Protein AF-0000000077140483 (afdb_homodimer)

Secondary structure (DSSP, 8-state):
--HHHHIIIIIHHHHHHHH--HHHHHHHHHHHHHHTT----SS-EEEEET-TTTTTHHHHHHTT-EEEEEES-HHHHHHHHHHHHHHT--EEEEES-TT-GGGGTT---SEEEE-SS-GGGSS-HHHHHHHHHHHHHHSPTT-EEEEEE---SS---GGGGEEEEEE-SSEEEEEEEEE-SSEEEEEEEEEEEETTEEEEEEEEEEEE---HHHHHHHHHHHT-EEEEEEEETTEEEEEEE-/--HHHHHHHTSHHHHHHHH--HHHHHHHHHHHHHHTT----SS-EEEEET-TTTTTHHHHHHTT-EEEEEES-HHHHHHHHHHHHHHT--EEEEES-TT-GGGGTT---SEEEE-SS-GGGSS-HHHHHHHHHHHHHHSPTT-EEEEEE---SS---GGGGEEEEEE-SSEEEEEEEEE-SSEEEEEEEEEEEETTEEEEEEEEEEEE---HHHHHHHHHHHT-EEEEEEEETTEEEEEEE-

Nearest PDB structures (foldseek):
  1y8c-assembly1_A  TM=7.882E-01  e=2.059E-17  Clostridium acetobutylicum ATCC 824
  5him-assembly1_A  TM=7.222E-01  e=8.770E-15  Methanohalophilus portucalensis FDF-1
  5h02-assembly1_A  TM=7.070E-01  e=6.467E-14  Methanohalophilus portucalensis FDF-1
  5gwx-assembly1_A  TM=6.969E-01  e=5.076E-14  Methanohalophilus portucalensis FDF-1
  5hil-assembly1_A  TM=6.935E-01  e=1.810E-13  Methanohalophilus portucalensis FDF-1

Foldseek 3Di:
DAPQCVCPPDCVVVVVVQVPPLVVLLVQLLVVCVVVVPADDDPLEEEEAQCFLNSPPVSSQVRPHAYEYEDQDVSSLVNNVVVCVVVVTHYHYDNDHLQPCVVCQPVQGLEYEYEDAVLQSDDFVVSSLVSVLVVVVSHDAFGKYKYKHAALPDPDDDPRQWAFRDDDPFKTWIWGWDDDDFKIKIKIWMWGQDPNDTDIDIDIDITTNDHPVNVVVSCVVSPWAWDDWDDDPNIIMTMTGD/DAPQCVCPPDCVVVVVVQVPPLVVLLVQLLVVCVVVVPADDDPLEEEEAQCFLNSPPVSSQVRPHAYEYEDQDVSSLVNNVVVCVVVVTHYHYDNDHLLPCVVCQPVQGLEYEYEDARLQSDDFVVSSLVSVLSVVVSHDAFGKYKYKHAALPDPDDDPRQWAFRDDDPFKTWIWGWDDDDFKIKIKIWMWGQDPNDTDIDIDIDITTNDHPVNVVVSCVVSPWAWDDWDDDPNIIMTMTGD

pLDDT: mean 91.26, std 12.25, range [36.09, 98.75]

Solvent-accessible surface area (backbone atoms only — not comparable to full-atom values): 25646 Å² total; per-residue (Å²): 108,58,70,63,55,51,40,70,71,75,31,54,76,46,45,60,67,64,64,55,63,54,65,60,55,19,50,52,47,35,50,50,32,58,76,68,64,64,55,61,84,75,81,26,27,28,36,26,38,51,23,50,56,26,50,60,45,49,39,43,33,75,58,58,24,47,31,38,33,28,25,70,51,66,67,35,42,51,47,22,52,50,56,31,60,77,64,71,54,73,64,48,78,43,87,35,56,80,81,50,55,80,80,55,66,85,61,56,22,34,30,41,34,33,43,83,40,45,68,35,60,42,90,36,67,67,52,43,51,52,50,50,49,51,50,60,71,42,38,35,89,68,12,40,38,37,41,22,33,60,63,54,75,68,75,62,56,81,63,64,20,56,38,82,71,51,72,61,97,50,37,39,35,34,38,36,52,46,77,55,90,63,31,30,39,41,31,43,40,34,37,36,56,56,97,89,36,78,42,81,46,67,49,60,36,64,27,33,48,43,30,61,67,58,51,54,51,49,41,46,72,76,57,36,44,78,74,44,76,44,83,47,97,91,20,41,33,36,36,26,31,76,110,58,70,62,57,49,41,69,68,76,31,52,78,48,44,60,68,64,64,55,64,55,66,59,55,19,48,52,48,36,50,49,33,58,75,67,65,65,55,63,81,75,80,27,28,27,35,26,37,51,25,50,56,26,49,62,45,49,39,44,34,75,57,59,24,48,31,36,33,28,26,67,50,65,68,37,42,50,46,20,52,51,55,31,60,76,64,71,54,73,64,48,78,42,86,35,57,79,82,49,54,80,82,56,66,85,61,56,22,35,30,40,34,33,44,83,39,46,68,35,57,42,90,34,67,68,53,44,52,51,49,50,52,51,50,59,71,44,37,34,89,69,11,40,41,37,38,23,32,62,63,55,76,69,75,62,54,80,61,63,19,56,38,81,72,52,70,61,99,48,38,38,35,34,37,35,52,46,77,55,91,64,31,30,40,42,32,43,41,34,37,36,57,55,96,89,36,77,42,80,46,65,49,60,37,65,28,33,48,43,30,60,67,59,52,52,50,49,40,46,72,75,57,37,43,78,74,43,74,46,81,47,97,90,20,42,32,37,36,27,32,75

Organism: Leptospira biflexa serovar Patoc (strain Patoc 1 / ATCC 23582 / Paris) (NCBI:txid456481)

Radius of gyration: 30.1 Å; Cα contacts (8 Å, |Δi|>4): 938; chains: 2; bounding box: 38×87×62 Å

Sequence (484 aa):
MNVKKHYESHLGNFYTWMLGDWVKKSEEFKSFLERQNLTPKFNKKAIDMGAGNGMQAIPLAELGYEVTAIDFNPQLLNELKHNIKERSLPMQVIDGEITNFELWKDINPELILCCGDTISHLASFAEIKQWVQNCYSQIIPGGKFILSFRDYSKPLQDQERFIPVKSDENRIHTCILDYADEAVSVTDLLYERVKGNWEMRVSSYQKVRITLAMIQNLLKEIGFQIEILEDFQRMNLIVAAKMNVKKHYESHLGNFYTWMLGDWVKKSEEFKSFLERQNLTPKFNKKAIDMGAGNGMQAIPLAELGYEVTAIDFNPQLLNELKHNIKERSLPMQVIDGEITNFELWKDINPELILCCGDTISHLASFAEIKQWVQNCYSQIIPGGKFILSFRDYSKPLQDQERFIPVKSDENRIHTCILDYADEAVSVTDLLYERVKGNWEMRVSSYQKVRITLAMIQNLLKEIGFQIEILEDFQRMNLIVAAK

InterPro domains:
  IPR029063 S-adenosyl-L-methionine-dependent methyltransferase superfamily [G3DSA:3.40.50.150] (32-232)
  IPR029063 S-adenosyl-L-methionine-dependent methyltransferase superfamily [SSF53335] (6-232)
  IPR041698 Methyltransferase domain 25 [PF13649] (47-143)

Structure (mmCIF, N/CA/C/O backbone):
data_AF-0000000077140483-model_v1
#
loop_
_entity.id
_entity.type
_entity.pdbx_description
1 polymer 'Putative SAM-dependent methyltransferase'
#
loop_
_atom_site.group_PDB
_atom_site.id
_atom_site.type_symbol
_atom_site.label_atom_id
_atom_site.label_alt_id
_atom_site.label_comp_id
_atom_site.label_asym_id
_atom_site.label_entity_id
_atom_site.label_seq_id
_atom_site.pdbx_PDB_ins_code
_atom_site.Cartn_x
_atom_site.Cartn_y
_atom_site.Cartn_z
_atom_site.occupancy
_atom_site.B_iso_or_equiv
_atom_site.auth_seq_id
_atom_site.auth_comp_id
_atom_site.auth_asym_id
_atom_site.auth_atom_id
_atom_site.pdbx_PDB_model_num
ATOM 1 N N . MET A 1 1 ? 13.453 9.398 3.883 1 36.22 1 MET A N 1
ATOM 2 C CA . MET A 1 1 ? 13.273 10.57 3.031 1 36.22 1 MET A CA 1
ATOM 3 C C . MET A 1 1 ? 12.625 11.711 3.807 1 36.22 1 MET A C 1
ATOM 5 O O . MET A 1 1 ? 11.586 11.523 4.441 1 36.22 1 MET A O 1
ATOM 9 N N . ASN A 1 2 ? 13.344 12.781 4.039 1 46.81 2 ASN A N 1
ATOM 10 C CA . ASN A 1 2 ? 12.938 13.984 4.762 1 46.81 2 ASN A CA 1
ATOM 11 C C . ASN A 1 2 ? 11.625 14.547 4.219 1 46.81 2 ASN A C 1
ATOM 13 O O . ASN A 1 2 ? 11.312 14.383 3.039 1 46.81 2 ASN A O 1
ATOM 17 N N . VAL A 1 3 ? 10.734 14.938 5.062 1 53.34 3 VAL A N 1
ATOM 18 C CA . VAL A 1 3 ? 9.445 15.555 4.758 1 53.34 3 VAL A CA 1
ATOM 19 C C . VAL A 1 3 ? 9.625 16.641 3.707 1 53.34 3 VAL A C 1
ATOM 21 O O . VAL A 1 3 ? 8.773 16.828 2.83 1 53.34 3 VAL A O 1
ATOM 24 N N . LYS A 1 4 ? 10.688 17.219 3.764 1 51.03 4 LYS A N 1
ATOM 25 C CA . LYS A 1 4 ? 11.008 18.281 2.822 1 51.03 4 LYS A CA 1
ATOM 26 C C . LYS A 1 4 ? 11.125 17.75 1.398 1 51.03 4 LYS A C 1
ATOM 28 O O . LYS A 1 4 ? 10.617 18.359 0.455 1 51.03 4 LYS A O 1
ATOM 33 N N . LYS A 1 5 ? 11.812 16.656 1.291 1 52.94 5 LYS A N 1
ATOM 34 C CA . LYS A 1 5 ? 12.039 16.078 -0.027 1 52.94 5 LYS A CA 1
ATOM 35 C C . LYS A 1 5 ? 10.727 15.594 -0.65 1 52.94 5 LYS A C 1
ATOM 37 O O . LYS A 1 5 ? 10.547 15.688 -1.865 1 52.94 5 LYS A O 1
ATOM 42 N N . HIS A 1 6 ? 9.953 15.195 0.213 1 50.31 6 HIS A N 1
ATOM 43 C CA . HIS A 1 6 ? 8.656 14.719 -0.251 1 50.31 6 HIS A CA 1
ATOM 44 C C . HIS A 1 6 ? 7.844 15.859 -0.862 1 50.31 6 HIS A C 1
ATOM 46 O O . HIS A 1 6 ? 7.27 15.711 -1.941 1 50.31 6 HIS A O 1
ATOM 52 N N . TYR A 1 7 ? 7.887 16.922 -0.259 1 47.81 7 TYR A N 1
ATOM 53 C CA . TYR A 1 7 ? 7.094 18.047 -0.709 1 47.81 7 TYR A CA 1
ATOM 54 C C . TYR A 1 7 ? 7.715 18.703 -1.94 1 47.81 7 TYR A C 1
ATOM 56 O O . TYR A 1 7 ? 7.004 19.188 -2.82 1 47.81 7 TYR A O 1
ATOM 64 N N . GLU A 1 8 ? 8.992 18.859 -1.911 1 46.66 8 GLU A N 1
ATOM 65 C CA . GLU A 1 8 ? 9.695 19.531 -3 1 46.66 8 GLU A CA 1
ATOM 66 C C . GLU A 1 8 ? 9.586 18.734 -4.297 1 46.66 8 GLU A C 1
ATOM 68 O O . GLU A 1 8 ? 9.5 19.312 -5.383 1 46.66 8 GLU A O 1
ATOM 73 N N . SER A 1 9 ? 9.805 17.531 -4.184 1 46.12 9 SER A N 1
ATOM 74 C CA . SER A 1 9 ? 10.016 16.812 -5.438 1 46.12 9 SER A CA 1
ATOM 75 C C . SER A 1 9 ? 8.688 16.453 -6.09 1 46.12 9 SER A C 1
ATOM 77 O O . SER A 1 9 ? 8.547 16.516 -7.312 1 46.12 9 SER A O 1
ATOM 79 N N . HIS A 1 10 ? 7.758 15.797 -5.316 1 46.22 10 HIS A N 1
ATOM 80 C CA . HIS A 1 10 ? 6.723 15.102 -6.074 1 46.22 10 HIS A CA 1
ATOM 81 C C . HIS A 1 10 ? 5.344 15.688 -5.785 1 46.22 10 HIS A C 1
ATOM 83 O O . HIS A 1 10 ? 4.469 15.68 -6.652 1 46.22 10 HIS A O 1
ATOM 89 N N . LEU A 1 11 ? 5.246 16.547 -4.598 1 50.09 11 LEU A N 1
ATOM 90 C CA . LEU A 1 11 ? 3.871 16.75 -4.16 1 50.09 11 LEU A CA 1
ATOM 91 C C . LEU A 1 11 ? 3.504 18.234 -4.195 1 50.09 11 LEU A C 1
ATOM 93 O O . LEU A 1 11 ? 2.4 18.625 -3.797 1 50.09 11 LEU A O 1
ATOM 97 N N . GLY A 1 12 ? 4.371 19.094 -4.68 1 48.41 12 GLY A N 1
ATOM 98 C CA . GLY A 1 12 ? 3.979 20.484 -4.582 1 48.41 12 GLY A CA 1
ATOM 99 C C . GLY A 1 12 ? 2.672 20.797 -5.293 1 48.41 12 GLY A C 1
ATOM 100 O O . GLY A 1 12 ? 1.748 21.344 -4.699 1 48.41 12 GLY A O 1
ATOM 101 N N . ASN A 1 13 ? 2.654 20.609 -6.602 1 52.59 13 ASN A N 1
ATOM 102 C CA . ASN A 1 13 ? 1.428 20.812 -7.367 1 52.59 13 ASN A CA 1
ATOM 103 C C . ASN A 1 13 ? 0.314 19.891 -6.898 1 52.59 13 ASN A C 1
ATOM 105 O O . ASN A 1 13 ? -0.859 20.266 -6.902 1 52.59 13 ASN A O 1
ATOM 109 N N . PHE A 1 14 ? 0.742 18.844 -6.316 1 59.62 14 PHE A N 1
ATOM 110 C CA . PHE A 1 14 ? -0.178 17.828 -5.82 1 59.62 14 PHE A CA 1
ATOM 111 C C . PHE A 1 14 ? -0.847 18.281 -4.531 1 59.62 14 PHE A C 1
ATOM 113 O O . PHE A 1 14 ? -2.043 18.062 -4.332 1 59.62 14 PHE A O 1
ATOM 120 N N . TYR A 1 15 ? -0.171 19.047 -3.764 1 60.81 15 TYR A N 1
ATOM 121 C CA . TYR A 1 15 ? -0.706 19.438 -2.463 1 60.81 15 TYR A CA 1
ATOM 122 C C . TYR A 1 15 ? -1.854 20.422 -2.617 1 60.81 15 TYR A C 1
ATOM 124 O O . TYR A 1 15 ? -2.859 20.328 -1.911 1 60.81 15 TYR A O 1
ATOM 132 N N . THR A 1 16 ? -1.628 21.297 -3.539 1 60.97 16 THR A N 1
ATOM 133 C CA . THR A 1 16 ? -2.705 22.25 -3.781 1 60.97 16 THR A CA 1
ATOM 134 C C . THR A 1 16 ? -3.965 21.531 -4.262 1 60.97 16 THR A C 1
ATOM 136 O O . THR A 1 16 ? -5.07 21.859 -3.826 1 60.97 16 THR A O 1
ATOM 139 N N . TRP A 1 17 ? -3.723 20.641 -5.188 1 65.19 17 TRP A N 1
ATOM 140 C CA . TRP A 1 17 ? -4.832 19.844 -5.715 1 65.19 17 TRP A CA 1
ATOM 141 C C . TRP A 1 17 ? -5.477 19.016 -4.613 1 65.19 17 TRP A C 1
ATOM 143 O O . TRP A 1 17 ? -6.703 18.875 -4.562 1 65.19 17 TRP A O 1
ATOM 153 N N . MET A 1 18 ? -4.664 18.625 -3.631 1 66 18 MET A N 1
ATOM 154 C CA . MET A 1 18 ? -5.133 17.734 -2.561 1 66 18 MET A CA 1
ATOM 155 C C . MET A 1 18 ? -5.945 18.516 -1.534 1 66 18 MET A C 1
ATOM 157 O O . MET A 1 18 ? -6.895 18 -0.956 1 66 18 MET A O 1
ATOM 161 N N . LEU A 1 19 ? -5.469 19.734 -1.22 1 62.09 19 LEU A N 1
ATOM 162 C CA . LEU A 1 19 ? -6.016 20.5 -0.113 1 62.09 19 LEU A CA 1
ATOM 163 C C . LEU A 1 19 ? -7.465 20.891 -0.389 1 62.09 19 LEU A C 1
ATOM 165 O O . LEU A 1 19 ? -8.234 21.141 0.542 1 62.09 19 LEU A O 1
ATOM 169 N N . GLY A 1 20 ? -8.023 20.562 -1.44 1 62 20 GLY A N 1
ATOM 170 C CA . GLY A 1 20 ? -9.414 20.906 -1.7 1 62 20 GLY A CA 1
ATOM 171 C C . GLY A 1 20 ? -9.688 22.391 -1.659 1 62 20 GLY A C 1
ATOM 172 O O . GLY A 1 20 ? -8.859 23.188 -2.086 1 62 20 GLY A O 1
ATOM 173 N N . ASP A 1 21 ? -10.938 22.734 -1.083 1 78.38 21 ASP A N 1
ATOM 174 C CA . ASP A 1 21 ? -11.453 24.094 -1.087 1 78.38 21 ASP A CA 1
ATOM 175 C C . ASP A 1 21 ? -10.805 24.922 0.021 1 78.38 21 ASP A C 1
ATOM 177 O O . ASP A 1 21 ? -11.367 25.062 1.111 1 78.38 21 ASP A O 1
ATOM 181 N N . TRP A 1 22 ? -9.656 25.469 -0.198 1 80.62 22 TRP A N 1
ATOM 182 C CA . TRP A 1 22 ? 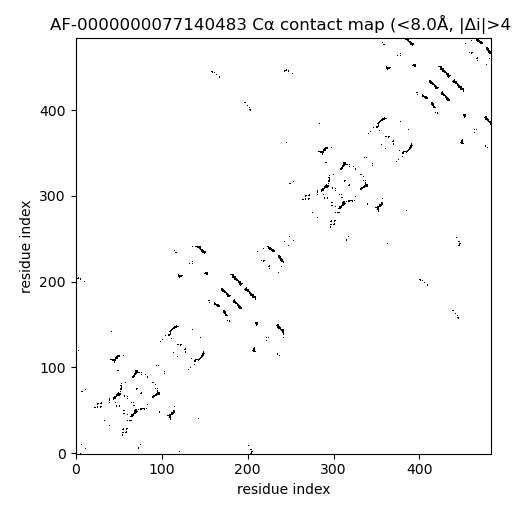-8.867 26.297 0.702 1 80.62 22 TRP A CA 1
ATOM 183 C C . TRP A 1 22 ? -9.727 27.391 1.323 1 80.62 22 TRP A C 1
ATOM 185 O O . TRP A 1 22 ? -9.648 27.641 2.529 1 80.62 22 TRP A O 1
ATOM 195 N N . VAL A 1 23 ? -10.523 27.984 0.587 1 83.31 23 VAL A N 1
ATOM 196 C CA . VAL A 1 23 ? -11.344 29.109 1.031 1 83.31 23 VAL A CA 1
ATOM 197 C C . VAL A 1 23 ? -12.344 28.625 2.078 1 83.31 23 VAL A C 1
ATOM 199 O O . VAL A 1 23 ? -12.484 29.234 3.141 1 83.31 23 VAL A O 1
ATOM 202 N N . LYS A 1 24 ? -12.922 27.484 1.729 1 89.56 24 LYS A N 1
ATOM 203 C CA . LYS A 1 24 ? -13.914 26.938 2.652 1 89.56 24 LYS A CA 1
ATOM 204 C C . LYS A 1 24 ? -13.281 26.547 3.982 1 89.56 24 LYS A C 1
ATOM 206 O O . LYS A 1 24 ? -13.812 26.859 5.051 1 89.56 24 LYS A O 1
ATOM 211 N N . LYS A 1 25 ? -12.18 25.938 3.955 1 92.12 25 LYS A N 1
ATOM 212 C CA . LYS A 1 25 ? -11.5 25.469 5.164 1 92.12 25 LYS A CA 1
ATOM 213 C C . LYS A 1 25 ? -10.992 26.641 5.992 1 92.12 25 LYS A C 1
ATOM 215 O O . LYS A 1 25 ? -11.039 26.609 7.227 1 92.12 25 LYS A O 1
ATOM 220 N N . SER A 1 26 ? -10.5 27.656 5.328 1 93.62 26 SER A N 1
ATOM 221 C CA . SER A 1 26 ? -10.047 28.859 5.996 1 93.62 26 SER A CA 1
ATOM 222 C C . SER A 1 26 ? -11.203 29.562 6.703 1 93.62 26 SER A C 1
ATOM 224 O O . SER A 1 26 ? -11.062 30.016 7.844 1 93.62 26 SER A O 1
ATOM 226 N N . GLU A 1 27 ? -12.336 29.562 6.027 1 94.62 27 GLU A N 1
ATOM 227 C CA . GLU A 1 27 ? -13.523 30.188 6.613 1 94.62 27 GLU A CA 1
ATOM 228 C C . GLU A 1 27 ? -14.023 29.391 7.82 1 94.62 27 GLU A C 1
ATOM 230 O O . GLU A 1 27 ? -14.508 29.969 8.797 1 94.62 27 GLU A O 1
ATOM 235 N N . GLU A 1 28 ? -13.945 28.125 7.68 1 95.81 28 GLU A N 1
ATOM 236 C CA . GLU A 1 28 ? -14.32 27.281 8.812 1 95.81 28 GLU A CA 1
ATOM 237 C C . GLU A 1 28 ? -13.438 27.562 10.023 1 95.81 28 GLU A C 1
ATOM 239 O O . GLU A 1 28 ? -13.922 27.594 11.156 1 95.81 28 GLU A O 1
ATOM 244 N N . PHE A 1 29 ? -12.211 27.734 9.781 1 97.31 29 PHE A N 1
ATOM 245 C CA . PHE A 1 29 ? -11.297 28.047 10.883 1 97.31 29 PHE A CA 1
ATOM 246 C C . PHE A 1 29 ? -11.594 29.422 11.469 1 97.31 29 PHE A C 1
ATOM 248 O O . PHE A 1 29 ? -11.57 29.594 12.688 1 97.31 29 PHE A O 1
ATOM 255 N N . LYS A 1 30 ? -11.859 30.359 10.641 1 97.31 30 LYS A N 1
ATOM 256 C CA . LYS A 1 30 ? -12.234 31.688 11.117 1 97.31 30 LYS A CA 1
ATOM 257 C C . LYS A 1 30 ? -13.461 31.609 12.023 1 97.31 30 LYS A C 1
ATOM 259 O O . LYS A 1 30 ? -13.484 32.219 13.094 1 97.31 30 LYS A O 1
ATOM 264 N N . SER A 1 31 ? -14.398 30.859 11.523 1 97.44 31 SER A N 1
ATOM 265 C CA . SER A 1 31 ? -15.617 30.688 12.305 1 97.44 31 SER A CA 1
ATOM 266 C C . SER A 1 31 ? -15.328 30.062 13.664 1 97.44 31 SER A C 1
ATOM 268 O O . SER A 1 31 ? -15.922 30.453 14.672 1 97.44 31 SER A O 1
ATOM 270 N N . PHE A 1 32 ? -14.484 29.125 13.664 1 97.56 32 PHE A N 1
ATOM 271 C CA . PHE A 1 32 ? -14.062 28.516 14.922 1 97.56 32 PHE A CA 1
ATOM 272 C C . PHE A 1 32 ? -13.461 29.547 15.859 1 97.56 32 PHE A C 1
ATOM 274 O O . PHE A 1 32 ? -13.812 29.609 17.031 1 97.56 32 PHE A O 1
ATOM 281 N N . LEU A 1 33 ? -12.508 30.391 15.375 1 97.75 33 LEU A N 1
ATOM 282 C CA . LEU A 1 33 ? -11.859 31.422 16.172 1 97.75 33 LEU A CA 1
ATOM 283 C C . LEU A 1 33 ? -12.891 32.375 16.766 1 97.75 33 LEU A C 1
ATOM 285 O O . LEU A 1 33 ? -12.82 32.719 17.938 1 97.75 33 LEU A O 1
ATOM 289 N N . GLU A 1 34 ? -13.82 32.719 15.938 1 97.31 34 GLU A N 1
ATOM 290 C CA . GLU A 1 34 ? -14.859 33.625 16.359 1 97.31 34 GLU A CA 1
ATOM 291 C C . GLU A 1 34 ? -15.758 33.031 17.422 1 97.31 34 GLU A C 1
ATOM 293 O O . GLU A 1 34 ? -16.047 33.656 18.453 1 97.31 34 GLU A O 1
ATOM 298 N N . ARG A 1 35 ? -16.156 31.844 17.125 1 97.38 35 ARG A N 1
ATOM 299 C CA . ARG A 1 35 ? -17.031 31.141 18.047 1 97.38 35 ARG A CA 1
ATOM 300 C C . ARG A 1 35 ? -16.375 30.984 19.422 1 97.38 35 ARG A C 1
ATOM 302 O O . ARG A 1 35 ? -17.047 31.062 20.453 1 97.38 35 ARG A O 1
ATOM 309 N N . GLN A 1 36 ? -15.102 30.828 19.438 1 96.88 36 GLN A N 1
ATOM 310 C CA . GLN A 1 36 ? -14.383 30.578 20.688 1 96.88 36 GLN A CA 1
ATOM 311 C C . GLN A 1 36 ? -13.797 31.859 21.25 1 96.88 36 GLN A C 1
ATOM 313 O O . GLN A 1 36 ? -13.07 31.844 22.25 1 96.88 36 GLN A O 1
ATOM 318 N N . ASN A 1 37 ? -14.078 32.969 20.594 1 95.5 37 ASN A N 1
ATOM 319 C CA . ASN A 1 37 ? -13.617 34.281 21.016 1 95.5 37 ASN A CA 1
ATOM 320 C C . ASN A 1 37 ? -12.094 34.344 21.109 1 95.5 37 ASN A C 1
ATOM 322 O O . ASN A 1 37 ? -11.547 34.812 22.109 1 95.5 37 ASN A O 1
ATOM 326 N N . LEU A 1 38 ? -11.469 33.781 20.141 1 96.69 38 LEU A N 1
ATOM 327 C CA . LEU A 1 38 ? -10.016 33.812 20.031 1 96.69 38 LEU A CA 1
ATOM 328 C C . LEU A 1 38 ? -9.555 35 19.188 1 96.69 38 LEU A C 1
ATOM 330 O O . LEU A 1 38 ? -9.289 34.844 18 1 96.69 38 LEU A O 1
ATOM 334 N N . THR A 1 39 ? -9.523 36.094 19.781 1 96.69 39 THR A N 1
ATOM 335 C CA . THR A 1 39 ? -9.055 37.375 19.234 1 96.69 39 THR A CA 1
ATOM 336 C C . THR A 1 39 ? -7.938 37.969 20.078 1 96.69 39 THR A C 1
ATOM 338 O O . THR A 1 39 ? -7.719 37.531 21.219 1 96.69 39 THR A O 1
ATOM 341 N N . PRO A 1 40 ? -7.195 38.906 19.516 1 97.12 40 PRO A N 1
ATOM 342 C CA . PRO A 1 40 ? -6.086 39.469 20.297 1 97.12 40 PRO A CA 1
ATOM 343 C C . PRO A 1 40 ? -6.535 40.031 21.641 1 97.12 40 PRO A C 1
ATOM 345 O O . PRO A 1 40 ? -7.559 40.719 21.719 1 97.12 40 PRO A O 1
ATOM 348 N N . LYS A 1 41 ? -5.75 39.719 22.625 1 96.31 41 LYS A N 1
ATOM 349 C CA . LYS A 1 41 ? -6.086 40.188 23.969 1 96.31 41 LYS A CA 1
ATOM 350 C C . LYS A 1 41 ? -4.898 40.875 24.625 1 96.31 41 LYS A C 1
ATOM 352 O O . LYS A 1 41 ? -5.062 41.625 25.609 1 96.31 41 LYS A O 1
ATOM 357 N N . PHE A 1 42 ? -3.725 40.656 24.094 1 96.56 42 PHE A N 1
ATOM 358 C CA . PHE A 1 42 ? -2.5 41.188 24.672 1 96.56 42 PHE A CA 1
ATOM 359 C C . PHE A 1 42 ? -1.715 41.969 23.656 1 96.56 42 PHE A C 1
ATOM 361 O O . PHE A 1 42 ? -2.148 43.062 23.234 1 96.56 42 PHE A O 1
ATOM 368 N N . ASN A 1 43 ? -0.644 41.438 23.109 1 97.19 43 ASN A N 1
ATOM 369 C CA . ASN A 1 43 ? 0.221 42.219 22.234 1 97.19 43 ASN A CA 1
ATOM 370 C C . ASN A 1 43 ? -0.096 41.938 20.766 1 97.19 43 ASN A C 1
ATOM 372 O O . ASN A 1 43 ? 0.623 42.406 19.875 1 97.19 43 ASN A O 1
ATOM 376 N N . LYS A 1 44 ? -1.111 41.188 20.453 1 97.5 44 LYS A N 1
ATOM 377 C CA . LYS A 1 44 ? -1.676 40.906 19.141 1 97.5 44 LYS A CA 1
ATOM 378 C C . LYS A 1 44 ? -0.742 40 18.328 1 97.5 44 LYS A C 1
ATOM 380 O O . LYS A 1 44 ? -1.086 39.594 17.219 1 97.5 44 LYS A O 1
ATOM 385 N N . LYS A 1 45 ? 0.399 39.656 18.828 1 98.12 45 LYS A N 1
ATOM 386 C CA . LYS A 1 45 ? 1.385 38.906 18.047 1 98.12 45 LYS A CA 1
ATOM 387 C C . LYS A 1 45 ? 1.056 37.406 18.031 1 98.12 45 LYS A C 1
ATOM 389 O O . LYS A 1 45 ? 0.836 36.812 19.094 1 98.12 45 LYS A O 1
ATOM 394 N N . ALA A 1 46 ? 0.975 36.844 16.875 1 98.19 46 ALA A N 1
ATOM 395 C CA . ALA A 1 46 ? 0.695 35.406 16.703 1 98.19 46 ALA A CA 1
ATOM 396 C C . ALA A 1 46 ? 1.705 34.781 15.75 1 98.19 46 ALA A C 1
ATOM 398 O O . ALA A 1 46 ? 2.164 35.406 14.797 1 98.19 46 ALA A O 1
ATOM 399 N N . ILE A 1 47 ? 2.051 33.562 16.016 1 98.12 47 ILE A N 1
ATOM 400 C CA . ILE A 1 47 ? 2.928 32.781 15.133 1 98.12 47 ILE A CA 1
ATOM 401 C C . ILE A 1 47 ? 2.188 31.562 14.617 1 98.12 47 ILE A C 1
ATOM 403 O O . ILE A 1 47 ? 1.616 30.797 15.391 1 98.12 47 ILE A O 1
ATOM 407 N N . ASP A 1 48 ? 2.166 31.375 13.344 1 98.25 48 ASP A N 1
ATOM 408 C CA . ASP A 1 48 ? 1.63 30.172 12.695 1 98.25 48 ASP A CA 1
ATOM 409 C C . ASP A 1 48 ? 2.754 29.266 12.227 1 98.25 48 ASP A C 1
ATOM 411 O O . ASP A 1 48 ? 3.391 29.531 11.203 1 98.25 48 ASP A O 1
ATOM 415 N N . MET A 1 49 ? 2.967 28.219 12.938 1 97.31 49 MET A N 1
ATOM 416 C CA . MET A 1 49 ? 4.016 27.25 12.633 1 97.31 49 MET A CA 1
ATOM 417 C C . MET A 1 49 ? 3.504 26.172 11.688 1 97.31 49 MET A C 1
ATOM 419 O O . MET A 1 49 ? 2.65 25.359 12.062 1 97.31 49 MET A O 1
ATOM 423 N N . GLY A 1 50 ? 4.148 26.078 10.586 1 96.44 50 GLY A N 1
ATOM 424 C CA . GLY A 1 50 ? 3.584 25.266 9.516 1 96.44 50 GLY A CA 1
ATOM 425 C C . GLY A 1 50 ? 2.398 25.922 8.836 1 96.44 50 GLY A C 1
ATOM 426 O O . GLY A 1 50 ? 1.335 25.312 8.703 1 96.44 50 GLY A O 1
ATOM 427 N N . ALA A 1 51 ? 2.623 27.094 8.367 1 95.94 51 ALA A N 1
ATOM 428 C CA . ALA A 1 51 ? 1.525 27.953 7.953 1 95.94 51 ALA A CA 1
ATOM 429 C C . ALA A 1 51 ? 0.965 27.516 6.602 1 95.94 51 ALA A C 1
ATOM 431 O O . ALA A 1 51 ? -0.163 27.875 6.25 1 95.94 51 ALA A O 1
ATOM 432 N N . GLY A 1 52 ? 1.823 26.797 5.805 1 91.81 52 GLY A N 1
ATOM 433 C CA . GLY A 1 52 ? 1.376 26.391 4.48 1 91.81 52 GLY A CA 1
ATOM 434 C C . GLY A 1 52 ? 0.924 27.562 3.621 1 91.81 52 GLY A C 1
ATOM 435 O O . GLY A 1 52 ? 1.633 28.562 3.502 1 91.81 52 GLY A O 1
ATOM 436 N N . ASN A 1 53 ? -0.24 27.406 3.021 1 90.19 53 ASN A N 1
ATOM 437 C CA . ASN A 1 53 ? -0.736 28.453 2.135 1 90.19 53 ASN A CA 1
ATOM 438 C C . ASN A 1 53 ? -1.574 29.484 2.895 1 90.19 53 ASN A C 1
ATOM 440 O O . ASN A 1 53 ? -2.242 30.312 2.283 1 90.19 53 ASN A O 1
ATOM 444 N N . GLY A 1 54 ? -1.625 29.344 4.148 1 94.38 54 GLY A N 1
ATOM 445 C CA . GLY A 1 54 ? -2.211 30.406 4.965 1 94.38 54 GLY A CA 1
ATOM 446 C C . GLY A 1 54 ? -3.609 30.062 5.449 1 94.38 54 GLY A C 1
ATOM 447 O O . GLY A 1 54 ? -4.348 30.953 5.883 1 94.38 54 GLY A O 1
ATOM 448 N N . MET A 1 55 ? -3.988 28.828 5.48 1 92.81 55 MET A N 1
ATOM 449 C CA . MET A 1 55 ? -5.32 28.375 5.875 1 92.81 55 MET A CA 1
ATOM 450 C C . MET A 1 55 ? -5.676 28.891 7.27 1 92.81 55 MET A C 1
ATOM 452 O O . MET A 1 55 ? -6.832 29.219 7.543 1 92.81 55 MET A O 1
ATOM 456 N N . GLN A 1 56 ? -4.695 28.891 8.133 1 96.88 56 GLN A N 1
ATOM 457 C CA . GLN A 1 56 ? -4.93 29.375 9.492 1 96.88 56 GLN A CA 1
ATOM 458 C C . GLN A 1 56 ? -4.406 30.797 9.664 1 96.88 56 GLN A C 1
ATOM 460 O O . GLN A 1 56 ? -5.031 31.625 10.336 1 96.88 56 GLN A O 1
ATOM 465 N N . ALA A 1 57 ? -3.303 31.141 9.047 1 97.56 57 ALA A N 1
ATOM 466 C CA . ALA A 1 57 ? -2.646 32.438 9.195 1 97.56 57 ALA A CA 1
ATOM 467 C C . ALA A 1 57 ? -3.557 33.562 8.734 1 97.56 57 ALA A C 1
ATOM 469 O O . ALA A 1 57 ? -3.631 34.625 9.383 1 97.56 57 ALA A O 1
ATOM 470 N N . ILE A 1 58 ? -4.266 33.375 7.68 1 96.69 58 ILE A N 1
ATOM 471 C CA . ILE A 1 58 ? -5.07 34.438 7.062 1 96.69 58 ILE A CA 1
ATOM 472 C C . ILE A 1 58 ? -6.238 34.781 7.98 1 96.69 58 ILE A C 1
ATOM 474 O O . ILE A 1 58 ? -6.414 35.969 8.336 1 96.69 58 ILE A O 1
ATOM 478 N N . PRO A 1 59 ? -7.027 33.781 8.383 1 97.06 59 PRO A N 1
ATOM 479 C CA . PRO A 1 59 ? -8.102 34.125 9.32 1 97.06 59 PRO A CA 1
ATOM 480 C C . PRO A 1 59 ? -7.578 34.812 10.586 1 97.06 59 PRO A C 1
ATOM 482 O O . PRO A 1 59 ? -8.242 35.688 11.133 1 97.06 59 PRO A O 1
ATOM 485 N N . LEU A 1 60 ? -6.461 34.438 11.117 1 97.62 60 LEU A N 1
ATOM 486 C CA . LEU A 1 60 ? -5.875 35.094 12.281 1 97.62 60 LEU A CA 1
ATOM 487 C C . LEU A 1 60 ? -5.648 36.562 12.016 1 97.62 60 LEU A C 1
ATOM 489 O O . LEU A 1 60 ? -5.996 37.406 12.844 1 97.62 60 LEU A O 1
ATOM 493 N N . ALA A 1 61 ? -4.996 36.844 10.906 1 97.38 61 ALA A N 1
ATOM 494 C CA . ALA A 1 61 ? -4.73 38.219 10.531 1 97.38 61 ALA A CA 1
ATOM 495 C C . ALA A 1 61 ? -6.027 39 10.367 1 97.38 61 ALA A C 1
ATOM 497 O O . ALA A 1 61 ? -6.121 40.156 10.789 1 97.38 61 ALA A O 1
ATOM 498 N N . GLU A 1 62 ? -6.992 38.406 9.773 1 96.19 62 GLU A N 1
ATOM 499 C CA . GLU A 1 62 ? -8.289 39.031 9.555 1 96.19 62 GLU A CA 1
ATOM 500 C C . GLU A 1 62 ? -8.961 39.375 10.883 1 96.19 62 GLU A C 1
ATOM 502 O O . GLU A 1 62 ? -9.727 40.344 10.961 1 96.19 62 GLU A O 1
ATOM 507 N N . LEU A 1 63 ? -8.664 38.656 11.859 1 96.62 63 LEU A N 1
ATOM 508 C CA . LEU A 1 63 ? -9.281 38.875 13.164 1 96.62 63 LEU A CA 1
ATOM 509 C C . LEU A 1 63 ? -8.445 39.844 14 1 96.62 63 LEU A C 1
ATOM 511 O O . LEU A 1 63 ? -8.781 40.125 15.156 1 96.62 63 LEU A O 1
ATOM 515 N N . GLY A 1 64 ? -7.316 40.25 13.461 1 96.25 64 GLY A N 1
ATOM 516 C CA . GLY A 1 64 ? -6.637 41.375 14.102 1 96.25 64 GLY A CA 1
ATOM 517 C C . GLY A 1 64 ? -5.262 41 14.633 1 96.25 64 GLY A C 1
ATOM 518 O O . GLY A 1 64 ? -4.555 41.875 15.18 1 96.25 64 GLY A O 1
ATOM 519 N N . TYR A 1 65 ? -4.836 39.781 14.469 1 97.69 65 TYR A N 1
ATOM 520 C CA . TYR A 1 65 ? -3.5 39.406 14.914 1 97.69 65 TYR A CA 1
ATOM 521 C C . TYR A 1 65 ? -2.432 39.938 13.961 1 97.69 65 TYR A C 1
ATOM 523 O O . TYR A 1 65 ? -2.658 40.031 12.758 1 97.69 65 TYR A O 1
ATOM 531 N N . GLU A 1 66 ? -1.33 40.344 14.523 1 97.38 66 GLU A N 1
ATOM 532 C CA . GLU A 1 66 ? -0.094 40.5 13.766 1 97.38 66 GLU A CA 1
ATOM 533 C C . GLU A 1 66 ? 0.621 39.156 13.594 1 97.38 66 GLU A C 1
ATOM 535 O O . GLU A 1 66 ? 1.288 38.688 14.516 1 97.38 66 GLU A O 1
ATOM 540 N N . VAL A 1 67 ? 0.516 38.562 12.422 1 98 67 VAL A N 1
ATOM 541 C CA . VAL A 1 67 ? 0.855 37.156 12.25 1 98 67 VAL A CA 1
ATOM 542 C C . VAL A 1 67 ? 2.252 37.031 11.648 1 98 67 VAL A C 1
ATOM 544 O O . VAL A 1 67 ? 2.6 37.75 10.711 1 98 67 VAL A O 1
ATOM 547 N N . THR A 1 68 ? 3.078 36.219 12.219 1 97.81 68 THR A N 1
ATOM 548 C CA . THR A 1 68 ? 4.266 35.656 11.586 1 97.81 68 THR A CA 1
ATOM 549 C C . THR A 1 68 ? 4.012 34.219 11.156 1 97.81 68 THR A C 1
ATOM 551 O O . THR A 1 68 ? 3.719 33.375 11.992 1 97.81 68 THR A O 1
ATOM 554 N N . ALA A 1 69 ? 4.082 34 9.891 1 97.81 69 ALA A N 1
ATOM 555 C CA . ALA A 1 69 ? 3.836 32.656 9.32 1 97.81 69 ALA A CA 1
ATOM 556 C C . ALA A 1 69 ? 5.145 31.984 8.938 1 97.81 69 ALA A C 1
ATOM 558 O O . ALA A 1 69 ? 5.941 32.531 8.172 1 97.81 69 ALA A O 1
ATOM 559 N N . ILE A 1 70 ? 5.328 30.812 9.461 1 96.88 70 ILE A N 1
ATOM 560 C CA . ILE A 1 70 ? 6.57 30.078 9.219 1 96.88 70 ILE A CA 1
ATOM 561 C C . ILE A 1 70 ? 6.262 28.766 8.523 1 96.88 70 ILE A C 1
ATOM 563 O O . ILE A 1 70 ? 5.371 28.016 8.945 1 96.88 70 ILE A O 1
ATOM 567 N N . ASP A 1 71 ? 6.938 28.469 7.516 1 95.06 71 ASP A N 1
ATOM 568 C CA . ASP A 1 71 ? 6.902 27.188 6.812 1 95.06 71 ASP A CA 1
ATOM 569 C C . ASP A 1 71 ? 8.188 26.969 6.012 1 95.06 71 ASP A C 1
ATOM 571 O O . ASP A 1 71 ? 8.875 27.922 5.656 1 95.06 71 ASP A O 1
ATOM 575 N N . PHE A 1 72 ? 8.469 25.734 5.75 1 91.94 72 PHE A N 1
ATOM 576 C CA . PHE A 1 72 ? 9.719 25.469 5.062 1 91.94 72 PHE A CA 1
ATOM 577 C C . PHE A 1 72 ? 9.492 25.297 3.566 1 91.94 72 PHE A C 1
ATOM 579 O O . PHE A 1 72 ? 10.445 25.172 2.797 1 91.94 72 PHE A O 1
ATOM 586 N N . ASN A 1 73 ? 8.281 25.188 3.09 1 87 73 ASN A N 1
ATOM 587 C CA . ASN A 1 73 ? 7.961 24.922 1.693 1 87 73 ASN A CA 1
ATOM 588 C C . ASN A 1 73 ? 7.785 26.203 0.895 1 87 73 ASN A C 1
ATOM 590 O O . ASN A 1 73 ? 6.77 26.891 1.031 1 87 73 ASN A O 1
ATOM 594 N N . PRO A 1 74 ? 8.695 26.453 -0.002 1 86 74 PRO A N 1
ATOM 595 C CA . PRO A 1 74 ? 8.641 27.734 -0.724 1 86 74 PRO A CA 1
ATOM 596 C C . PRO A 1 74 ? 7.418 27.844 -1.628 1 86 74 PRO A C 1
ATOM 598 O O . PRO A 1 74 ? 6.898 28.953 -1.83 1 86 74 PRO A O 1
ATOM 601 N N . GLN A 1 75 ? 7.035 26.797 -2.141 1 81.94 75 GLN A N 1
ATOM 602 C CA . GLN A 1 75 ? 5.859 26.844 -3.006 1 81.94 75 GLN A CA 1
ATOM 603 C C . GLN A 1 75 ? 4.617 27.266 -2.227 1 81.94 75 GLN A C 1
ATOM 605 O O . GLN A 1 75 ? 3.848 28.109 -2.686 1 81.94 75 GLN A O 1
ATOM 610 N N . LEU A 1 76 ? 4.414 26.641 -1.12 1 86.25 76 LEU A N 1
ATOM 611 C CA . LEU A 1 76 ? 3.273 27 -0.285 1 86.25 76 LEU A CA 1
ATOM 612 C C . LEU A 1 76 ? 3.375 28.453 0.188 1 86.25 76 LEU A C 1
ATOM 614 O O . LEU A 1 76 ? 2.373 29.172 0.221 1 86.25 76 LEU A O 1
ATOM 618 N N . LEU A 1 77 ? 4.578 28.844 0.502 1 92.31 77 LEU A N 1
ATOM 619 C CA . LEU A 1 77 ? 4.785 30.203 0.97 1 92.31 77 LEU A CA 1
ATOM 620 C C . LEU A 1 77 ? 4.488 31.203 -0.139 1 92.31 77 LEU A C 1
ATOM 622 O O . LEU A 1 77 ? 3.994 32.312 0.128 1 92.31 77 LEU A O 1
ATOM 626 N N . ASN A 1 78 ? 4.844 30.828 -1.326 1 89.62 78 ASN A N 1
ATOM 627 C CA . ASN A 1 78 ? 4.5 31.688 -2.453 1 89.62 78 ASN A CA 1
ATOM 628 C C . ASN A 1 78 ? 2.99 31.844 -2.602 1 89.62 78 ASN A C 1
ATOM 630 O O . ASN A 1 78 ? 2.496 32.938 -2.877 1 89.62 78 ASN A O 1
ATOM 634 N N . GLU A 1 79 ? 2.316 30.797 -2.439 1 87 79 GLU A N 1
ATOM 635 C CA . GLU A 1 79 ? 0.858 30.859 -2.455 1 87 79 GLU A CA 1
ATOM 636 C C . GLU A 1 79 ? 0.332 31.734 -1.317 1 87 79 GLU A C 1
ATOM 638 O O . GLU A 1 79 ? -0.603 32.5 -1.507 1 87 79 GLU A O 1
ATOM 643 N N . LEU A 1 80 ? 0.916 31.578 -0.224 1 92.25 80 LEU A N 1
ATOM 644 C CA . LEU A 1 80 ? 0.536 32.375 0.933 1 92.25 80 LEU A CA 1
ATOM 645 C C . LEU A 1 80 ? 0.725 33.875 0.649 1 92.25 80 LEU A C 1
ATOM 647 O O . LEU A 1 80 ? -0.16 34.656 0.935 1 92.25 80 LEU A O 1
ATOM 651 N N . LYS A 1 81 ? 1.839 34.25 0.103 1 94.44 81 LYS A N 1
ATOM 652 C CA . LYS A 1 81 ? 2.129 35.625 -0.223 1 94.44 81 LYS A CA 1
ATOM 653 C C . LYS A 1 81 ? 1.099 36.188 -1.199 1 94.44 81 LYS A C 1
ATOM 655 O O . LYS A 1 81 ? 0.676 37.344 -1.069 1 94.44 81 LYS A O 1
ATOM 660 N N . HIS A 1 82 ? 0.752 35.375 -2.094 1 91.06 82 HIS A N 1
ATOM 661 C CA . HIS A 1 82 ? -0.288 35.781 -3.031 1 91.06 82 HIS A CA 1
ATOM 662 C C . HIS A 1 82 ? -1.61 36.031 -2.314 1 91.06 82 HIS A C 1
ATOM 664 O O . HIS A 1 82 ? -2.268 37.062 -2.551 1 91.06 82 HIS A O 1
ATOM 670 N N . ASN A 1 83 ? -1.972 35.125 -1.484 1 89.75 83 ASN A N 1
ATOM 671 C CA . ASN A 1 83 ? -3.227 35.219 -0.746 1 89.75 83 ASN A CA 1
ATOM 672 C C . ASN A 1 83 ? -3.248 36.438 0.148 1 89.75 83 ASN A C 1
ATOM 674 O O . ASN A 1 83 ? -4.297 37.062 0.319 1 89.75 83 ASN A O 1
ATOM 678 N N . ILE A 1 84 ? -2.104 36.812 0.712 1 92.75 84 ILE A N 1
ATOM 679 C CA . ILE A 1 84 ? -1.958 37.969 1.594 1 92.75 84 ILE A CA 1
ATOM 680 C C . ILE A 1 84 ? -2.117 39.25 0.789 1 92.75 84 ILE A C 1
ATOM 682 O O . ILE A 1 84 ? -2.754 40.219 1.248 1 92.75 84 ILE A O 1
ATOM 686 N N . LYS A 1 85 ? -1.464 39.25 -0.327 1 91.25 85 LYS A N 1
ATOM 687 C CA . LYS A 1 85 ? -1.501 40.438 -1.189 1 91.25 85 LYS A CA 1
ATOM 688 C C . LYS A 1 85 ? -2.922 40.719 -1.663 1 91.25 85 LYS A C 1
ATOM 690 O O . LYS A 1 85 ? -3.365 41.875 -1.65 1 91.25 85 LYS A O 1
ATOM 695 N N . GLU A 1 86 ? -3.615 39.719 -1.996 1 89.44 86 GLU A N 1
ATOM 696 C CA . GLU A 1 86 ? -4.98 39.844 -2.492 1 89.44 86 GLU A CA 1
ATOM 697 C C . GLU A 1 86 ? -5.898 40.438 -1.427 1 89.44 86 GLU A C 1
ATOM 699 O O . GLU A 1 86 ? -6.867 41.125 -1.749 1 89.44 86 GLU A O 1
ATOM 704 N N . ARG A 1 87 ? -5.527 40.25 -0.1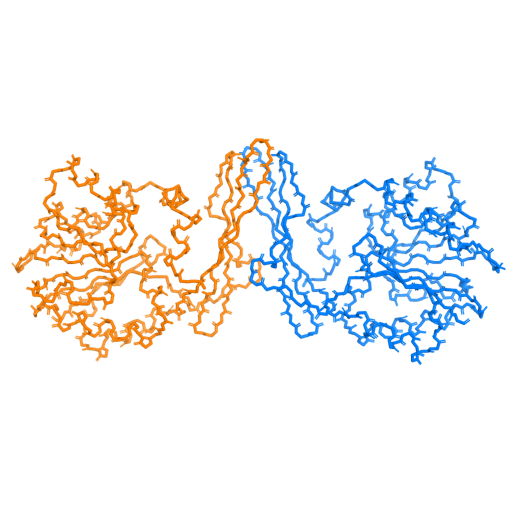88 1 90.19 87 ARG A N 1
ATOM 705 C CA . ARG A 1 87 ? -6.391 40.656 0.918 1 90.19 87 ARG A CA 1
ATOM 706 C C . ARG A 1 87 ? -5.812 41.844 1.645 1 90.19 87 ARG A C 1
ATOM 708 O O . ARG A 1 87 ? -6.418 42.375 2.588 1 90.19 87 ARG A O 1
ATOM 715 N N . SER A 1 88 ? -4.645 42.312 1.247 1 90 88 SER A N 1
ATOM 716 C CA . SER A 1 88 ? -3.951 43.438 1.847 1 90 88 SER A CA 1
ATOM 717 C C . SER A 1 88 ? -3.752 43.25 3.346 1 90 88 SER A C 1
ATOM 719 O O . SER A 1 88 ? -4.082 44.125 4.145 1 90 88 SER A O 1
ATOM 721 N N . LEU A 1 89 ? -3.338 42.094 3.678 1 90.5 89 LEU A N 1
ATOM 722 C CA . LEU A 1 89 ? -3.123 41.75 5.078 1 90.5 89 LEU A CA 1
ATOM 723 C C . LEU A 1 89 ? -1.658 41.906 5.465 1 90.5 89 LEU A C 1
ATOM 725 O O . LEU A 1 89 ? -0.761 41.562 4.703 1 90.5 89 LEU A O 1
ATOM 729 N N . PRO A 1 90 ? -1.452 42.594 6.531 1 87.81 90 PRO A N 1
ATOM 730 C CA . PRO A 1 90 ? -0.082 42.656 7.043 1 87.81 90 PRO A CA 1
ATOM 731 C C . PRO A 1 90 ? 0.381 41.344 7.691 1 87.81 90 PRO A C 1
ATOM 733 O O . PRO A 1 90 ? -0.209 40.906 8.68 1 87.81 90 PRO A O 1
ATOM 736 N N . MET A 1 91 ? 1.394 40.688 7.148 1 95.19 91 MET A N 1
ATOM 737 C CA . MET A 1 91 ? 1.888 39.438 7.684 1 95.19 91 MET A CA 1
ATOM 738 C C . MET A 1 91 ? 3.365 39.25 7.355 1 95.19 91 MET A C 1
ATOM 740 O O . MET A 1 91 ? 3.809 39.594 6.254 1 95.19 91 MET A O 1
ATOM 744 N N . GLN A 1 92 ? 4.082 38.844 8.297 1 95.94 92 GLN A N 1
ATOM 745 C CA . GLN A 1 92 ? 5.461 38.438 8.055 1 95.94 92 GLN A CA 1
ATOM 746 C C . GLN A 1 92 ? 5.543 36.938 7.672 1 95.94 92 GLN A C 1
ATOM 748 O O . GLN A 1 92 ? 4.973 36.094 8.352 1 95.94 92 GLN A O 1
ATOM 753 N N . VAL A 1 93 ? 6.184 36.656 6.57 1 96.88 93 VAL A N 1
ATOM 754 C CA . VAL A 1 93 ? 6.336 35.281 6.082 1 96.88 93 VAL A CA 1
ATOM 755 C C . VAL A 1 93 ? 7.801 34.875 6.168 1 96.88 93 VAL A C 1
ATOM 757 O O . VAL A 1 93 ? 8.688 35.562 5.656 1 96.88 93 VAL A O 1
ATOM 760 N N . ILE A 1 94 ? 8.039 33.781 6.816 1 96.19 94 ILE A N 1
ATOM 761 C CA . ILE A 1 94 ? 9.406 33.312 7.02 1 96.19 94 ILE A CA 1
ATOM 762 C C . ILE A 1 94 ? 9.57 31.938 6.422 1 96.19 94 ILE A C 1
ATOM 764 O O . ILE A 1 94 ? 8.82 31.016 6.754 1 96.19 94 ILE A O 1
ATOM 768 N N . ASP A 1 95 ? 10.547 31.812 5.539 1 95.19 95 ASP A N 1
ATOM 769 C CA . ASP A 1 95 ? 10.969 30.5 5.051 1 95.19 95 ASP A CA 1
ATOM 770 C C . ASP A 1 95 ? 11.914 29.828 6.051 1 95.19 95 ASP A C 1
ATOM 772 O O . ASP A 1 95 ? 13.062 30.234 6.199 1 95.19 95 ASP A O 1
ATOM 776 N N . GLY A 1 96 ? 11.352 28.828 6.789 1 94.56 96 GLY A N 1
ATOM 777 C CA . GLY A 1 96 ? 12.172 28.203 7.816 1 94.56 96 GLY A CA 1
ATOM 778 C C . GLY A 1 96 ? 11.516 27 8.453 1 94.56 96 GLY A C 1
ATOM 779 O O . GLY A 1 96 ? 10.352 26.688 8.172 1 94.56 96 GLY A O 1
ATOM 780 N N . GLU A 1 97 ? 12.312 26.359 9.289 1 94.94 97 GLU A N 1
ATOM 781 C CA . GLU A 1 97 ? 11.852 25.203 10.047 1 94.94 97 GLU A CA 1
ATOM 782 C C . GLU A 1 97 ? 11.141 25.625 11.328 1 94.94 97 GLU A C 1
ATOM 784 O O . GLU A 1 97 ? 11.594 26.547 12.016 1 94.94 97 GLU A O 1
ATOM 789 N N . ILE A 1 98 ? 10.078 24.891 11.641 1 95.38 98 ILE A N 1
ATOM 790 C CA . ILE A 1 98 ? 9.312 25.25 12.828 1 95.38 98 ILE A CA 1
ATOM 791 C C . ILE A 1 98 ? 10.148 24.984 14.078 1 95.38 98 ILE A C 1
ATOM 793 O O . ILE A 1 98 ? 9.828 25.484 15.164 1 95.38 98 ILE A O 1
ATOM 797 N N . THR A 1 99 ? 11.188 24.219 13.945 1 95.5 99 THR A N 1
ATOM 798 C CA . THR A 1 99 ? 12.039 23.906 15.086 1 95.5 99 THR A CA 1
ATOM 799 C C . THR A 1 99 ? 13.117 24.969 15.273 1 95.5 99 THR A C 1
ATOM 801 O O . THR A 1 99 ? 13.828 24.953 16.281 1 95.5 99 THR A O 1
ATOM 804 N N . ASN A 1 100 ? 13.281 25.797 14.312 1 94.69 100 ASN A N 1
ATOM 805 C CA . ASN A 1 100 ? 14.266 26.875 14.43 1 94.69 100 ASN A CA 1
ATOM 806 C C . ASN A 1 100 ? 13.703 28.078 15.188 1 94.69 100 ASN A C 1
ATOM 808 O O . ASN A 1 100 ? 13.297 29.062 14.578 1 94.69 100 ASN A O 1
ATOM 812 N N . PHE A 1 101 ? 13.852 28.094 16.422 1 92.81 101 PHE A N 1
ATOM 813 C CA . PHE A 1 101 ? 13.234 29.078 17.297 1 92.81 101 PHE A CA 1
ATOM 814 C C . PHE A 1 101 ? 13.945 30.422 17.203 1 92.81 101 PHE A C 1
ATOM 816 O O . PHE A 1 101 ? 13.406 31.453 17.625 1 92.81 101 PHE A O 1
ATOM 823 N N . GLU A 1 102 ? 15.148 30.422 16.656 1 91.62 102 GLU A N 1
ATOM 824 C CA . GLU A 1 102 ? 15.883 31.672 16.469 1 91.62 102 GLU A CA 1
ATOM 825 C C . GLU A 1 102 ? 15.156 32.594 15.516 1 91.62 102 GLU A C 1
ATOM 827 O O . GLU A 1 102 ? 15.273 33.844 15.617 1 91.62 102 GLU A O 1
ATOM 832 N N . LEU A 1 103 ? 14.367 32.062 14.688 1 88.25 103 LEU A N 1
ATOM 833 C CA . LEU A 1 103 ? 13.688 32.812 13.641 1 88.25 103 LEU A CA 1
ATOM 834 C C . LEU A 1 103 ? 12.656 33.75 14.234 1 88.25 103 LEU A C 1
ATOM 836 O O . LEU A 1 103 ? 12.242 34.719 13.586 1 88.25 103 LEU A O 1
ATOM 840 N N . TRP A 1 104 ? 12.242 33.5 15.492 1 85.12 104 TRP A N 1
ATOM 841 C CA . TRP A 1 104 ? 11.156 34.312 16.062 1 85.12 104 TRP A CA 1
ATOM 842 C C . TRP A 1 104 ? 11.352 34.469 17.562 1 85.12 104 TRP A C 1
ATOM 844 O O . TRP A 1 104 ? 10.383 34.688 18.297 1 85.12 104 TRP A O 1
ATOM 854 N N . LYS A 1 105 ? 12.492 34.312 18.078 1 87.62 105 LYS A N 1
ATOM 855 C CA . LYS A 1 105 ? 12.82 34.312 19.5 1 87.62 105 LYS A CA 1
ATOM 856 C C . LYS A 1 105 ? 12.422 35.625 20.172 1 87.62 105 LYS A C 1
ATOM 858 O O . LYS A 1 105 ? 12.109 35.625 21.359 1 87.62 105 LYS A O 1
ATOM 863 N N . ASP A 1 106 ? 12.312 36.688 19.484 1 90.94 106 ASP A N 1
ATOM 864 C CA . ASP A 1 106 ? 12.094 38 20.109 1 90.94 106 ASP A CA 1
ATOM 865 C C . ASP A 1 106 ? 10.648 38.469 19.922 1 90.94 106 ASP A C 1
ATOM 867 O O . ASP A 1 106 ? 10.289 39.562 20.312 1 90.94 106 ASP A O 1
ATOM 871 N N . ILE A 1 107 ? 9.82 37.594 19.453 1 94.06 107 ILE A N 1
ATOM 872 C CA . ILE A 1 107 ? 8.469 38.031 19.109 1 94.06 107 ILE A CA 1
ATOM 873 C C . ILE A 1 107 ? 7.574 38 20.344 1 94.06 107 ILE A C 1
ATOM 875 O O . ILE A 1 107 ? 6.672 38.844 20.484 1 94.06 107 ILE A O 1
ATOM 879 N N . ASN A 1 108 ? 7.812 37.094 21.359 1 96.06 108 ASN A N 1
ATOM 880 C CA . ASN A 1 108 ? 7 36.906 22.562 1 96.06 108 ASN A CA 1
ATOM 881 C C . ASN A 1 108 ? 5.508 36.938 22.234 1 96.06 108 ASN A C 1
ATOM 883 O O . ASN A 1 108 ? 4.766 37.781 22.734 1 96.06 108 ASN A O 1
ATOM 887 N N . PRO A 1 109 ? 5.023 36.031 21.453 1 98.12 109 PRO A N 1
ATOM 888 C CA . PRO A 1 109 ? 3.65 36.031 20.953 1 98.12 109 PRO A CA 1
ATOM 889 C C . PRO A 1 109 ? 2.617 35.719 22.031 1 98.12 109 PRO A C 1
ATOM 891 O O . PRO A 1 109 ? 2.926 35 22.984 1 98.12 109 PRO A O 1
ATOM 894 N N . GLU A 1 110 ? 1.395 36.281 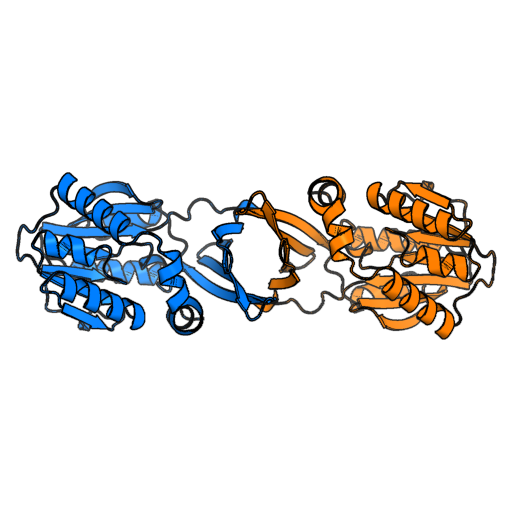21.859 1 98.44 110 GLU A N 1
ATOM 895 C CA . GLU A 1 110 ? 0.306 35.875 22.734 1 98.44 110 GLU A CA 1
ATOM 896 C C . GLU A 1 110 ? -0.374 34.625 22.219 1 98.44 110 GLU A C 1
ATOM 898 O O . GLU A 1 110 ? -1.171 34 22.922 1 98.44 110 GLU A O 1
ATOM 903 N N . LEU A 1 111 ? -0.075 34.188 20.938 1 98.44 111 LEU A N 1
ATOM 904 C CA . LEU A 1 111 ? -0.665 33 20.344 1 98.44 111 LEU A CA 1
ATOM 905 C C . LEU A 1 111 ? 0.347 32.281 19.453 1 98.44 111 LEU A C 1
ATOM 907 O O . LEU A 1 111 ? 1.009 32.906 18.625 1 98.44 111 LEU A O 1
ATOM 911 N N . ILE A 1 112 ? 0.526 31.016 19.672 1 98.38 112 ILE A N 1
ATOM 912 C CA . ILE A 1 112 ? 1.234 30.141 18.75 1 98.38 112 ILE A CA 1
ATOM 913 C C . ILE A 1 112 ? 0.29 29.047 18.266 1 98.38 112 ILE A C 1
ATOM 915 O O . ILE A 1 112 ? -0.465 28.469 19.047 1 98.38 112 ILE A O 1
ATOM 919 N N . LEU A 1 113 ? 0.241 28.812 17.062 1 97.88 113 LEU A N 1
ATOM 920 C CA . LEU A 1 113 ? -0.562 27.719 16.547 1 97.88 113 LEU A CA 1
ATOM 921 C C . LEU A 1 113 ? 0.273 26.812 15.641 1 97.88 113 LEU A C 1
ATOM 923 O O . LEU A 1 113 ? 1.224 27.266 15.008 1 97.88 113 LEU A O 1
ATOM 927 N N . CYS A 1 114 ? 0.005 25.641 15.609 1 98.31 114 CYS A N 1
ATOM 928 C CA . CYS A 1 114 ? 0.521 24.594 14.727 1 98.31 114 CYS A CA 1
ATOM 929 C C . CYS A 1 114 ? -0.574 23.594 14.367 1 98.31 114 CYS A C 1
ATOM 931 O O . CYS A 1 114 ? -0.81 22.625 15.102 1 98.31 114 CYS A O 1
ATOM 933 N N . CYS A 1 115 ? -1.186 23.797 13.219 1 97 115 CYS A N 1
ATOM 934 C CA . CYS A 1 115 ? -2.373 23.031 12.867 1 97 115 CYS A CA 1
ATOM 935 C C . CYS A 1 115 ? -2.139 22.219 11.594 1 97 115 CYS A C 1
ATOM 937 O O . CYS A 1 115 ? -1.083 22.328 10.969 1 97 115 CYS A O 1
ATOM 939 N N . GLY A 1 116 ? -3.107 21.234 11.273 1 93.88 116 GLY A N 1
ATOM 940 C CA . GLY A 1 116 ? -3.055 20.453 10.047 1 93.88 116 GLY A CA 1
ATOM 941 C C . GLY A 1 116 ? -2.145 19.25 10.156 1 93.88 116 GLY A C 1
ATOM 942 O O . GLY A 1 116 ? -1.492 18.875 9.18 1 93.88 116 GLY A O 1
ATOM 943 N N . ASP A 1 117 ? -1.91 18.812 11.281 1 95.12 117 ASP A N 1
ATOM 944 C CA . ASP A 1 117 ? -1.132 17.594 11.523 1 95.12 117 ASP A CA 1
ATOM 945 C C . ASP A 1 117 ? 0.35 17.828 11.242 1 95.12 117 ASP A C 1
ATOM 947 O O . ASP A 1 117 ? 1.06 16.922 10.812 1 95.12 117 ASP A O 1
ATOM 951 N N . THR A 1 118 ? 0.816 19.016 11.453 1 96.06 118 THR A N 1
ATOM 952 C CA . THR A 1 118 ? 2.191 19.391 11.156 1 96.06 118 THR A CA 1
ATOM 953 C C . THR A 1 118 ? 3.154 18.797 12.172 1 96.06 118 THR A C 1
ATOM 955 O O . THR A 1 118 ? 4.234 18.328 11.812 1 96.06 118 THR A O 1
ATOM 958 N N . ILE A 1 119 ? 2.771 18.766 13.453 1 97.06 119 ILE A N 1
ATOM 959 C CA . ILE A 1 119 ? 3.684 18.406 14.531 1 97.06 119 ILE A CA 1
ATOM 960 C C . ILE A 1 119 ? 4.113 16.938 14.375 1 97.06 119 ILE A C 1
ATOM 962 O O . ILE A 1 119 ? 5.211 16.562 14.797 1 97.06 119 ILE A O 1
ATOM 966 N N . SER A 1 120 ? 3.24 16.141 13.805 1 97.38 120 SER A N 1
ATOM 967 C CA . SER A 1 120 ? 3.562 14.719 13.648 1 97.38 120 SER A CA 1
ATOM 968 C C . SER A 1 120 ? 4.691 14.516 12.648 1 97.38 120 SER A C 1
ATOM 970 O O . SER A 1 120 ? 5.246 13.422 12.539 1 97.38 120 SER A O 1
ATOM 972 N N . HIS A 1 121 ? 5.074 15.547 11.922 1 95.81 121 HIS A N 1
ATOM 973 C CA . HIS A 1 121 ? 6.137 15.453 10.93 1 95.81 121 HIS A CA 1
ATOM 974 C C . HIS A 1 121 ? 7.508 15.617 11.57 1 95.81 121 HIS A C 1
ATOM 976 O O . HIS A 1 121 ? 8.531 15.43 10.914 1 95.81 121 HIS A O 1
ATOM 982 N N . LEU A 1 122 ? 7.52 16.016 12.805 1 96.69 122 LEU A N 1
ATOM 983 C CA . LEU A 1 122 ? 8.805 16.078 13.492 1 96.69 122 LEU A CA 1
ATOM 984 C C . LEU A 1 122 ? 9.406 14.68 13.625 1 96.69 122 LEU A C 1
ATOM 986 O O . LEU A 1 122 ? 8.758 13.68 13.289 1 96.69 122 LEU A O 1
ATOM 990 N N . ALA A 1 123 ? 10.594 14.547 14.133 1 95.31 123 ALA A N 1
ATOM 991 C CA . ALA A 1 123 ? 11.383 13.32 13.984 1 95.31 123 ALA A CA 1
ATOM 992 C C . ALA A 1 123 ? 10.984 12.281 15.023 1 95.31 123 ALA A C 1
ATOM 994 O O . ALA A 1 123 ? 11.117 11.078 14.789 1 95.31 123 ALA A O 1
ATOM 995 N N . SER A 1 124 ? 10.578 12.711 16.172 1 97.38 124 SER A N 1
ATOM 996 C CA . SER A 1 124 ? 10.258 11.812 17.281 1 97.38 124 SER A CA 1
ATOM 997 C C . SER A 1 124 ? 9.359 12.5 18.297 1 97.38 124 SER A C 1
ATOM 999 O O . SER A 1 124 ? 9.18 13.719 18.25 1 97.38 124 SER A O 1
ATOM 1001 N N . PHE A 1 125 ? 8.859 11.672 19.172 1 98.12 125 PHE A N 1
ATOM 1002 C CA . PHE A 1 125 ? 8.047 12.266 20.234 1 98.12 125 PHE A CA 1
ATOM 1003 C C . PHE A 1 125 ? 8.906 13.117 21.156 1 98.12 125 PHE A C 1
ATOM 1005 O O . PHE A 1 125 ? 8.453 14.148 21.656 1 98.12 125 PHE A O 1
ATOM 1012 N N . ALA A 1 126 ? 10.133 12.727 21.297 1 97.88 126 ALA A N 1
ATOM 1013 C CA . ALA A 1 126 ? 11.062 13.523 22.094 1 97.88 126 ALA A CA 1
ATOM 1014 C C . ALA A 1 126 ? 11.25 14.914 21.484 1 97.88 126 ALA A C 1
ATOM 1016 O O . ALA A 1 126 ? 11.305 15.906 22.219 1 97.88 126 ALA A O 1
ATOM 1017 N N . GLU A 1 127 ? 11.375 14.961 20.234 1 97.88 127 GLU A N 1
ATOM 1018 C CA . GLU A 1 127 ? 11.5 16.25 19.562 1 97.88 127 GLU A CA 1
ATOM 1019 C C . GLU A 1 127 ? 10.219 17.078 19.719 1 97.88 127 GLU A C 1
ATOM 1021 O O . GLU A 1 127 ? 10.281 18.297 19.891 1 97.88 127 GLU A O 1
ATOM 1026 N N . ILE A 1 128 ? 9.109 16.422 19.641 1 98.38 128 ILE A N 1
ATOM 1027 C CA . ILE A 1 128 ? 7.832 17.094 19.844 1 98.38 128 ILE A CA 1
ATOM 1028 C C . ILE A 1 128 ? 7.789 17.703 21.234 1 98.38 128 ILE A C 1
ATOM 1030 O O . ILE A 1 128 ? 7.406 18.875 21.406 1 98.38 128 ILE A O 1
ATOM 1034 N N . LYS A 1 129 ? 8.18 16.953 22.188 1 98.31 129 LYS A N 1
ATOM 1035 C CA . LYS A 1 129 ? 8.195 17.438 23.562 1 98.31 129 LYS A CA 1
ATOM 1036 C C . LYS A 1 129 ? 9.062 18.672 23.703 1 98.31 129 LYS A C 1
ATOM 1038 O O . LYS A 1 129 ? 8.641 19.672 24.297 1 98.31 129 LYS A O 1
ATOM 1043 N N . GLN A 1 130 ? 10.211 18.562 23.172 1 97.81 130 GLN A N 1
ATOM 1044 C CA . GLN A 1 130 ? 11.125 19.688 23.234 1 97.81 130 GLN A CA 1
ATOM 1045 C C . GLN A 1 130 ? 10.539 20.906 22.516 1 97.81 130 GLN A C 1
ATOM 1047 O O . GLN A 1 130 ? 10.664 22.031 23 1 97.81 130 GLN A O 1
ATOM 1052 N N . TRP A 1 131 ? 9.977 20.672 21.375 1 98.12 131 TRP A N 1
ATOM 1053 C CA . TRP A 1 131 ? 9.383 21.734 20.578 1 98.12 131 TRP A CA 1
ATOM 1054 C C . TRP A 1 131 ? 8.242 22.422 21.328 1 98.12 131 TRP A C 1
ATOM 1056 O O . TRP A 1 131 ? 8.164 23.656 21.375 1 98.12 131 TRP A O 1
ATOM 1066 N N . VAL A 1 132 ? 7.398 21.672 21.969 1 98.38 132 VAL A N 1
ATOM 1067 C CA . VAL A 1 132 ? 6.277 22.219 22.734 1 98.38 132 VAL A CA 1
ATOM 1068 C C . VAL A 1 132 ? 6.797 22.984 23.938 1 98.38 132 VAL A C 1
ATOM 1070 O O . VAL A 1 132 ? 6.262 24.047 24.281 1 98.38 132 VAL A O 1
ATOM 1073 N N . GLN A 1 133 ? 7.785 22.469 24.547 1 97.69 133 GLN A N 1
ATOM 1074 C CA . GLN A 1 133 ? 8.398 23.156 25.672 1 97.69 133 GLN A CA 1
ATOM 1075 C C . GLN A 1 133 ? 8.93 24.531 25.25 1 97.69 133 GLN A C 1
ATOM 1077 O O . GLN A 1 133 ? 8.766 25.516 25.984 1 97.69 133 GLN A O 1
ATOM 1082 N N . ASN A 1 134 ? 9.578 24.516 24.172 1 97.06 134 ASN A N 1
ATOM 1083 C CA . ASN A 1 134 ? 10.086 25.781 23.641 1 97.06 134 ASN A CA 1
ATOM 1084 C C . ASN A 1 134 ? 8.945 26.766 23.344 1 97.06 134 ASN A C 1
ATOM 1086 O O . ASN A 1 134 ? 9.055 27.953 23.625 1 97.06 134 ASN A O 1
ATOM 1090 N N . CYS A 1 135 ? 7.887 26.297 22.734 1 97.75 135 CYS A N 1
ATOM 1091 C CA . CYS A 1 135 ? 6.715 27.125 22.484 1 97.75 135 CYS A CA 1
ATOM 1092 C C . CYS A 1 135 ? 6.168 27.703 23.781 1 97.75 135 CYS A C 1
ATOM 1094 O O . CYS A 1 135 ? 5.871 28.906 23.859 1 97.75 135 CYS A O 1
ATOM 1096 N N . TYR A 1 136 ? 6.039 26.875 24.781 1 97.88 136 TYR A N 1
ATOM 1097 C CA . TYR A 1 136 ? 5.543 27.312 26.078 1 97.88 136 TYR A CA 1
ATOM 1098 C C . TYR A 1 136 ? 6.402 28.438 26.641 1 97.88 136 TYR A C 1
ATOM 1100 O O . TYR A 1 136 ? 5.879 29.422 27.172 1 97.88 136 TYR A O 1
ATOM 1108 N N . SER A 1 137 ? 7.691 28.281 26.5 1 96.81 137 SER A N 1
ATOM 1109 C CA . SER A 1 137 ? 8.617 29.266 27.047 1 96.81 137 SER A CA 1
ATOM 1110 C C . SER A 1 137 ? 8.5 30.609 26.328 1 96.81 137 SER A C 1
ATOM 1112 O O . SER A 1 137 ? 8.758 31.656 26.922 1 96.81 137 SER A O 1
ATOM 1114 N N . GLN A 1 138 ? 8.086 30.578 25.109 1 96.44 138 GLN A N 1
ATOM 1115 C CA . GLN A 1 138 ? 8.078 31.797 24.297 1 96.44 138 GLN A CA 1
ATOM 1116 C C . GLN A 1 138 ? 6.734 32.531 24.406 1 96.44 138 GLN A C 1
ATOM 1118 O O . GLN A 1 138 ? 6.656 33.719 24.219 1 96.44 138 GLN A O 1
ATOM 1123 N N . ILE A 1 139 ? 5.695 31.781 24.656 1 97.5 139 ILE A N 1
ATOM 1124 C CA . ILE A 1 139 ? 4.363 32.375 24.766 1 97.5 139 ILE A CA 1
ATOM 1125 C C . ILE A 1 139 ? 4.281 33.25 26.016 1 97.5 139 ILE A C 1
ATOM 1127 O O . ILE A 1 139 ? 4.781 32.875 27.078 1 97.5 139 ILE A O 1
ATOM 1131 N N . ILE A 1 140 ? 3.676 34.375 25.922 1 98 140 ILE A N 1
ATOM 1132 C CA . ILE A 1 140 ? 3.549 35.281 27.062 1 98 140 ILE A CA 1
ATOM 1133 C C . ILE A 1 140 ? 2.551 34.688 28.062 1 98 140 ILE A C 1
ATOM 1135 O O . ILE A 1 140 ? 1.7 33.875 27.688 1 98 140 ILE A O 1
ATOM 1139 N N . PRO A 1 141 ? 2.672 35.125 29.344 1 97.19 141 PRO A N 1
ATOM 1140 C CA . PRO A 1 141 ? 1.674 34.656 30.312 1 97.19 141 PRO A CA 1
ATOM 1141 C C . PRO A 1 141 ? 0.245 35 29.891 1 97.19 141 PRO A C 1
ATOM 1143 O O . PRO A 1 141 ? -0.036 36.125 29.484 1 97.19 141 PRO A O 1
ATOM 1146 N N . GLY A 1 142 ? -0.576 34.062 29.891 1 96.69 142 GLY A N 1
ATOM 1147 C CA . GLY A 1 142 ? -1.959 34.25 29.484 1 96.69 142 GLY A CA 1
ATOM 1148 C C . GLY A 1 142 ? -2.182 33.969 28.016 1 96.69 142 GLY A C 1
ATOM 1149 O O . GLY A 1 142 ? -3.322 33.875 27.547 1 96.69 142 GLY A O 1
ATOM 1150 N N . GLY A 1 143 ? -1.048 33.781 27.312 1 98.25 143 GLY A N 1
ATOM 1151 C CA . GLY A 1 143 ? -1.141 33.469 25.891 1 98.25 143 GLY A CA 1
ATOM 1152 C C . GLY A 1 143 ? -1.677 32.062 25.609 1 98.25 143 GLY A C 1
ATOM 1153 O O . GLY A 1 143 ? -1.93 31.312 26.547 1 98.25 143 GLY A O 1
ATOM 1154 N N . LYS A 1 144 ? -1.921 31.797 24.344 1 98.44 144 LYS A N 1
ATOM 1155 C CA . LYS A 1 144 ? -2.584 30.547 23.969 1 98.44 144 LYS A CA 1
ATOM 1156 C C . LYS A 1 144 ? -1.738 29.75 22.969 1 98.44 144 LYS A C 1
ATOM 1158 O O . LYS A 1 144 ? -0.875 30.312 22.297 1 98.44 144 LYS A O 1
ATOM 1163 N N . PHE A 1 145 ? -1.977 28.5 23.016 1 98.62 145 PHE A N 1
ATOM 1164 C CA . PHE A 1 145 ? -1.39 27.531 22.109 1 98.62 145 PHE A CA 1
ATOM 1165 C C . PHE A 1 145 ? -2.475 26.719 21.406 1 98.62 145 PHE A C 1
ATOM 1167 O O . PHE A 1 145 ? -3.32 26.109 22.078 1 98.62 145 PHE A O 1
ATOM 1174 N N . ILE A 1 146 ? -2.537 26.75 20.078 1 98.69 146 ILE A N 1
ATOM 1175 C CA . ILE A 1 146 ? -3.523 25.984 19.328 1 98.69 146 ILE A CA 1
ATOM 1176 C C . ILE A 1 146 ? -2.824 24.891 18.516 1 98.69 146 ILE A C 1
ATOM 1178 O O . ILE A 1 146 ? -1.914 25.172 17.734 1 98.69 146 ILE A O 1
ATOM 1182 N N . LEU A 1 147 ? -3.254 23.703 18.688 1 98.44 147 LEU A N 1
ATOM 1183 C CA . LEU A 1 147 ? -2.684 22.531 18.016 1 98.44 147 LEU A CA 1
ATOM 1184 C C . LEU A 1 147 ? -3.777 21.703 17.359 1 98.44 147 LEU A C 1
ATOM 1186 O O . LEU A 1 147 ? -4.828 21.469 17.969 1 98.44 147 LEU A O 1
ATOM 1190 N N . SER A 1 148 ? -3.592 21.297 16.156 1 98.19 148 SER A N 1
ATOM 1191 C CA . SER A 1 148 ? -4.453 20.281 15.57 1 98.19 148 SER A CA 1
ATOM 1192 C C . SER A 1 148 ? -3.635 19.141 14.969 1 98.19 148 SER A C 1
ATOM 1194 O O . SER A 1 148 ? -2.57 19.375 14.391 1 98.19 148 SER A O 1
ATOM 1196 N N . PHE A 1 149 ? -4.047 17.938 15.164 1 98 149 PHE A N 1
ATOM 1197 C CA . PHE A 1 149 ? -3.305 16.75 14.758 1 98 149 PHE A CA 1
ATOM 1198 C C . PHE A 1 149 ? -4.234 15.555 14.617 1 98 149 PHE A C 1
ATOM 1200 O O . PHE A 1 149 ? -5.367 15.578 15.109 1 98 149 PHE A O 1
ATOM 1207 N N . ARG A 1 150 ? -3.803 14.594 13.898 1 96.88 150 ARG A N 1
ATOM 1208 C CA . ARG A 1 150 ? -4.535 13.336 13.781 1 96.88 150 ARG A CA 1
ATOM 1209 C C . ARG A 1 150 ? -4.199 12.391 14.93 1 96.88 150 ARG A C 1
ATOM 1211 O O . ARG A 1 150 ? -3.035 12.273 15.32 1 96.88 150 ARG A O 1
ATOM 1218 N N . ASP A 1 151 ? -5.211 11.797 15.469 1 97.38 151 ASP A N 1
ATOM 1219 C CA . ASP A 1 151 ? -5.043 10.805 16.516 1 97.38 151 ASP A CA 1
ATOM 1220 C C . ASP A 1 151 ? -4.77 9.422 15.938 1 97.38 151 ASP A C 1
ATOM 1222 O O . ASP A 1 151 ? -5.664 8.797 15.367 1 97.38 151 ASP A O 1
ATOM 1226 N N . TYR A 1 152 ? -3.539 8.883 16.203 1 96.69 152 TYR A N 1
ATOM 1227 C CA . TYR A 1 152 ? -3.15 7.602 15.617 1 96.69 152 TYR A CA 1
ATOM 1228 C C . TYR A 1 152 ? -3.254 6.484 16.641 1 96.69 152 TYR A C 1
ATOM 1230 O O . TYR A 1 152 ? -2.457 5.543 16.625 1 96.69 152 TYR A O 1
ATOM 1238 N N . SER A 1 153 ? -4.164 6.625 17.609 1 95.81 153 SER A N 1
ATOM 1239 C CA . SER A 1 153 ? -4.324 5.641 18.672 1 95.81 153 SER A CA 1
ATOM 1240 C C . SER A 1 153 ? -4.871 4.324 18.125 1 95.81 153 SER A C 1
ATOM 1242 O O . SER A 1 153 ? -4.613 3.26 18.688 1 95.81 153 SER A O 1
ATOM 1244 N N . LYS A 1 154 ? -5.676 4.371 17.078 1 93.19 154 LYS A N 1
ATOM 1245 C CA . LYS A 1 154 ? -6.27 3.17 16.5 1 93.19 154 LYS A CA 1
ATOM 1246 C C . LYS A 1 154 ? -5.656 2.855 15.141 1 93.19 154 LYS A C 1
ATOM 1248 O O . LYS A 1 154 ? -6.016 3.467 14.133 1 93.19 154 LYS A O 1
ATOM 1253 N N . PRO A 1 155 ? -4.82 1.898 15.133 1 92.31 155 PRO A N 1
ATOM 1254 C CA . PRO A 1 155 ? -4.234 1.55 13.836 1 92.31 155 PRO A CA 1
ATOM 1255 C C . PRO A 1 155 ? -5.254 0.973 12.859 1 92.31 155 PRO A C 1
ATOM 1257 O O . PRO A 1 155 ? -6.102 0.166 13.25 1 92.31 155 PRO A O 1
ATOM 1260 N N . LEU A 1 156 ? -5.227 1.492 11.656 1 90.25 156 LEU A N 1
ATOM 1261 C CA . LEU A 1 156 ? -6.016 0.877 10.594 1 90.25 156 LEU A CA 1
ATOM 1262 C C . LEU A 1 156 ? -5.395 -0.443 10.148 1 90.25 156 LEU A C 1
ATOM 1264 O O . LEU A 1 156 ? -4.168 -0.576 10.109 1 90.25 156 LEU A O 1
ATOM 1268 N N . GLN A 1 157 ? -6.285 -1.413 9.883 1 87.12 157 GLN A N 1
ATOM 1269 C CA . GLN A 1 157 ? -5.777 -2.727 9.508 1 87.12 157 GLN A CA 1
ATOM 1270 C C . GLN A 1 157 ? -6.223 -3.105 8.102 1 87.12 157 GLN A C 1
ATOM 1272 O O . GLN A 1 157 ? -7.223 -2.588 7.598 1 87.12 157 GLN A O 1
ATOM 1277 N N . ASP A 1 158 ? -5.453 -3.969 7.543 1 86 158 ASP A N 1
ATOM 1278 C CA . ASP A 1 158 ? -5.762 -4.609 6.27 1 86 158 ASP A CA 1
ATOM 1279 C C . ASP A 1 158 ? -6.207 -3.584 5.23 1 86 158 ASP A C 1
ATOM 1281 O O . ASP A 1 158 ? -5.512 -2.592 4.996 1 86 158 ASP A O 1
ATOM 1285 N N . GLN A 1 159 ? -7.418 -3.719 4.777 1 86.88 159 GLN A N 1
ATOM 1286 C CA . GLN A 1 159 ? -7.898 -2.902 3.668 1 86.88 159 GLN A CA 1
ATOM 1287 C C . GLN A 1 159 ? -8.156 -1.466 4.113 1 86.88 159 GLN A C 1
ATOM 1289 O O . GLN A 1 159 ? -8.102 -0.54 3.301 1 86.88 159 GLN A O 1
ATOM 1294 N N . GLU A 1 160 ? -8.305 -1.301 5.371 1 92.06 160 GLU A N 1
ATOM 1295 C CA . GLU A 1 160 ? -8.625 0.028 5.879 1 92.06 160 GLU A CA 1
ATOM 1296 C C . GLU A 1 160 ? -7.434 0.971 5.766 1 92.06 160 GLU A C 1
ATOM 1298 O O . GLU A 1 160 ? -7.59 2.191 5.836 1 92.06 160 GLU A O 1
ATOM 1303 N N . ARG A 1 161 ? -6.266 0.387 5.609 1 95.31 161 ARG A N 1
ATOM 1304 C CA . ARG A 1 161 ? -5.051 1.188 5.52 1 95.31 161 ARG A CA 1
ATOM 1305 C C . ARG A 1 161 ? -4.98 1.929 4.188 1 95.31 161 ARG A C 1
ATOM 1307 O O . ARG A 1 161 ? -4.148 2.822 4.016 1 95.31 161 ARG A O 1
ATOM 1314 N N . PHE A 1 162 ? -5.742 1.448 3.232 1 95.62 162 PHE A N 1
ATOM 1315 C CA . PHE A 1 162 ? -5.789 2.064 1.91 1 95.62 162 PHE A CA 1
ATOM 1316 C C . PHE A 1 162 ? -6.93 3.072 1.822 1 95.62 162 PHE A C 1
ATOM 1318 O O . PHE A 1 162 ? -8.102 2.701 1.904 1 95.62 162 PHE A O 1
ATOM 1325 N N . ILE A 1 163 ? -6.59 4.324 1.64 1 94.56 163 ILE A N 1
ATOM 1326 C CA . ILE A 1 163 ? -7.578 5.395 1.713 1 94.56 163 ILE A CA 1
ATOM 1327 C C . ILE A 1 163 ? -7.637 6.133 0.379 1 94.56 163 ILE A C 1
ATOM 1329 O O . ILE A 1 163 ? -6.672 6.789 -0.019 1 94.56 163 ILE A O 1
ATOM 1333 N N . PRO A 1 164 ? -8.711 6.004 -0.332 1 94.62 164 PRO A N 1
ATOM 1334 C CA . PRO A 1 164 ? -8.859 6.871 -1.503 1 94.62 164 PRO A CA 1
ATOM 1335 C C . PRO A 1 164 ? -9.008 8.344 -1.131 1 94.62 164 PRO A C 1
ATOM 1337 O O . PRO A 1 164 ? -9.992 8.727 -0.498 1 94.62 164 PRO A O 1
ATOM 1340 N N . VAL A 1 165 ? -8.172 9.172 -1.504 1 91 165 VAL A N 1
ATOM 1341 C CA . VAL A 1 165 ? -8.133 10.555 -1.042 1 91 165 VAL A CA 1
ATOM 1342 C C . VAL A 1 165 ? -8.898 11.445 -2.014 1 91 165 VAL A C 1
ATOM 1344 O O . VAL A 1 165 ? -9.828 12.156 -1.616 1 91 165 VAL A O 1
ATOM 1347 N N . LYS A 1 166 ? -8.461 11.461 -3.207 1 89.38 166 LYS A N 1
ATOM 1348 C CA . LYS A 1 166 ? -9.047 12.305 -4.246 1 89.38 166 LYS A CA 1
ATOM 1349 C C . LYS A 1 166 ? -8.812 11.711 -5.633 1 89.38 166 LYS A C 1
ATOM 1351 O O . LYS A 1 166 ? -7.781 11.086 -5.879 1 89.38 166 LYS A O 1
ATOM 1356 N N . SER A 1 167 ? -9.758 11.836 -6.523 1 91.81 167 SER A N 1
ATOM 1357 C CA . SER A 1 167 ? -9.586 11.391 -7.902 1 91.81 167 SER A CA 1
ATOM 1358 C C . SER A 1 167 ? -10.375 12.266 -8.867 1 91.81 167 SER A C 1
ATOM 1360 O O . SER A 1 167 ? -11.375 12.883 -8.484 1 91.81 167 SER A O 1
ATOM 1362 N N . ASP A 1 168 ? -9.859 12.461 -9.992 1 89.5 168 ASP A N 1
ATOM 1363 C CA . ASP A 1 168 ? -10.555 13.086 -11.109 1 89.5 168 ASP A CA 1
ATOM 1364 C C . ASP A 1 168 ? -10.211 12.398 -12.43 1 89.5 168 ASP A C 1
ATOM 1366 O O . ASP A 1 168 ? -9.828 11.227 -12.445 1 89.5 168 ASP A O 1
ATOM 1370 N N . GLU A 1 169 ? -10.438 13.023 -13.562 1 87.81 169 GLU A N 1
ATOM 1371 C CA . GLU A 1 169 ? -10.273 12.391 -14.867 1 87.81 169 GLU A CA 1
ATOM 1372 C C . GLU A 1 169 ? -8.805 12.062 -15.141 1 87.81 169 GLU A C 1
ATOM 1374 O O . GLU A 1 169 ? -8.5 11.102 -15.852 1 87.81 169 GLU A O 1
ATOM 1379 N N . ASN A 1 170 ? -7.906 12.805 -14.508 1 88.75 170 ASN A N 1
ATOM 1380 C CA . ASN A 1 170 ? -6.512 12.68 -14.922 1 88.75 170 ASN A CA 1
ATOM 1381 C C . ASN A 1 170 ? -5.621 12.273 -13.75 1 88.75 170 ASN A C 1
ATOM 1383 O O . ASN A 1 170 ? -4.434 12 -13.93 1 88.75 170 ASN A O 1
ATOM 1387 N N . ARG A 1 171 ? -6.191 12.242 -12.523 1 91.06 171 ARG A N 1
ATOM 1388 C CA . ARG A 1 171 ? -5.359 11.945 -11.367 1 91.06 171 ARG A CA 1
ATOM 1389 C C . ARG A 1 171 ? -6.109 11.078 -10.359 1 91.06 171 ARG A C 1
ATOM 1391 O O . ARG A 1 171 ? -7.312 11.25 -10.156 1 91.06 171 ARG A O 1
ATOM 1398 N N . ILE A 1 172 ? -5.445 10.18 -9.695 1 94.5 172 ILE A N 1
ATOM 1399 C CA . ILE A 1 172 ? -5.953 9.367 -8.586 1 94.5 172 ILE A CA 1
ATOM 1400 C C . ILE A 1 172 ? -4.918 9.32 -7.465 1 94.5 172 ILE A C 1
ATOM 1402 O O . ILE A 1 172 ? -3.77 8.938 -7.688 1 94.5 172 ILE A O 1
ATOM 1406 N N . HIS A 1 173 ? -5.305 9.758 -6.32 1 92.56 173 HIS A N 1
ATOM 1407 C CA . HIS A 1 173 ? -4.41 9.758 -5.168 1 92.56 173 HIS A CA 1
ATOM 1408 C C . HIS A 1 173 ? -4.906 8.805 -4.086 1 92.56 173 HIS A C 1
ATOM 1410 O O . HIS A 1 173 ? -6.043 8.93 -3.617 1 92.56 173 HIS A O 1
ATOM 1416 N N . THR A 1 174 ? -4.109 7.867 -3.783 1 95.44 174 THR A N 1
ATOM 1417 C CA . THR A 1 174 ? -4.379 6.941 -2.688 1 95.44 174 THR A CA 1
ATOM 1418 C C . THR A 1 174 ? -3.35 7.109 -1.573 1 95.44 174 THR A C 1
ATOM 1420 O O . THR A 1 174 ? -2.152 7.234 -1.84 1 95.44 174 THR A O 1
ATOM 1423 N N . CYS A 1 175 ? -3.801 7.188 -0.407 1 94.19 175 CYS A N 1
ATOM 1424 C CA . CYS A 1 175 ? -2.92 7.203 0.754 1 94.19 175 CYS A CA 1
ATOM 1425 C C . CYS A 1 175 ? -2.893 5.844 1.438 1 94.19 175 CYS A C 1
ATOM 1427 O O . CYS A 1 175 ? -3.939 5.227 1.65 1 94.19 175 CYS A O 1
ATOM 1429 N N . ILE A 1 176 ? -1.791 5.375 1.673 1 95.5 176 ILE A N 1
ATOM 1430 C CA . ILE A 1 176 ? -1.623 4.105 2.375 1 95.5 176 ILE A CA 1
ATOM 1431 C C . ILE A 1 176 ? -0.879 4.34 3.689 1 95.5 176 ILE A C 1
ATOM 1433 O O . ILE A 1 176 ? 0.166 4.996 3.709 1 95.5 176 ILE A O 1
ATOM 1437 N N . LEU A 1 177 ? -1.402 3.76 4.707 1 95.62 177 LEU A N 1
ATOM 1438 C CA . LEU A 1 177 ? -0.812 3.938 6.027 1 95.62 177 LEU A CA 1
ATOM 1439 C C . LEU A 1 177 ? -0.278 2.615 6.566 1 95.62 177 LEU A C 1
ATOM 1441 O O . LEU A 1 177 ? -0.984 1.604 6.555 1 95.62 177 LEU A O 1
ATOM 1445 N N . ASP A 1 178 ? 0.902 2.572 6.996 1 93.38 178 ASP A N 1
ATOM 1446 C CA . ASP A 1 178 ? 1.5 1.438 7.691 1 93.38 178 ASP A CA 1
ATOM 1447 C C . ASP A 1 178 ? 1.921 1.822 9.109 1 93.38 178 ASP A C 1
ATOM 1449 O O . ASP A 1 178 ? 2.777 2.691 9.289 1 93.38 178 ASP A O 1
ATOM 1453 N N . TYR A 1 179 ? 1.412 1.151 10.078 1 94.69 179 TYR A N 1
ATOM 1454 C CA . TYR A 1 179 ? 1.596 1.534 11.469 1 94.69 179 TYR A CA 1
ATOM 1455 C C . TYR A 1 179 ? 2.715 0.726 12.117 1 94.69 179 TYR A C 1
ATOM 1457 O O . TYR A 1 179 ? 2.76 -0.5 11.984 1 94.69 179 TYR A O 1
ATOM 1465 N N . ALA A 1 180 ? 3.576 1.344 12.734 1 93.81 180 ALA A N 1
ATOM 1466 C CA . ALA A 1 180 ? 4.527 0.786 13.695 1 93.81 180 ALA A CA 1
ATOM 1467 C C . ALA A 1 180 ? 4.27 1.328 15.102 1 93.81 180 ALA A C 1
ATOM 1469 O O . ALA A 1 180 ? 3.285 2.033 15.328 1 93.81 180 ALA A O 1
ATOM 1470 N N . ASP A 1 181 ? 5.035 0.941 15.984 1 94.81 181 ASP A N 1
ATOM 1471 C CA . ASP A 1 181 ? 4.801 1.3 17.375 1 94.81 181 ASP A CA 1
ATOM 1472 C C . ASP A 1 181 ? 4.902 2.811 17.578 1 94.81 181 ASP A C 1
ATOM 1474 O O . ASP A 1 181 ? 4.043 3.414 18.234 1 94.81 181 ASP A O 1
ATOM 1478 N N . GLU A 1 182 ? 5.91 3.465 17.016 1 96.56 182 GLU A N 1
ATOM 1479 C CA . GLU A 1 182 ? 6.164 4.871 17.328 1 96.56 182 GLU A CA 1
ATOM 1480 C C . GLU A 1 182 ? 6.039 5.738 16.078 1 96.56 182 GLU A C 1
ATOM 1482 O O . GLU A 1 182 ? 6.211 6.957 16.141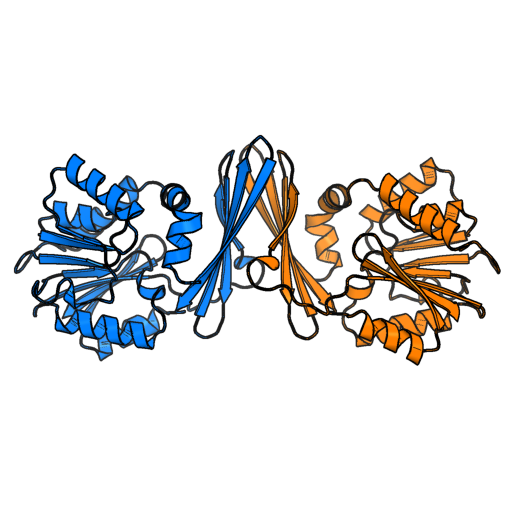 1 96.56 182 GLU A O 1
ATOM 1487 N N . ALA A 1 183 ? 5.746 5.062 14.977 1 96.94 183 ALA A N 1
ATOM 1488 C CA . ALA A 1 183 ? 5.711 5.801 13.719 1 96.94 183 ALA A CA 1
ATOM 1489 C C . ALA A 1 183 ? 4.625 5.258 12.789 1 96.94 183 ALA A C 1
ATOM 1491 O O . ALA A 1 183 ? 4.199 4.109 12.93 1 96.94 183 ALA A O 1
ATOM 1492 N N . VAL A 1 184 ? 4.172 6.066 11.969 1 96.44 184 VAL A N 1
ATOM 1493 C CA . VAL A 1 184 ? 3.283 5.695 10.867 1 96.44 184 VAL A CA 1
ATOM 1494 C C . VAL A 1 184 ? 3.93 6.059 9.531 1 96.44 184 VAL A C 1
ATOM 1496 O O . VAL A 1 184 ? 4.297 7.215 9.312 1 96.44 184 VAL A O 1
ATOM 1499 N N . SER A 1 185 ? 4.148 5.066 8.719 1 94.5 185 SER A N 1
ATOM 1500 C CA . SER A 1 185 ? 4.605 5.336 7.359 1 94.5 185 SER A CA 1
ATOM 1501 C C . SER A 1 185 ? 3.445 5.738 6.457 1 94.5 185 SER A C 1
ATOM 1503 O O . SER A 1 185 ? 2.469 4.996 6.324 1 94.5 185 SER A O 1
ATOM 1505 N N . VAL A 1 186 ? 3.531 6.914 5.953 1 93.31 186 VAL A N 1
ATOM 1506 C CA . VAL A 1 186 ? 2.51 7.43 5.047 1 93.31 186 VAL A CA 1
ATOM 1507 C C . VAL A 1 186 ? 3.008 7.344 3.605 1 93.31 186 VAL A C 1
ATOM 1509 O O . VAL A 1 186 ? 4.031 7.938 3.26 1 93.31 186 VAL A O 1
ATOM 1512 N N . THR A 1 187 ? 2.33 6.633 2.799 1 93.56 187 THR A N 1
ATOM 1513 C CA . THR A 1 187 ? 2.689 6.516 1.391 1 93.56 187 THR A CA 1
ATOM 1514 C C . THR A 1 187 ? 1.639 7.188 0.508 1 93.56 187 THR A C 1
ATOM 1516 O O . THR A 1 187 ? 0.445 6.906 0.633 1 93.56 187 THR A O 1
ATOM 1519 N N . ASP A 1 188 ? 2.088 8.023 -0.25 1 89.94 188 ASP A N 1
ATOM 1520 C CA . ASP A 1 188 ? 1.246 8.625 -1.28 1 89.94 188 ASP A CA 1
ATOM 1521 C C . ASP A 1 188 ? 1.442 7.934 -2.625 1 89.94 188 ASP A C 1
ATOM 1523 O O . ASP A 1 188 ? 2.543 7.941 -3.18 1 89.94 188 ASP A O 1
ATOM 1527 N N . LEU A 1 189 ? 0.422 7.27 -3.084 1 94.31 189 LEU A N 1
ATOM 1528 C CA . LEU A 1 189 ? 0.384 6.648 -4.402 1 94.31 189 LEU A CA 1
ATOM 1529 C C . LEU A 1 189 ? -0.448 7.48 -5.371 1 94.31 189 LEU A C 1
ATOM 1531 O O . LEU A 1 189 ? -1.668 7.582 -5.223 1 94.31 189 LEU A O 1
ATOM 1535 N N . LEU A 1 190 ? 0.244 8.031 -6.348 1 91.19 190 LEU A N 1
ATOM 1536 C CA . LEU A 1 190 ? -0.406 8.93 -7.293 1 91.19 190 LEU A CA 1
ATOM 1537 C C . LEU A 1 190 ? -0.354 8.359 -8.703 1 91.19 190 LEU A C 1
ATOM 1539 O O . LEU A 1 190 ? 0.71 7.957 -9.18 1 91.19 190 LEU A O 1
ATOM 1543 N N . TYR A 1 191 ? -1.482 8.195 -9.359 1 93.75 191 TYR A N 1
ATOM 1544 C CA . TYR A 1 191 ? -1.547 7.965 -10.797 1 93.75 191 TYR A CA 1
ATOM 1545 C C . TYR A 1 191 ? -1.894 9.25 -11.539 1 93.75 191 TYR A C 1
ATOM 1547 O O . TYR A 1 191 ? -2.822 9.961 -11.156 1 93.75 191 TYR A O 1
ATOM 1555 N N . GLU A 1 192 ? -1.146 9.594 -12.484 1 90.31 192 GLU A N 1
ATOM 1556 C CA . GLU A 1 192 ? -1.408 10.734 -13.359 1 90.31 192 GLU A CA 1
ATOM 1557 C C . GLU A 1 192 ? -1.452 10.305 -14.82 1 90.31 192 GLU A C 1
ATOM 1559 O O . GLU A 1 192 ? -0.623 9.508 -15.266 1 90.31 192 GLU A O 1
ATOM 1564 N N . ARG A 1 193 ? -2.447 10.766 -15.492 1 90.75 193 ARG A N 1
ATOM 1565 C CA . ARG A 1 193 ? -2.533 10.492 -16.922 1 90.75 193 ARG A CA 1
ATOM 1566 C C . ARG A 1 193 ? -1.584 11.383 -17.703 1 90.75 193 ARG A C 1
ATOM 1568 O O . ARG A 1 193 ? -1.674 12.609 -17.625 1 90.75 193 ARG A O 1
ATOM 1575 N N . VAL A 1 194 ? -0.622 10.828 -18.391 1 87.94 194 VAL A N 1
ATOM 1576 C CA . VAL A 1 194 ? 0.347 11.539 -19.219 1 87.94 194 VAL A CA 1
ATOM 1577 C C . VAL A 1 194 ? 0.312 10.984 -20.641 1 87.94 194 VAL A C 1
ATOM 1579 O O . VAL A 1 194 ? 0.637 9.82 -20.875 1 87.94 194 VAL A O 1
ATOM 1582 N N . LYS A 1 195 ? -0.103 11.758 -21.656 1 88.94 195 LYS A N 1
ATOM 1583 C CA . LYS A 1 195 ? -0.197 11.375 -23.062 1 88.94 195 LYS A CA 1
ATOM 1584 C C . LYS A 1 195 ? -1.038 10.117 -23.234 1 88.94 195 LYS A C 1
ATOM 1586 O O . LYS A 1 195 ? -0.624 9.172 -23.922 1 88.94 195 LYS A O 1
ATOM 1591 N N . GLY A 1 196 ? -2.092 10.055 -22.406 1 86.81 196 GLY A N 1
ATOM 1592 C CA . GLY A 1 196 ? -3.066 8.984 -22.578 1 86.81 196 GLY A CA 1
ATOM 1593 C C . GLY A 1 196 ? -2.766 7.762 -21.734 1 86.81 196 GLY A C 1
ATOM 1594 O O . GLY A 1 196 ? -3.568 6.828 -21.688 1 86.81 196 GLY A O 1
ATOM 1595 N N . ASN A 1 197 ? -1.648 7.77 -21.016 1 91.88 197 ASN A N 1
ATOM 1596 C CA . ASN A 1 197 ? -1.258 6.625 -20.188 1 91.88 197 ASN A CA 1
ATOM 1597 C C . ASN A 1 197 ? -1.161 7 -18.719 1 91.88 197 ASN A C 1
ATOM 1599 O O . ASN A 1 197 ? -0.832 8.141 -18.375 1 91.88 197 ASN A O 1
ATOM 1603 N N . TRP A 1 198 ? -1.487 6.07 -17.922 1 93.88 198 TRP A N 1
ATOM 1604 C CA . TRP A 1 198 ? -1.356 6.316 -16.5 1 93.88 198 TRP A CA 1
ATOM 1605 C C . TRP A 1 198 ? 0.08 6.09 -16.031 1 93.88 198 TRP A C 1
ATOM 1607 O O . TRP A 1 198 ? 0.676 5.051 -16.328 1 93.88 198 TRP A O 1
ATOM 1617 N N . GLU A 1 199 ? 0.625 7.039 -15.391 1 93.31 199 GLU A N 1
ATOM 1618 C CA . GLU A 1 199 ? 1.943 6.926 -14.773 1 93.31 199 GLU A CA 1
ATOM 1619 C C . GLU A 1 199 ? 1.844 6.957 -13.25 1 93.31 199 GLU A C 1
ATOM 1621 O O . GLU A 1 199 ? 1.129 7.789 -12.688 1 93.31 199 GLU A O 1
ATOM 1626 N N . MET A 1 200 ? 2.547 6.035 -12.641 1 94.12 200 MET A N 1
ATOM 1627 C CA . MET A 1 200 ? 2.482 5.934 -11.18 1 94.12 200 MET A CA 1
ATOM 1628 C C . MET A 1 200 ? 3.654 6.66 -10.531 1 94.12 200 MET A C 1
ATOM 1630 O O . MET A 1 200 ? 4.789 6.555 -11 1 94.12 200 MET A O 1
ATOM 1634 N N . ARG A 1 201 ? 3.396 7.406 -9.562 1 88.44 201 ARG A N 1
ATOM 1635 C CA . ARG A 1 201 ? 4.398 7.984 -8.672 1 88.44 201 ARG A CA 1
ATOM 1636 C C . ARG A 1 201 ? 4.117 7.617 -7.219 1 88.44 201 ARG A C 1
ATOM 1638 O O . ARG A 1 201 ? 2.977 7.703 -6.762 1 88.44 201 ARG A O 1
ATOM 1645 N N . VAL A 1 202 ? 5.156 7.156 -6.547 1 91.69 202 VAL A N 1
ATOM 1646 C CA . VAL A 1 202 ? 4.996 6.738 -5.156 1 91.69 202 VAL A CA 1
ATOM 1647 C C . VAL A 1 202 ? 6.035 7.441 -4.285 1 91.69 202 VAL A C 1
ATOM 1649 O O . VAL A 1 202 ? 7.195 7.578 -4.68 1 91.69 202 VAL A O 1
ATOM 1652 N N . SER A 1 203 ? 5.555 7.965 -3.18 1 87.62 203 SER A N 1
ATOM 1653 C CA . SER A 1 203 ? 6.445 8.547 -2.182 1 87.62 203 SER A CA 1
ATOM 1654 C C . SER A 1 203 ? 5.977 8.219 -0.767 1 87.62 203 SER A C 1
ATOM 1656 O O . SER A 1 203 ? 4.777 8.133 -0.51 1 87.62 203 SER A O 1
ATOM 1658 N N . SER A 1 204 ? 6.953 8.047 0.034 1 90.06 204 SER A N 1
ATOM 1659 C CA . SER A 1 204 ? 6.633 7.727 1.421 1 90.06 204 SER A CA 1
ATOM 1660 C C . SER A 1 204 ? 7.395 8.633 2.387 1 90.06 204 SER A C 1
ATOM 1662 O O . SER A 1 204 ? 8.469 9.133 2.059 1 90.06 204 SER A O 1
ATOM 1664 N N . TYR A 1 205 ? 6.777 8.867 3.498 1 89.19 205 TYR A N 1
ATOM 1665 C CA . TYR A 1 205 ? 7.418 9.578 4.602 1 89.19 205 TYR A CA 1
ATOM 1666 C C . TYR A 1 205 ? 6.914 9.055 5.945 1 89.19 205 TYR A C 1
ATOM 1668 O O . TYR A 1 205 ? 5.914 8.344 6.004 1 89.19 205 TYR A O 1
ATOM 1676 N N . GLN A 1 206 ? 7.59 9.43 6.949 1 94.12 206 GLN A N 1
ATOM 1677 C CA . GLN A 1 206 ? 7.246 8.953 8.281 1 94.12 206 GLN A CA 1
ATOM 1678 C C . GLN A 1 206 ? 6.625 10.062 9.117 1 94.12 206 GLN A C 1
ATOM 1680 O O . GLN A 1 206 ? 7.027 11.227 9.023 1 94.12 206 GLN A O 1
ATOM 1685 N N . LYS A 1 207 ? 5.719 9.719 9.898 1 96.88 207 LYS A N 1
ATOM 1686 C CA . LYS A 1 207 ? 5.145 10.578 10.93 1 96.88 207 LYS A CA 1
ATOM 1687 C C . LYS A 1 207 ? 5.305 9.953 12.312 1 96.88 207 LYS A C 1
ATOM 1689 O O . LYS A 1 207 ? 5.273 8.727 12.453 1 96.88 207 LYS A O 1
ATOM 1694 N N . VAL A 1 208 ? 5.477 10.805 13.297 1 98.19 208 VAL A N 1
ATOM 1695 C CA . VAL A 1 208 ? 5.414 10.305 14.664 1 98.19 208 VAL A CA 1
ATOM 1696 C C . VAL A 1 208 ? 3.992 9.852 14.984 1 98.19 208 VAL A C 1
ATOM 1698 O O . VAL A 1 208 ? 3.025 10.555 14.68 1 98.19 208 VAL A O 1
ATOM 1701 N N . ARG A 1 209 ? 3.875 8.648 15.508 1 98.06 209 ARG A N 1
ATOM 1702 C CA . ARG A 1 209 ? 2.562 8.141 15.898 1 98.06 209 ARG A CA 1
ATOM 1703 C C . ARG A 1 209 ? 2.098 8.766 17.203 1 98.06 209 ARG A C 1
ATOM 1705 O O . ARG A 1 209 ? 2.289 8.188 18.281 1 98.06 209 ARG A O 1
ATOM 1712 N N . ILE A 1 210 ? 1.448 9.867 17.125 1 97.94 210 ILE A N 1
ATOM 1713 C CA . ILE A 1 210 ? 0.993 10.555 18.328 1 97.94 210 ILE A CA 1
ATOM 1714 C C . ILE A 1 210 ? -0.481 10.242 18.578 1 97.94 210 ILE A C 1
ATOM 1716 O O . ILE A 1 210 ? -1.234 9.984 17.641 1 97.94 210 ILE A O 1
ATOM 1720 N N . THR A 1 211 ? -0.828 10.25 19.828 1 97.75 211 THR A N 1
ATOM 1721 C CA . THR A 1 211 ? -2.217 10.055 20.219 1 97.75 211 THR A CA 1
ATOM 1722 C C . THR A 1 211 ? -2.736 11.281 20.984 1 97.75 211 THR A C 1
ATOM 1724 O O . THR A 1 211 ? -1.95 12.102 21.453 1 97.75 211 THR A O 1
ATOM 1727 N N . LEU A 1 212 ? -4.031 11.375 21 1 98.12 212 LEU A N 1
ATOM 1728 C CA . LEU A 1 212 ? -4.645 12.461 21.75 1 98.12 212 LEU A CA 1
ATOM 1729 C C . LEU A 1 212 ? -4.195 12.43 23.203 1 98.12 212 LEU A C 1
ATOM 1731 O O . LEU A 1 212 ? -3.844 13.461 23.781 1 98.12 212 LEU A O 1
ATOM 1735 N N . ALA A 1 213 ? -4.148 11.258 23.797 1 98.12 213 ALA A N 1
ATOM 1736 C CA . ALA A 1 213 ? -3.736 11.102 25.188 1 98.12 213 ALA A CA 1
ATOM 1737 C C . ALA A 1 213 ? -2.301 11.578 25.391 1 98.12 213 ALA A C 1
ATOM 1739 O O . ALA A 1 213 ? -1.996 12.242 26.375 1 98.12 213 ALA A O 1
ATOM 1740 N N . MET A 1 214 ? -1.435 11.195 24.484 1 98.25 214 MET A N 1
ATOM 1741 C CA . MET A 1 214 ? -0.036 11.609 24.562 1 98.25 214 MET A CA 1
ATOM 1742 C C . MET A 1 214 ? 0.085 13.133 24.578 1 98.25 214 MET A C 1
ATOM 1744 O O . MET A 1 214 ? 0.814 13.688 25.406 1 98.25 214 MET A O 1
ATOM 1748 N N . ILE A 1 215 ? -0.638 13.805 23.719 1 98.69 215 ILE A N 1
ATOM 1749 C CA . ILE A 1 215 ? -0.526 15.25 23.562 1 98.69 215 ILE A CA 1
ATOM 1750 C C . ILE A 1 215 ? -1.15 15.953 24.766 1 98.69 215 ILE A C 1
ATOM 1752 O O . ILE A 1 215 ? -0.592 16.922 25.281 1 98.69 215 ILE A O 1
ATOM 1756 N N . GLN A 1 216 ? -2.285 15.5 25.188 1 98.69 216 GLN A N 1
ATOM 1757 C CA . GLN A 1 216 ? -2.912 16.078 26.375 1 98.69 216 GLN A CA 1
ATOM 1758 C C . GLN A 1 216 ? -1.987 15.992 27.578 1 98.69 216 GLN A C 1
ATOM 1760 O O . GLN A 1 216 ? -1.821 16.969 28.312 1 98.69 216 GLN A O 1
ATOM 1765 N N . ASN A 1 217 ? -1.448 14.797 27.797 1 98.69 217 ASN A N 1
ATOM 1766 C CA . ASN A 1 217 ? -0.535 14.602 28.906 1 98.69 217 ASN A CA 1
ATOM 1767 C C . ASN A 1 217 ? 0.691 15.5 28.797 1 98.69 217 ASN A C 1
ATOM 1769 O O . ASN A 1 217 ? 1.142 16.062 29.797 1 98.69 217 ASN A O 1
ATOM 1773 N N . LEU A 1 218 ? 1.219 15.57 27.656 1 98.75 218 LEU A N 1
ATOM 1774 C CA . LEU A 1 218 ? 2.387 16.406 27.406 1 98.75 218 LEU A CA 1
ATOM 1775 C C . LEU A 1 218 ? 2.09 17.859 27.75 1 98.75 218 LEU A C 1
ATOM 1777 O O . LEU A 1 218 ? 2.877 18.516 28.453 1 98.75 218 LEU A O 1
ATOM 1781 N N . LEU A 1 219 ? 0.991 18.406 27.219 1 98.75 219 LEU A N 1
ATOM 1782 C CA . LEU A 1 219 ? 0.622 19.797 27.469 1 98.75 219 LEU A CA 1
ATOM 1783 C C . LEU A 1 219 ? 0.465 20.062 28.953 1 98.75 219 LEU A C 1
ATOM 1785 O O . LEU A 1 219 ? 0.97 21.062 29.469 1 98.75 219 LEU A O 1
ATOM 1789 N N . LYS A 1 220 ? -0.19 19.156 29.625 1 98.5 220 LYS A N 1
ATOM 1790 C CA . LYS A 1 220 ? -0.393 19.281 31.062 1 98.5 220 LYS A CA 1
ATOM 1791 C C . LYS A 1 220 ? 0.937 19.266 31.812 1 98.5 220 LYS A C 1
ATOM 1793 O O . LYS A 1 220 ? 1.172 20.078 32.688 1 98.5 220 LYS A O 1
ATOM 1798 N N . GLU A 1 221 ? 1.75 18.359 31.469 1 98.5 221 GLU A N 1
ATOM 1799 C CA . GLU A 1 221 ? 3.051 18.203 32.125 1 98.5 221 GLU A CA 1
ATOM 1800 C C . GLU A 1 221 ? 3.893 19.469 31.969 1 98.5 221 GLU A C 1
ATOM 1802 O O . GLU A 1 221 ? 4.633 19.828 32.875 1 98.5 221 GLU A O 1
ATOM 1807 N N . ILE A 1 222 ? 3.838 20.094 30.891 1 98.19 222 ILE A N 1
ATOM 1808 C CA . ILE A 1 222 ? 4.645 21.266 30.609 1 98.19 222 ILE A CA 1
ATOM 1809 C C . ILE A 1 222 ? 4.086 22.469 31.359 1 98.19 222 ILE A C 1
ATOM 1811 O O . ILE A 1 222 ? 4.82 23.406 31.688 1 98.19 222 ILE A O 1
ATOM 1815 N N . GLY A 1 223 ? 2.727 22.5 31.516 1 98.19 223 GLY A N 1
ATOM 1816 C CA . GLY A 1 223 ? 2.131 23.578 32.312 1 98.19 223 GLY A CA 1
ATOM 1817 C C . GLY A 1 223 ? 0.954 24.234 31.609 1 98.19 223 GLY A C 1
ATOM 1818 O O . GLY A 1 223 ? 0.329 25.141 32.156 1 98.19 223 GLY A O 1
ATOM 1819 N N . PHE A 1 224 ? 0.623 23.75 30.438 1 98.69 224 PHE A N 1
ATOM 1820 C CA . PHE A 1 224 ? -0.526 24.297 29.734 1 98.69 224 PHE A CA 1
ATOM 1821 C C . PHE A 1 224 ? -1.828 23.875 30.406 1 98.69 224 PHE A C 1
ATOM 1823 O O . PHE A 1 224 ? -1.921 22.781 30.969 1 98.69 224 PHE A O 1
ATOM 1830 N N . GLN A 1 225 ? -2.793 24.766 30.344 1 98.5 225 GLN A N 1
ATOM 1831 C CA . GLN A 1 225 ? -4.164 24.438 30.703 1 98.5 225 GLN A CA 1
ATOM 1832 C C . GLN A 1 225 ? -5.047 24.281 29.484 1 98.5 225 GLN A C 1
ATOM 1834 O O . GLN A 1 225 ? -5.285 25.234 28.75 1 98.5 225 GLN A O 1
ATOM 1839 N N . ILE A 1 226 ? -5.543 23.109 29.266 1 98.62 226 ILE A N 1
ATOM 1840 C CA . ILE A 1 226 ? -6.379 22.859 28.094 1 98.62 226 ILE A CA 1
ATOM 1841 C C . ILE A 1 226 ? -7.75 23.5 28.297 1 98.62 226 ILE A C 1
ATOM 1843 O O . ILE A 1 226 ? -8.445 23.203 29.266 1 98.62 226 ILE A O 1
ATOM 1847 N N . GLU A 1 227 ? -8.109 24.297 27.391 1 98.38 227 GLU A N 1
ATOM 1848 C CA . GLU A 1 227 ? -9.375 25.016 27.484 1 98.38 227 GLU A CA 1
ATOM 1849 C C . GLU A 1 227 ? -10.406 24.469 26.516 1 98.38 227 GLU A C 1
ATOM 1851 O O . GLU A 1 227 ? -11.602 24.453 26.812 1 98.38 227 GLU A O 1
ATOM 1856 N N . ILE A 1 228 ? -9.977 24.094 25.391 1 97.94 228 ILE A N 1
ATOM 1857 C CA . ILE A 1 228 ? -10.867 23.609 24.328 1 97.94 228 ILE A CA 1
ATOM 1858 C C . ILE A 1 228 ? -10.289 22.328 23.734 1 97.94 228 ILE A C 1
ATOM 1860 O O . ILE A 1 228 ? -9.078 22.234 23.5 1 97.94 228 ILE A O 1
ATOM 1864 N N . LEU A 1 229 ? -11.039 21.391 23.562 1 97.94 229 LEU A N 1
ATOM 1865 C CA . LEU A 1 229 ? -10.742 20.172 22.812 1 97.94 229 LEU A CA 1
ATOM 1866 C C . LEU A 1 229 ? -11.938 19.766 21.953 1 97.94 229 LEU A C 1
ATOM 1868 O O . LEU A 1 229 ? -13.023 19.5 22.469 1 97.94 229 LEU A O 1
ATOM 1872 N N . GLU A 1 230 ? -11.75 19.719 20.672 1 97.06 230 GLU A N 1
ATOM 1873 C CA . GLU A 1 230 ? -12.859 19.312 19.812 1 97.06 230 GLU A CA 1
ATOM 1874 C C . GLU A 1 230 ? -12.352 18.641 18.547 1 97.06 230 GLU A C 1
ATOM 1876 O O . GLU A 1 230 ? -11.172 18.766 18.203 1 97.06 230 GLU A O 1
ATOM 1881 N N . ASP A 1 231 ? -13.242 17.906 17.922 1 96.44 231 ASP A N 1
ATOM 1882 C CA . ASP A 1 231 ? -12.992 17.438 16.562 1 96.44 231 ASP A CA 1
ATOM 1883 C C . ASP A 1 231 ? -13.109 18.562 15.547 1 96.44 231 ASP A C 1
ATOM 1885 O O . ASP A 1 231 ? -14.055 19.344 15.586 1 96.44 231 ASP A O 1
ATOM 1889 N N . PHE A 1 232 ? -12.172 18.688 14.734 1 94.94 232 PHE A N 1
ATOM 1890 C CA . PHE A 1 232 ? -12.141 19.766 13.742 1 94.94 232 PHE A CA 1
ATOM 1891 C C . PHE A 1 232 ? -11.492 19.281 12.453 1 94.94 232 PHE A C 1
ATOM 1893 O O . PHE A 1 232 ? -10.328 18.875 12.445 1 94.94 232 PHE A O 1
ATOM 1900 N N . GLN A 1 233 ? -12.219 19.344 11.336 1 90.94 233 GLN A N 1
ATOM 1901 C CA . GLN A 1 233 ? -11.711 18.969 10.016 1 90.94 233 GLN A CA 1
ATOM 1902 C C . GLN A 1 233 ? -11 17.625 10.062 1 90.94 233 GLN A C 1
ATOM 1904 O O . GLN A 1 233 ? -9.875 17.5 9.57 1 90.94 233 GLN A O 1
ATOM 1909 N N . ARG A 1 234 ? -11.477 16.594 10.758 1 88.38 234 ARG A N 1
ATOM 1910 C CA . ARG A 1 234 ? -11.062 15.203 10.836 1 88.38 234 ARG A CA 1
ATOM 1911 C C . ARG A 1 234 ? -9.805 15.055 11.68 1 88.38 234 ARG A C 1
ATOM 1913 O O . ARG A 1 234 ? -9.055 14.086 11.516 1 88.38 234 ARG A O 1
ATOM 1920 N N . MET A 1 235 ? -9.648 16.094 12.516 1 96.44 235 MET A N 1
ATOM 1921 C CA . MET A 1 235 ? -8.523 16.094 13.445 1 96.44 235 MET A CA 1
ATOM 1922 C C . MET A 1 235 ? -8.977 16.5 14.844 1 96.44 235 MET A C 1
ATOM 1924 O O . MET A 1 235 ? -10.117 16.938 15.031 1 96.44 235 MET A O 1
ATOM 1928 N N . ASN A 1 236 ? -8.07 16.234 15.75 1 97.94 236 ASN A N 1
ATOM 1929 C CA . ASN A 1 236 ? -8.242 16.859 17.062 1 97.94 236 ASN A CA 1
ATOM 1930 C C . ASN A 1 236 ? -7.672 18.266 17.094 1 97.94 236 ASN A C 1
ATOM 1932 O O . ASN A 1 236 ? -6.586 18.516 16.578 1 97.94 236 ASN A O 1
ATOM 1936 N N . LEU A 1 237 ? -8.414 19.156 17.594 1 98.56 237 LEU A N 1
ATOM 1937 C CA . LEU A 1 237 ? -7.926 20.516 17.812 1 98.56 237 LEU A CA 1
ATOM 1938 C C . LEU A 1 237 ? -7.941 20.875 19.297 1 98.56 237 LEU A C 1
ATOM 1940 O O . LEU A 1 237 ? -8.953 20.672 19.969 1 98.56 237 LEU A O 1
ATOM 1944 N N . ILE A 1 238 ? -6.871 21.359 19.812 1 98.69 238 ILE A N 1
ATOM 1945 C CA . ILE A 1 238 ? -6.73 21.734 21.219 1 98.69 238 ILE A CA 1
ATOM 1946 C C . ILE A 1 238 ? -6.348 23.219 21.328 1 98.69 238 ILE A C 1
ATOM 1948 O O . ILE A 1 238 ? -5.48 23.688 20.578 1 98.69 238 ILE A O 1
ATOM 1952 N N . VAL A 1 239 ? -7.016 23.938 22.156 1 98.75 239 VAL A N 1
ATOM 1953 C CA . VAL A 1 239 ? -6.59 25.25 22.594 1 98.75 239 VAL A CA 1
ATOM 1954 C C . VAL A 1 239 ? -6.148 25.203 24.047 1 98.75 239 VAL A C 1
ATOM 1956 O O . VAL A 1 239 ? -6.918 24.781 24.922 1 98.75 239 VAL A O 1
ATOM 1959 N N . ALA A 1 240 ? -4.949 25.547 24.297 1 98.69 240 ALA A N 1
ATOM 1960 C CA . ALA A 1 240 ? -4.398 25.531 25.641 1 98.69 240 ALA A CA 1
ATOM 1961 C C . ALA A 1 240 ? -3.854 26.891 26.047 1 98.69 240 ALA A C 1
ATOM 1963 O O . ALA A 1 240 ? -3.365 27.641 25.203 1 98.69 240 ALA A O 1
ATOM 1964 N N . ALA A 1 241 ? -3.9 27.172 27.281 1 98.31 241 ALA A N 1
ATOM 1965 C CA . ALA A 1 241 ? -3.434 28.453 27.797 1 98.31 241 ALA A CA 1
ATOM 1966 C C . ALA A 1 241 ? -2.209 28.266 28.688 1 98.31 241 ALA A C 1
ATOM 1968 O O . ALA A 1 241 ? -2.096 27.281 29.406 1 98.31 241 ALA A O 1
ATOM 1969 N N . LYS A 1 242 ? -1.355 29.188 28.609 1 97.62 242 LYS A N 1
ATOM 1970 C CA . LYS A 1 242 ? -0.245 29.281 29.547 1 97.62 242 LYS A CA 1
ATOM 1971 C C . LYS A 1 242 ? -0.655 30.031 30.812 1 97.62 242 LYS A C 1
ATOM 1973 O O . LYS A 1 242 ? -1.206 31.125 30.734 1 97.62 242 LYS A O 1
ATOM 1978 N N . MET B 1 1 ? -7.965 -13.906 4.887 1 36.09 1 MET B N 1
ATOM 1979 C CA . MET B 1 1 ? -8.906 -14.148 3.793 1 36.09 1 MET B CA 1
ATOM 1980 C C . MET B 1 1 ? -8.367 -15.211 2.838 1 36.09 1 MET B C 1
ATOM 1982 O O . MET B 1 1 ? -7.227 -15.117 2.381 1 36.09 1 MET B O 1
ATOM 1986 N N . ASN B 1 2 ? -9 -16.359 2.764 1 47.69 2 ASN B N 1
ATOM 1987 C CA . ASN B 1 2 ? -8.664 -17.5 1.924 1 47.69 2 ASN B CA 1
ATOM 1988 C C . ASN B 1 2 ? -8.5 -17.094 0.463 1 47.69 2 ASN B C 1
ATOM 1990 O O . ASN B 1 2 ? -9.125 -16.141 0.004 1 47.69 2 ASN B O 1
ATOM 1994 N N . VAL B 1 3 ? -7.492 -17.562 -0.204 1 52.31 3 VAL B N 1
ATOM 1995 C CA . VAL B 1 3 ? -7.195 -17.344 -1.615 1 52.31 3 VAL B CA 1
ATOM 1996 C C . VAL B 1 3 ? -8.469 -17.516 -2.443 1 52.31 3 VAL B C 1
ATOM 1998 O O . VAL B 1 3 ? -8.688 -16.797 -3.414 1 52.31 3 VAL B O 1
ATOM 2001 N N . LYS B 1 4 ? -9.234 -18.359 -1.997 1 50.88 4 LYS B N 1
ATOM 2002 C CA . LYS B 1 4 ? -10.492 -18.641 -2.68 1 50.88 4 LYS B CA 1
ATOM 2003 C C . LYS B 1 4 ? -11.414 -17.422 -2.662 1 50.88 4 LYS B C 1
ATOM 2005 O O . LYS B 1 4 ? -12.031 -17.094 -3.676 1 50.88 4 LYS B O 1
ATOM 2010 N N . LYS B 1 5 ? -11.539 -16.859 -1.513 1 53.22 5 LYS B N 1
ATOM 2011 C CA . LYS B 1 5 ? -12.438 -15.719 -1.348 1 53.22 5 LYS B CA 1
ATOM 2012 C C . LYS B 1 5 ? -11.969 -14.523 -2.178 1 53.22 5 LYS B C 1
ATOM 2014 O O . LYS B 1 5 ? -12.789 -13.758 -2.693 1 53.22 5 LYS B O 1
ATOM 2019 N N . HIS B 1 6 ? -10.734 -14.508 -2.256 1 50.53 6 HIS B N 1
ATOM 2020 C CA . HIS B 1 6 ? -10.156 -13.422 -3.041 1 50.53 6 HIS B CA 1
ATOM 2021 C C . HIS B 1 6 ? -10.539 -13.539 -4.512 1 50.53 6 HIS B C 1
ATOM 2023 O O . HIS B 1 6 ? -10.945 -12.555 -5.133 1 50.53 6 HIS B O 1
ATOM 2029 N N . TYR B 1 7 ? -10.492 -14.672 -4.973 1 47.47 7 TYR B N 1
ATOM 2030 C CA . TYR B 1 7 ? -10.781 -14.898 -6.387 1 47.47 7 TYR B CA 1
ATOM 2031 C C . TYR B 1 7 ? -12.273 -14.82 -6.656 1 47.47 7 TYR B C 1
ATOM 2033 O O . TYR B 1 7 ? -12.695 -14.375 -7.727 1 47.47 7 TYR B O 1
ATOM 2041 N N . GLU B 1 8 ? -13.039 -15.422 -5.812 1 46.66 8 GLU B N 1
ATOM 2042 C CA . GLU B 1 8 ? -14.484 -15.469 -6.008 1 46.66 8 GLU B CA 1
ATOM 2043 C C . GLU B 1 8 ? -15.102 -14.078 -5.949 1 46.66 8 GLU B C 1
ATOM 2045 O O . GLU B 1 8 ? -16.062 -13.789 -6.656 1 46.66 8 GLU B O 1
ATOM 2050 N N . SER B 1 9 ? -14.719 -13.391 -5.016 1 46.28 9 SER B N 1
ATOM 2051 C CA . SER B 1 9 ? -15.492 -12.172 -4.797 1 46.28 9 SER B CA 1
ATOM 2052 C C . SER B 1 9 ? -15.094 -11.078 -5.781 1 46.28 9 SER B C 1
ATOM 2054 O O . SER B 1 9 ? -15.953 -10.406 -6.352 1 46.28 9 SER B O 1
ATOM 2056 N N . HIS B 1 10 ? -13.82 -10.625 -5.723 1 45.59 10 HIS B N 1
ATOM 2057 C CA . HIS B 1 10 ? -13.578 -9.312 -6.309 1 45.59 10 HIS B CA 1
ATOM 2058 C C . HIS B 1 10 ? -12.766 -9.422 -7.598 1 45.59 10 HIS B C 1
ATOM 2060 O O . HIS B 1 10 ? -12.914 -8.594 -8.5 1 45.59 10 HIS B O 1
ATOM 2066 N N . LEU B 1 11 ? -12.102 -10.703 -7.848 1 49.75 11 LEU B N 1
ATOM 2067 C CA . LEU B 1 11 ? -11.07 -10.609 -8.875 1 49.75 11 LEU B CA 1
ATOM 2068 C C . LEU B 1 11 ? -11.398 -11.508 -10.062 1 49.75 11 LEU B C 1
ATOM 2070 O O . LEU B 1 11 ? -10.602 -11.633 -10.992 1 49.75 11 LEU B O 1
ATOM 2074 N N . GLY B 1 12 ? -12.531 -12.156 -10.086 1 48.31 12 GLY B N 1
ATOM 2075 C CA . GLY B 1 12 ? -12.719 -13.055 -11.211 1 48.31 12 GLY B CA 1
ATOM 2076 C C . GLY B 1 12 ? -12.594 -12.367 -12.555 1 48.31 12 GLY B C 1
ATOM 2077 O O . GLY B 1 12 ? -11.82 -12.797 -13.414 1 48.31 12 GLY B O 1
ATOM 2078 N N . ASN B 1 13 ? -13.492 -11.43 -12.844 1 51.91 13 ASN B N 1
ATOM 2079 C CA . ASN B 1 13 ? -13.414 -10.672 -14.086 1 51.91 13 ASN B CA 1
ATOM 2080 C C . ASN B 1 13 ? -12.094 -9.906 -14.195 1 51.91 13 ASN B C 1
ATOM 2082 O O . ASN B 1 13 ? -11.562 -9.742 -15.289 1 51.91 13 ASN B O 1
ATOM 2086 N N . PHE B 1 14 ? -11.555 -9.672 -13.086 1 59.06 14 PHE B N 1
ATOM 2087 C CA . PHE B 1 14 ? -10.297 -8.945 -12.992 1 59.06 14 PHE B CA 1
ATOM 2088 C C . PHE B 1 14 ? -9.125 -9.828 -13.414 1 59.06 14 PHE B C 1
ATOM 2090 O O . PHE B 1 14 ? -8.203 -9.367 -14.094 1 59.06 14 PHE B O 1
ATOM 2097 N N . TYR B 1 15 ? -9.219 -11.078 -13.188 1 60.03 15 TYR B N 1
ATOM 2098 C CA . TYR B 1 15 ? -8.094 -11.969 -13.461 1 60.03 15 TYR B CA 1
ATOM 2099 C C . TYR B 1 15 ? -7.902 -12.164 -14.961 1 60.03 15 TYR B C 1
ATOM 2101 O O . TYR B 1 15 ? -6.773 -12.18 -15.445 1 60.03 15 TYR B O 1
ATOM 2109 N N . THR B 1 16 ? -9.016 -12.273 -15.602 1 60.34 16 THR B N 1
ATOM 2110 C CA . THR B 1 16 ? -8.906 -12.406 -17.047 1 60.34 16 THR B CA 1
ATOM 2111 C C . THR B 1 16 ? -8.281 -11.156 -17.656 1 60.34 16 THR B C 1
ATOM 2113 O O . THR B 1 16 ? -7.438 -11.258 -18.547 1 60.34 16 THR B O 1
ATOM 2116 N N . TRP B 1 17 ? -8.781 -10.047 -17.188 1 64.5 17 TRP B N 1
ATOM 2117 C CA . TRP B 1 17 ? -8.234 -8.773 -17.656 1 64.5 17 TRP B CA 1
ATOM 2118 C C . TRP B 1 17 ? -6.758 -8.648 -17.312 1 64.5 17 TRP B C 1
ATOM 2120 O O . TRP B 1 17 ? -5.965 -8.156 -18.125 1 64.5 17 TRP B O 1
ATOM 2130 N N . MET B 1 18 ? -6.367 -9.281 -16.203 1 65.56 18 MET B N 1
ATOM 2131 C CA . MET B 1 18 ? -4.996 -9.172 -15.711 1 65.56 18 MET B CA 1
ATOM 2132 C C . MET B 1 18 ? -4.059 -10.062 -16.5 1 65.56 18 MET B C 1
ATOM 2134 O O . MET B 1 18 ? -2.896 -9.719 -16.734 1 65.56 18 MET B O 1
ATOM 2138 N N . LEU B 1 19 ? -4.535 -11.273 -16.812 1 62.12 19 LEU B N 1
ATOM 2139 C CA . LEU B 1 19 ? -3.688 -12.312 -17.391 1 62.12 19 LEU B CA 1
ATOM 2140 C C . LEU B 1 19 ? -3.199 -11.906 -18.781 1 62.12 19 LEU B C 1
ATOM 2142 O O . LEU B 1 19 ? -2.168 -12.391 -19.25 1 62.12 19 LEU B O 1
ATOM 2146 N N . GLY B 1 20 ? -3.541 -10.828 -19.281 1 62.06 20 GLY B N 1
ATOM 2147 C CA . GLY B 1 20 ? -3.055 -10.406 -20.578 1 62.06 20 GLY B CA 1
ATOM 2148 C C . GLY B 1 20 ? -3.395 -11.391 -21.688 1 62.06 20 GLY B C 1
ATOM 2149 O O . GLY B 1 20 ? -4.465 -12.008 -21.672 1 62.06 20 GLY B O 1
ATOM 2150 N N . ASP B 1 21 ? -2.398 -11.531 -22.672 1 77.94 21 ASP B N 1
ATOM 2151 C CA . ASP B 1 21 ? -2.598 -12.32 -23.891 1 77.94 21 ASP B CA 1
ATOM 2152 C C . ASP B 1 21 ? -2.426 -13.812 -23.609 1 77.94 21 ASP B C 1
ATOM 2154 O O . ASP B 1 21 ? -1.339 -14.359 -23.797 1 77.94 21 ASP B O 1
ATOM 2158 N N . TRP B 1 22 ? -3.428 -14.477 -23.141 1 80.62 22 TRP B N 1
ATOM 2159 C CA . TRP B 1 22 ? -3.477 -15.891 -22.812 1 80.62 22 TRP B CA 1
ATOM 2160 C C . TRP B 1 22 ? -2.941 -16.75 -23.953 1 80.62 22 TRP B C 1
ATOM 2162 O O . TRP B 1 22 ? -2.188 -17.703 -23.719 1 80.62 22 TRP B O 1
ATOM 2172 N N . VAL B 1 23 ? -3.225 -16.422 -25.109 1 83.38 23 VAL B N 1
ATOM 2173 C CA . VAL B 1 23 ? -2.832 -17.203 -26.281 1 83.38 23 VAL B CA 1
ATOM 2174 C C . VAL B 1 23 ? -1.314 -17.141 -26.453 1 83.38 23 VAL B C 1
ATOM 2176 O O . VAL B 1 23 ? -0.67 -18.188 -26.641 1 83.38 23 VAL B O 1
ATOM 2179 N N . LYS B 1 24 ? -0.845 -15.914 -26.266 1 89.5 24 LYS B N 1
ATOM 2180 C CA . LYS B 1 24 ? 0.598 -15.75 -26.422 1 89.5 24 LYS B CA 1
ATOM 2181 C C . LYS B 1 24 ? 1.356 -16.516 -25.344 1 89.5 24 LYS B C 1
ATOM 2183 O O . LYS B 1 24 ? 2.34 -17.203 -25.641 1 89.5 24 LYS B O 1
ATOM 2188 N N . LYS B 1 25 ? 0.93 -16.453 -24.172 1 92.12 25 LYS B N 1
ATOM 2189 C CA . LYS B 1 25 ? 1.602 -17.125 -23.047 1 92.12 25 LYS B CA 1
ATOM 2190 C C . LYS B 1 25 ? 1.508 -18.641 -23.172 1 92.12 25 LYS B C 1
ATOM 2192 O O . LYS B 1 25 ? 2.459 -19.359 -22.859 1 92.12 25 LYS B O 1
ATOM 2197 N N . SER B 1 26 ? 0.372 -19.109 -23.609 1 93.62 26 SER B N 1
ATOM 2198 C CA . SER B 1 26 ? 0.175 -20.547 -23.844 1 93.62 26 SER B CA 1
ATOM 2199 C C . SER B 1 26 ? 1.106 -21.062 -24.938 1 93.62 26 SER B C 1
ATOM 2201 O O . SER B 1 26 ? 1.71 -22.125 -24.781 1 93.62 26 SER B O 1
ATOM 2203 N N . GLU B 1 27 ? 1.261 -20.234 -25.953 1 94.69 27 GLU B N 1
ATOM 2204 C CA . GLU B 1 27 ? 2.15 -20.609 -27.047 1 94.69 27 GLU B CA 1
ATOM 2205 C C . GLU B 1 27 ? 3.607 -20.609 -26.594 1 94.69 27 GLU B C 1
ATOM 2207 O O . GLU B 1 27 ? 4.395 -21.453 -27.047 1 94.69 27 GLU B O 1
ATOM 2212 N N . GLU B 1 28 ? 3.916 -19.656 -25.812 1 95.81 28 GLU B N 1
ATOM 2213 C CA . GLU B 1 28 ? 5.266 -19.625 -25.25 1 95.81 28 GLU B CA 1
ATOM 2214 C C . GLU B 1 28 ? 5.562 -20.875 -24.438 1 95.81 28 GLU B C 1
ATOM 2216 O O . GLU B 1 28 ? 6.664 -21.422 -24.516 1 95.81 28 GLU B O 1
ATOM 2221 N N . PHE B 1 29 ? 4.625 -21.312 -23.703 1 97.31 29 PHE B N 1
ATOM 2222 C CA . PHE B 1 29 ? 4.805 -22.516 -22.922 1 97.31 29 PHE B CA 1
ATOM 2223 C C . PHE B 1 29 ? 4.922 -23.734 -23.828 1 97.31 29 PHE B C 1
ATOM 2225 O O . PHE B 1 29 ? 5.746 -24.625 -23.578 1 97.31 29 PHE B O 1
ATOM 2232 N N . LYS B 1 30 ? 4.121 -23.797 -24.828 1 97.31 30 LYS B N 1
ATOM 2233 C CA . LYS B 1 30 ? 4.215 -24.891 -25.781 1 97.31 30 LYS B CA 1
ATOM 2234 C C . LYS B 1 30 ? 5.609 -24.953 -26.406 1 97.31 30 LYS B C 1
ATOM 2236 O O . LYS B 1 30 ? 6.199 -26.047 -26.5 1 97.31 30 LYS B O 1
ATOM 2241 N N . SER B 1 31 ? 6.047 -23.781 -26.766 1 97.44 31 SER B N 1
ATOM 2242 C CA . SER B 1 31 ? 7.383 -23.703 -27.344 1 97.44 31 SER B CA 1
ATOM 2243 C C . SER B 1 31 ? 8.445 -24.219 -26.375 1 97.44 31 SER B C 1
ATOM 2245 O O . SER B 1 31 ? 9.391 -24.891 -26.781 1 97.44 31 SER B O 1
ATOM 2247 N N . PHE B 1 32 ? 8.289 -23.859 -25.172 1 97.56 32 PHE B N 1
ATOM 2248 C CA . PHE B 1 32 ? 9.195 -24.359 -24.141 1 97.56 32 PHE B CA 1
ATOM 2249 C C . PHE B 1 32 ? 9.172 -25.875 -24.078 1 97.56 32 PHE B C 1
ATOM 2251 O O . PHE B 1 32 ? 10.227 -26.516 -24.062 1 97.56 32 PHE B O 1
ATOM 2258 N N . LEU B 1 33 ? 7.977 -26.5 -24.031 1 97.75 33 LEU B N 1
ATOM 2259 C CA . LEU B 1 33 ? 7.828 -27.953 -23.969 1 97.75 33 LEU B CA 1
ATOM 2260 C C . LEU B 1 33 ? 8.508 -28.609 -25.156 1 97.75 33 LEU B C 1
ATOM 2262 O O . LEU B 1 33 ? 9.219 -29.609 -25 1 97.75 33 LEU B O 1
ATOM 2266 N N . GLU B 1 34 ? 8.312 -28 -26.266 1 97.31 34 GLU B N 1
ATOM 2267 C CA . GLU B 1 34 ? 8.883 -28.547 -27.5 1 97.31 34 GLU B CA 1
ATOM 2268 C C . GLU B 1 34 ? 10.406 -28.453 -27.484 1 97.31 34 GLU B C 1
ATOM 2270 O O . GLU B 1 34 ? 11.102 -29.422 -27.797 1 97.31 34 GLU B O 1
ATOM 2275 N N . ARG B 1 35 ? 10.828 -27.297 -27.141 1 97.38 35 ARG B N 1
ATOM 2276 C CA . ARG B 1 35 ? 12.266 -27.062 -27.094 1 97.38 35 ARG B CA 1
ATOM 2277 C C . ARG B 1 35 ? 12.961 -28.031 -26.141 1 97.38 35 ARG B C 1
ATOM 2279 O O . ARG B 1 35 ? 14.078 -28.484 -26.422 1 97.38 35 ARG B O 1
ATOM 2286 N N . GLN B 1 36 ? 12.297 -28.391 -25.109 1 96.88 36 GLN B N 1
ATOM 2287 C CA . GLN B 1 36 ? 12.891 -29.234 -24.078 1 96.88 36 GLN B CA 1
ATOM 2288 C C . GLN B 1 36 ? 12.508 -30.703 -24.281 1 96.88 36 GLN B C 1
ATOM 2290 O O . GLN B 1 36 ? 12.844 -31.547 -23.469 1 96.88 36 GLN B O 1
ATOM 2295 N N . ASN B 1 37 ? 11.797 -30.984 -25.359 1 95.5 37 ASN B N 1
ATOM 2296 C CA . ASN B 1 37 ? 11.367 -32.344 -25.719 1 95.5 37 ASN B CA 1
ATOM 2297 C C . ASN B 1 37 ? 10.547 -32.969 -24.609 1 95.5 37 ASN B C 1
ATOM 2299 O O . ASN B 1 37 ? 10.805 -34.094 -24.203 1 95.5 37 ASN B O 1
ATOM 2303 N N . LEU B 1 38 ? 9.672 -32.188 -24.047 1 96.69 38 LEU B N 1
ATOM 2304 C CA . LEU B 1 38 ? 8.75 -32.688 -23.031 1 96.69 38 LEU B CA 1
ATOM 2305 C C . LEU B 1 38 ? 7.441 -33.156 -23.641 1 96.69 38 LEU B C 1
ATOM 2307 O O . LEU B 1 38 ? 6.465 -32.406 -23.688 1 96.69 38 LEU B O 1
ATOM 2311 N N . THR B 1 39 ? 7.465 -34.312 -24.125 1 96.69 39 THR B N 1
ATOM 2312 C CA . THR B 1 39 ? 6.336 -35.031 -24.719 1 96.69 39 THR B CA 1
ATOM 2313 C C . THR B 1 39 ? 6.117 -36.375 -24.016 1 96.69 39 THR B C 1
ATOM 2315 O O . THR B 1 39 ? 6.984 -36.844 -23.281 1 96.69 39 THR B O 1
ATOM 2318 N N . PRO B 1 40 ? 4.941 -36.938 -24.219 1 97.12 40 PRO B N 1
ATOM 2319 C CA . PRO B 1 40 ? 4.676 -38.219 -23.531 1 97.12 40 PRO B CA 1
ATOM 2320 C C . PRO B 1 40 ? 5.727 -39.281 -23.844 1 97.12 40 PRO B C 1
ATOM 2322 O O . PRO B 1 40 ? 6.125 -39.438 -25 1 97.12 40 PRO B O 1
ATOM 2325 N N . LYS B 1 41 ? 6.113 -39.938 -22.797 1 96.38 41 LYS B N 1
ATOM 2326 C CA . LYS B 1 41 ? 7.137 -40.969 -22.969 1 96.38 41 LYS B CA 1
ATOM 2327 C C . LYS B 1 41 ? 6.691 -42.312 -22.344 1 96.38 41 LYS B C 1
ATOM 2329 O O . LYS B 1 41 ? 7.25 -43.344 -22.641 1 96.38 41 LYS B O 1
ATOM 2334 N N . PHE B 1 42 ? 5.703 -42.219 -21.469 1 96.62 42 PHE B N 1
ATOM 2335 C CA . PHE B 1 42 ? 5.246 -43.406 -20.734 1 96.62 42 PHE B CA 1
ATOM 2336 C C . PHE B 1 42 ? 3.752 -43.625 -20.938 1 96.62 42 PHE B C 1
ATOM 2338 O O . PHE B 1 42 ? 3.312 -43.969 -22.031 1 96.62 42 PHE B O 1
ATOM 2345 N N . ASN B 1 43 ? 2.928 -43.281 -19.953 1 97.19 43 ASN B N 1
ATOM 2346 C CA . ASN B 1 43 ? 1.504 -43.594 -20.031 1 97.19 43 ASN B CA 1
ATOM 2347 C C . ASN B 1 43 ? 0.694 -42.375 -20.516 1 97.19 43 ASN B C 1
ATOM 2349 O O . ASN B 1 43 ? -0.538 -42.406 -20.5 1 97.19 43 ASN B O 1
ATOM 2353 N N . LYS B 1 44 ? 1.322 -41.281 -20.875 1 97.5 44 LYS B N 1
ATOM 2354 C CA . LYS B 1 44 ? 0.775 -40.062 -21.469 1 97.5 44 LYS B CA 1
ATOM 2355 C C . LYS B 1 44 ? -0.043 -39.281 -20.469 1 97.5 44 LYS B C 1
ATOM 2357 O O . LYS B 1 44 ? -0.503 -38.156 -20.766 1 97.5 44 LYS B O 1
ATOM 2362 N N . LYS B 1 45 ? -0.212 -39.75 -19.266 1 98.06 45 LYS B N 1
ATOM 2363 C CA . LYS B 1 45 ? -1.08 -39.094 -18.297 1 98.06 45 LYS B CA 1
ATOM 2364 C C . LYS B 1 45 ? -0.37 -37.938 -17.625 1 98.06 45 LYS B C 1
ATOM 2366 O O . LYS B 1 45 ? 0.749 -38.062 -17.125 1 98.06 45 LYS B O 1
ATOM 2371 N N . ALA B 1 46 ? -0.958 -36.781 -17.641 1 98.12 46 ALA B N 1
ATOM 2372 C CA . ALA B 1 46 ? -0.426 -35.562 -17.016 1 98.12 46 ALA B CA 1
ATOM 2373 C C . ALA B 1 46 ? -1.477 -34.875 -16.141 1 98.12 46 ALA B C 1
ATOM 2375 O O . ALA B 1 46 ? -2.668 -34.906 -16.453 1 98.12 46 ALA B O 1
ATOM 2376 N N . ILE B 1 47 ? -1.055 -34.312 -15.07 1 98.06 47 ILE B N 1
ATOM 2377 C CA . ILE B 1 47 ? -1.934 -33.562 -14.195 1 98.06 47 ILE B CA 1
ATOM 2378 C C . ILE B 1 47 ? -1.449 -32.094 -14.117 1 98.06 47 ILE B C 1
ATOM 2380 O O . ILE B 1 47 ? -0.272 -31.859 -13.852 1 98.06 47 ILE B O 1
ATOM 2384 N N . ASP B 1 48 ? -2.301 -31.188 -14.367 1 98.19 48 ASP B N 1
ATOM 2385 C CA . ASP B 1 48 ? -2.039 -29.75 -14.203 1 98.19 48 ASP B CA 1
ATOM 2386 C C . ASP B 1 48 ? -2.709 -29.219 -12.938 1 98.19 48 ASP B C 1
ATOM 2388 O O . ASP B 1 48 ? -3.924 -29.016 -12.914 1 98.19 48 ASP B O 1
ATOM 2392 N N . MET B 1 49 ? -1.939 -29 -11.938 1 97.31 49 MET B N 1
ATOM 2393 C CA . MET B 1 49 ? -2.422 -28.516 -10.648 1 97.31 49 MET B CA 1
ATOM 2394 C C . MET B 1 49 ? -2.439 -26.984 -10.617 1 97.31 49 MET B C 1
ATOM 2396 O O . MET B 1 49 ? -1.387 -26.344 -10.641 1 97.31 49 MET B O 1
ATOM 2400 N N . GLY B 1 50 ? -3.584 -26.469 -10.398 1 96.38 50 GLY B N 1
ATOM 2401 C CA . GLY B 1 50 ? -3.762 -25.047 -10.609 1 96.38 50 GLY B CA 1
ATOM 2402 C C . GLY B 1 50 ? -3.82 -24.656 -12.07 1 96.38 50 GLY B C 1
ATOM 2403 O O . GLY B 1 50 ? -3.09 -23.766 -12.516 1 96.38 50 GLY B O 1
ATOM 2404 N N . ALA B 1 51 ? -4.707 -25.266 -12.758 1 95.81 51 ALA B N 1
ATOM 2405 C CA . ALA B 1 51 ? -4.691 -25.234 -14.211 1 95.81 51 ALA B CA 1
ATOM 2406 C C . ALA B 1 51 ? -5.215 -23.891 -14.734 1 95.81 51 ALA B C 1
ATOM 2408 O O . ALA B 1 51 ? -4.949 -23.516 -15.875 1 95.81 51 ALA B O 1
ATOM 2409 N N . GLY B 1 52 ? -6.043 -23.188 -13.875 1 91.75 52 GLY B N 1
ATOM 2410 C CA . GLY B 1 52 ? -6.617 -21.938 -14.32 1 91.75 52 GLY B CA 1
ATOM 2411 C C . GLY B 1 52 ? -7.402 -22.062 -15.609 1 91.75 52 GLY B C 1
ATOM 2412 O O . GLY B 1 52 ? -8.258 -22.938 -15.742 1 91.75 52 GLY B O 1
ATOM 2413 N N . ASN B 1 53 ? -7.117 -21.156 -16.547 1 90.12 53 ASN B N 1
ATOM 2414 C CA . ASN B 1 53 ? -7.855 -21.172 -17.797 1 90.12 53 ASN B CA 1
ATOM 2415 C C . ASN B 1 53 ? -7.18 -22.062 -18.844 1 90.12 53 ASN B C 1
ATOM 2417 O O . ASN B 1 53 ? -7.543 -22.047 -20.016 1 90.12 53 ASN B O 1
ATOM 2421 N N . GLY B 1 54 ? -6.184 -22.734 -18.453 1 94.25 54 GLY B N 1
ATOM 2422 C CA . GLY B 1 54 ? -5.621 -23.781 -19.297 1 94.25 54 GLY B CA 1
ATOM 2423 C C . GLY B 1 54 ? -4.344 -23.344 -20 1 94.25 54 GLY B C 1
ATOM 2424 O O . GLY B 1 54 ? -3.918 -23.969 -20.969 1 94.25 54 GLY B O 1
ATOM 2425 N N . MET B 1 55 ? -3.654 -22.359 -19.5 1 92.81 55 MET B N 1
ATOM 2426 C CA . MET B 1 55 ? -2.439 -21.812 -20.109 1 92.81 55 MET B CA 1
ATOM 2427 C C . MET B 1 55 ? -1.39 -22.906 -20.281 1 92.81 55 MET B C 1
ATOM 2429 O O . MET B 1 55 ? -0.647 -22.891 -21.266 1 92.81 55 MET B O 1
ATOM 2433 N N . GLN B 1 56 ? -1.316 -23.781 -19.344 1 96.88 56 GLN B N 1
ATOM 2434 C CA . GLN B 1 56 ? -0.356 -24.875 -19.438 1 96.88 56 GLN B CA 1
ATOM 2435 C C . GLN B 1 56 ? -1.036 -26.172 -19.875 1 96.88 56 GLN B C 1
ATOM 2437 O O . GLN B 1 56 ? -0.475 -26.938 -20.656 1 96.88 56 GLN B O 1
ATOM 2442 N N . ALA B 1 57 ? -2.248 -26.422 -19.438 1 97.5 57 ALA B N 1
ATOM 2443 C CA . ALA B 1 57 ? -2.973 -27.656 -19.719 1 97.5 57 ALA B CA 1
ATOM 2444 C C . ALA B 1 57 ? -3.195 -27.844 -21.203 1 97.5 57 ALA B C 1
ATOM 2446 O O . ALA B 1 57 ? -3.047 -28.953 -21.734 1 97.5 57 ALA B O 1
ATOM 2447 N N . ILE B 1 58 ? -3.5 -26.812 -21.906 1 96.62 58 ILE B N 1
ATOM 2448 C CA . ILE B 1 58 ? -3.867 -26.875 -23.312 1 96.62 58 ILE B CA 1
ATOM 2449 C C . ILE B 1 58 ? -2.65 -27.281 -24.141 1 96.62 58 ILE B C 1
ATOM 2451 O O . ILE B 1 58 ? -2.699 -28.266 -24.891 1 96.62 58 ILE B O 1
ATOM 2455 N N . PRO B 1 59 ? -1.542 -26.547 -24 1 97 59 PRO B N 1
ATOM 2456 C CA . PRO B 1 59 ? -0.36 -26.984 -24.734 1 97 59 PRO B CA 1
ATOM 2457 C C . PRO B 1 59 ? 0.032 -28.422 -24.422 1 97 59 PRO B C 1
ATOM 2459 O O . PRO B 1 59 ? 0.509 -29.156 -25.312 1 97 59 PRO B O 1
ATOM 2462 N N . LEU B 1 60 ? -0.079 -28.891 -23.219 1 97.56 60 LEU B N 1
ATOM 2463 C CA . LEU B 1 60 ? 0.211 -30.266 -22.875 1 97.56 60 LEU B CA 1
ATOM 2464 C C . LEU B 1 60 ? -0.644 -31.234 -23.688 1 97.56 60 LEU B C 1
ATOM 2466 O O . LEU B 1 60 ? -0.132 -32.219 -24.234 1 97.56 60 LEU B O 1
ATOM 2470 N N . ALA B 1 61 ? -1.934 -30.969 -23.688 1 97.38 61 ALA B N 1
ATOM 2471 C CA . ALA B 1 61 ? -2.857 -31.797 -24.453 1 97.38 61 ALA B CA 1
ATOM 2472 C C . ALA B 1 61 ? -2.516 -31.781 -25.938 1 97.38 61 ALA B C 1
ATOM 2474 O O . ALA B 1 61 ? -2.555 -32.812 -26.594 1 97.38 61 ALA B O 1
ATOM 2475 N N . GLU B 1 62 ? -2.18 -30.641 -26.438 1 96.19 62 GLU B N 1
ATOM 2476 C CA . GLU B 1 62 ? -1.826 -30.5 -27.844 1 96.19 62 GLU B CA 1
ATOM 2477 C C . GLU B 1 62 ? -0.586 -31.312 -28.188 1 96.19 62 GLU B C 1
ATOM 2479 O O . GLU B 1 62 ? -0.431 -31.766 -29.328 1 96.19 62 GLU B O 1
ATOM 2484 N N . LEU B 1 63 ? 0.222 -31.531 -27.25 1 96.62 63 LEU B N 1
ATOM 2485 C CA . LEU B 1 63 ? 1.458 -32.281 -27.484 1 96.62 63 LEU B CA 1
ATOM 2486 C C . LEU B 1 63 ? 1.255 -33.75 -27.234 1 96.62 63 LEU B C 1
ATOM 2488 O O . LEU B 1 63 ? 2.199 -34.531 -27.344 1 96.62 63 LEU B O 1
ATOM 2492 N N . GLY B 1 64 ? 0.063 -34.125 -26.797 1 96.25 64 GLY B N 1
ATOM 2493 C CA . GLY B 1 64 ? -0.253 -35.531 -26.812 1 96.25 64 GLY B CA 1
ATOM 2494 C C . GLY B 1 64 ? -0.518 -36.094 -25.422 1 96.25 64 GLY B C 1
ATOM 2495 O O . GLY B 1 64 ? -0.833 -37.281 -25.281 1 96.25 64 GLY B O 1
ATOM 2496 N N . TYR B 1 65 ? -0.458 -35.281 -24.422 1 97.69 65 TYR B N 1
ATOM 2497 C CA . TYR B 1 65 ? -0.758 -35.781 -23.062 1 97.69 65 TYR B CA 1
ATOM 2498 C C . TYR B 1 65 ? -2.26 -35.938 -22.875 1 97.69 65 TYR B C 1
ATOM 2500 O O . TYR B 1 65 ? -3.055 -35.188 -23.438 1 97.69 65 TYR B O 1
ATOM 2508 N N . GLU B 1 66 ? -2.623 -36.969 -22.141 1 97.31 66 GLU B N 1
ATOM 2509 C CA . GLU B 1 66 ? -3.949 -37.031 -21.547 1 97.31 66 GLU B CA 1
ATOM 2510 C C . GLU B 1 66 ? -4.008 -36.25 -20.234 1 97.31 66 GLU B C 1
ATOM 2512 O O . GLU B 1 66 ? -3.543 -36.719 -19.203 1 97.31 66 GLU B O 1
ATOM 2517 N N . VAL B 1 67 ? -4.598 -35.062 -20.281 1 97.94 67 VAL B N 1
ATOM 2518 C CA . VAL B 1 67 ? -4.41 -34.094 -19.203 1 97.94 67 VAL B CA 1
ATOM 2519 C C . VAL B 1 67 ? -5.609 -34.125 -18.266 1 97.94 67 VAL B C 1
ATOM 2521 O O . VAL B 1 67 ? -6.758 -34.188 -18.703 1 97.94 67 VAL B O 1
ATOM 2524 N N . THR B 1 68 ? -5.383 -34.219 -17 1 97.69 68 THR B N 1
ATOM 2525 C CA . THR B 1 68 ? -6.324 -33.875 -15.945 1 97.69 68 THR B CA 1
ATOM 2526 C C . THR B 1 68 ? -5.984 -32.5 -15.359 1 97.69 68 THR B C 1
ATOM 2528 O O . THR B 1 68 ? -4.895 -32.312 -14.82 1 97.69 68 THR B O 1
ATOM 2531 N N . ALA B 1 69 ? -6.879 -31.578 -15.516 1 97.75 69 ALA B N 1
ATOM 2532 C CA . ALA B 1 69 ? -6.684 -30.203 -15.039 1 97.75 69 ALA B CA 1
ATOM 2533 C C . ALA B 1 69 ? -7.469 -29.969 -13.75 1 97.75 69 ALA B C 1
ATOM 2535 O O . ALA B 1 69 ? -8.688 -30.156 -13.711 1 97.75 69 ALA B O 1
ATOM 2536 N N . ILE B 1 70 ? -6.777 -29.531 -12.75 1 96.81 70 ILE B N 1
ATOM 2537 C CA . ILE B 1 70 ? -7.406 -29.312 -11.453 1 96.81 70 ILE B CA 1
ATOM 2538 C C . ILE B 1 70 ? -7.273 -27.844 -11.062 1 96.81 70 ILE B C 1
ATOM 2540 O O . ILE B 1 70 ? -6.188 -27.266 -11.148 1 96.81 70 ILE B O 1
ATOM 2544 N N . ASP B 1 71 ? -8.305 -27.25 -10.664 1 95.06 71 ASP B N 1
ATOM 2545 C CA . ASP B 1 71 ? -8.344 -25.906 -10.094 1 95.06 71 ASP B CA 1
ATOM 2546 C C . ASP B 1 71 ? -9.586 -25.719 -9.234 1 95.06 71 ASP B C 1
ATOM 2548 O O . ASP B 1 71 ? -10.586 -26.422 -9.414 1 95.06 71 ASP B O 1
ATOM 2552 N N . PHE B 1 72 ? -9.508 -24.781 -8.336 1 91.81 72 PHE B N 1
ATOM 2553 C CA . PHE B 1 72 ? -10.641 -24.625 -7.438 1 91.81 72 PHE B CA 1
ATOM 2554 C C . PHE B 1 72 ? -11.547 -23.484 -7.914 1 91.81 72 PHE B C 1
ATOM 2556 O O . PHE B 1 72 ? -12.617 -23.266 -7.344 1 91.81 72 PHE B O 1
ATOM 2563 N N . ASN B 1 73 ? -11.172 -22.703 -8.883 1 87.06 73 ASN B N 1
ATOM 2564 C CA . ASN B 1 73 ? -11.922 -21.547 -9.328 1 87.06 73 ASN B CA 1
ATOM 2565 C C . ASN B 1 73 ? -12.875 -21.891 -10.477 1 87.06 73 ASN B C 1
ATOM 2567 O O . ASN B 1 73 ? -12.438 -22.094 -11.609 1 87.06 73 ASN B O 1
ATOM 2571 N N . PRO B 1 74 ? -14.133 -21.828 -10.203 1 85.75 74 PRO B N 1
ATOM 2572 C CA . PRO B 1 74 ? -15.094 -22.25 -11.227 1 85.75 74 PRO B CA 1
ATOM 2573 C C . PRO B 1 74 ? -15.094 -21.344 -12.453 1 85.75 74 PRO B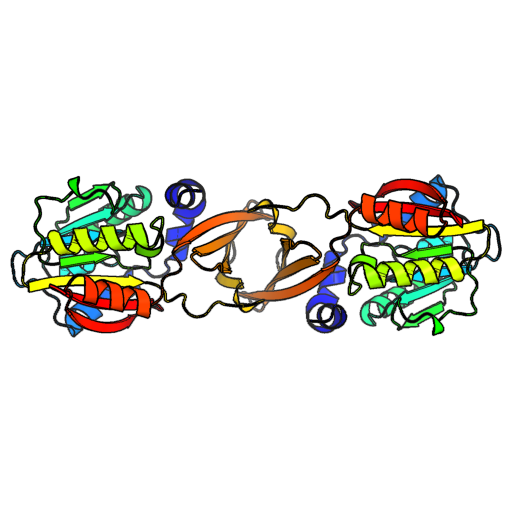 C 1
ATOM 2575 O O . PRO B 1 74 ? -15.344 -21.797 -13.57 1 85.75 74 PRO B O 1
ATOM 2578 N N . GLN B 1 75 ? -14.883 -20.156 -12.227 1 81.81 75 GLN B N 1
ATOM 2579 C CA . GLN B 1 75 ? -14.859 -19.234 -13.352 1 81.81 75 GLN B CA 1
ATOM 2580 C C . GLN B 1 75 ? -13.727 -19.562 -14.312 1 81.81 75 GLN B C 1
ATOM 2582 O O . GLN B 1 75 ? -13.922 -19.609 -15.531 1 81.81 75 GLN B O 1
ATOM 2587 N N . LEU B 1 76 ? -12.562 -19.734 -13.781 1 86.31 76 LEU B N 1
ATOM 2588 C CA . LEU B 1 76 ? -11.422 -20.094 -14.609 1 86.31 76 LEU B CA 1
ATOM 2589 C C . LEU B 1 76 ? -11.648 -21.438 -15.297 1 86.31 76 LEU B C 1
ATOM 2591 O O . LEU B 1 76 ? -11.305 -21.609 -16.469 1 86.31 76 LEU B O 1
ATOM 2595 N N . LEU B 1 77 ? -12.25 -22.328 -14.57 1 92.25 77 LEU B N 1
ATOM 2596 C CA . LEU B 1 77 ? -12.508 -23.656 -15.133 1 92.25 77 LEU B CA 1
ATOM 2597 C C . LEU B 1 77 ? -13.516 -23.562 -16.281 1 92.25 77 LEU B C 1
ATOM 2599 O O . LEU B 1 77 ? -13.422 -24.328 -17.25 1 92.25 77 LEU B O 1
ATOM 2603 N N . ASN B 1 78 ? -14.461 -22.703 -16.109 1 89.38 78 ASN B N 1
ATOM 2604 C CA . ASN B 1 78 ? -15.398 -22.484 -17.203 1 89.38 78 ASN B CA 1
ATOM 2605 C C . ASN B 1 78 ? -14.695 -21.953 -18.453 1 89.38 78 ASN B C 1
ATOM 2607 O O . ASN B 1 78 ? -15 -22.375 -19.562 1 89.38 78 ASN B O 1
ATOM 2611 N N . GLU B 1 79 ? -13.812 -21.078 -18.25 1 87.06 79 GLU B N 1
ATOM 2612 C CA . GLU B 1 79 ? -13.008 -20.609 -19.375 1 87.06 79 GLU B CA 1
ATOM 2613 C C . GLU B 1 79 ? -12.18 -21.734 -19.984 1 87.06 79 GLU B C 1
ATOM 2615 O O . GLU B 1 79 ? -12.062 -21.828 -21.203 1 87.06 79 GLU B O 1
ATOM 2620 N N . LEU B 1 80 ? -11.648 -22.5 -19.156 1 92.19 80 LEU B N 1
ATOM 2621 C CA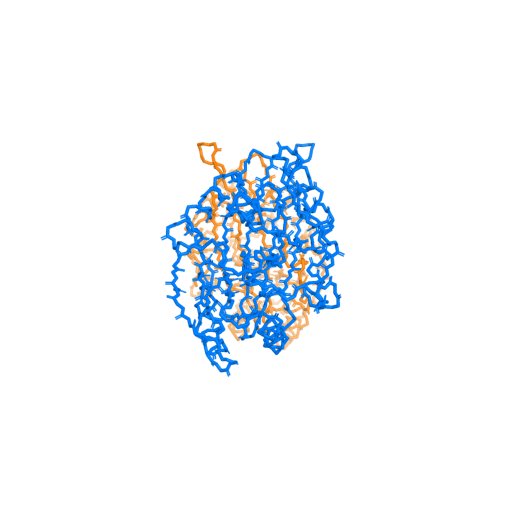 . LEU B 1 80 ? -10.867 -23.641 -19.609 1 92.19 80 LEU B CA 1
ATOM 2622 C C . LEU B 1 80 ? -11.719 -24.578 -20.469 1 92.19 80 LEU B C 1
ATOM 2624 O O . LEU B 1 80 ? -11.289 -25 -21.547 1 92.19 80 LEU B O 1
ATOM 2628 N N . LYS B 1 81 ? -12.891 -24.906 -20.016 1 94.38 81 LYS B N 1
ATOM 2629 C CA . LYS B 1 81 ? -13.797 -25.781 -20.75 1 94.38 81 LYS B CA 1
ATOM 2630 C C . LYS B 1 81 ? -14.125 -25.203 -22.125 1 94.38 81 LYS B C 1
ATOM 2632 O O . LYS B 1 81 ? -14.188 -25.938 -23.109 1 94.38 81 LYS B O 1
ATOM 2637 N N . HIS B 1 82 ? -14.305 -23.969 -22.141 1 91 82 HIS B N 1
ATOM 2638 C CA . HIS B 1 82 ? -14.547 -23.297 -23.422 1 91 82 HIS B CA 1
ATOM 2639 C C . HIS B 1 82 ? -13.352 -23.453 -24.359 1 91 82 HIS B C 1
ATOM 2641 O O . HIS B 1 82 ? -13.508 -23.781 -25.531 1 91 82 HIS B O 1
ATOM 2647 N N . ASN B 1 83 ? -12.195 -23.188 -23.812 1 89.81 83 ASN B N 1
ATOM 2648 C CA . ASN B 1 83 ? -10.969 -23.266 -24.594 1 89.81 83 ASN B CA 1
ATOM 2649 C C . ASN B 1 83 ? -10.734 -24.672 -25.125 1 89.81 83 ASN B C 1
ATOM 2651 O O . ASN B 1 83 ? -10.234 -24.844 -26.234 1 89.81 83 ASN B O 1
ATOM 2655 N N . ILE B 1 84 ? -11.102 -25.688 -24.359 1 92.75 84 ILE B N 1
ATOM 2656 C CA . ILE B 1 84 ? -10.953 -27.094 -24.719 1 92.75 84 ILE B CA 1
ATOM 2657 C C . ILE B 1 84 ? -11.914 -27.438 -25.844 1 92.75 84 ILE B C 1
ATOM 2659 O O . ILE B 1 84 ? -11.555 -28.172 -26.781 1 92.75 84 ILE B O 1
ATOM 2663 N N . LYS B 1 85 ? -13.102 -26.984 -25.656 1 91.12 85 LYS B N 1
ATOM 2664 C CA . LYS B 1 85 ? -14.141 -27.266 -26.656 1 91.12 85 LYS B CA 1
ATOM 2665 C C . LYS B 1 85 ? -13.773 -26.672 -28.016 1 91.12 85 LYS B C 1
ATOM 2667 O O . LYS B 1 85 ? -13.922 -27.328 -29.047 1 91.12 85 LYS B O 1
ATOM 2672 N N . GLU B 1 86 ? -13.273 -25.516 -28 1 89.5 86 GLU B N 1
ATOM 2673 C CA . GLU B 1 86 ? -12.898 -24.812 -29.234 1 89.5 86 GLU B CA 1
ATOM 2674 C C . GLU B 1 86 ? -11.797 -25.562 -29.984 1 89.5 86 GLU B C 1
ATOM 2676 O O . GLU B 1 86 ? -11.727 -25.5 -31.203 1 89.5 86 GLU B O 1
ATOM 2681 N N . ARG B 1 87 ? -11.031 -26.312 -29.219 1 90.19 87 ARG B N 1
ATOM 2682 C CA . ARG B 1 87 ? -9.867 -26.984 -29.812 1 90.19 87 ARG B CA 1
ATOM 2683 C C . ARG B 1 87 ? -10.094 -28.484 -29.922 1 90.19 87 ARG B C 1
ATOM 2685 O O . ARG B 1 87 ? -9.227 -29.203 -30.422 1 90.19 87 ARG B O 1
ATOM 2692 N N . SER B 1 88 ? -11.219 -28.969 -29.453 1 89.81 88 SER B N 1
ATOM 2693 C CA . SER B 1 88 ? -11.578 -30.391 -29.484 1 89.81 88 SER B CA 1
ATOM 2694 C C . SER B 1 88 ? -10.516 -31.25 -28.797 1 89.81 88 SER B C 1
ATOM 2696 O O . SER B 1 88 ? -10.047 -32.25 -29.359 1 89.81 88 SER B O 1
ATOM 2698 N N . LEU B 1 89 ? -10.086 -30.781 -27.688 1 90.38 89 LEU B N 1
ATOM 2699 C CA . LEU B 1 89 ? -9.055 -31.484 -26.922 1 90.38 89 LEU B CA 1
ATOM 2700 C C . LEU B 1 89 ? -9.68 -32.375 -25.859 1 90.38 89 LEU B C 1
ATOM 2702 O O . LEU B 1 89 ? -10.625 -31.953 -25.172 1 90.38 89 LEU B O 1
ATOM 2706 N N . PRO B 1 90 ? -9.25 -33.562 -25.812 1 87.69 90 PRO B N 1
ATOM 2707 C CA . PRO B 1 90 ? -9.688 -34.438 -24.703 1 87.69 90 PRO B CA 1
ATOM 2708 C C . PRO B 1 90 ? -9.008 -34.094 -23.391 1 87.69 90 PRO B C 1
ATOM 2710 O O . PRO B 1 90 ? -7.785 -34.188 -23.281 1 87.69 90 PRO B O 1
ATOM 2713 N N . MET B 1 91 ? -9.75 -33.625 -22.391 1 95.12 91 MET B N 1
ATOM 2714 C CA . MET B 1 91 ? -9.188 -33.25 -21.109 1 95.12 91 MET B CA 1
ATOM 2715 C C . MET B 1 91 ? -10.203 -33.438 -19.984 1 95.12 91 MET B C 1
ATOM 2717 O O . MET B 1 91 ? -11.391 -33.156 -20.172 1 95.12 91 MET B O 1
ATOM 2721 N N . GLN B 1 92 ? -9.781 -34 -18.938 1 95.88 92 GLN B N 1
ATOM 2722 C CA . GLN B 1 92 ? -10.609 -34.062 -17.734 1 95.88 92 GLN B CA 1
ATOM 2723 C C . GLN B 1 92 ? -10.406 -32.812 -16.875 1 95.88 92 GLN B C 1
ATOM 2725 O O . GLN B 1 92 ? -9.266 -32.438 -16.578 1 95.88 92 GLN B O 1
ATOM 2730 N N . VAL B 1 93 ? -11.484 -32.156 -16.516 1 96.75 93 VAL B N 1
ATOM 2731 C CA . VAL B 1 93 ? -11.438 -30.938 -15.703 1 96.75 93 VAL B CA 1
ATOM 2732 C C . VAL B 1 93 ? -12.062 -31.219 -14.336 1 96.75 93 VAL B C 1
ATOM 2734 O O . VAL B 1 93 ? -13.195 -31.703 -14.25 1 96.75 93 VAL B O 1
ATOM 2737 N N . ILE B 1 94 ? -11.344 -30.953 -13.32 1 96.06 94 ILE B N 1
ATOM 2738 C CA . ILE B 1 94 ? -11.82 -31.234 -11.969 1 96.06 94 ILE B CA 1
ATOM 2739 C C . ILE B 1 94 ? -11.852 -29.953 -11.148 1 96.06 94 ILE B C 1
ATOM 2741 O O . ILE B 1 94 ? -10.852 -29.234 -11.055 1 96.06 94 ILE B O 1
ATOM 2745 N N . ASP B 1 95 ? -13.016 -29.656 -10.602 1 95 95 ASP B N 1
ATOM 2746 C CA . ASP B 1 95 ? -13.156 -28.594 -9.609 1 95 95 ASP B CA 1
ATOM 2747 C C . ASP B 1 95 ? -12.719 -29.062 -8.227 1 95 95 ASP B C 1
ATOM 2749 O O . ASP B 1 95 ? -13.422 -29.859 -7.586 1 95 95 ASP B O 1
ATOM 2753 N N . GLY B 1 96 ? -11.508 -28.625 -7.816 1 94.44 96 GLY B N 1
ATOM 2754 C CA . GLY B 1 96 ? -11 -29.109 -6.543 1 94.44 96 GLY B CA 1
ATOM 2755 C C . GLY B 1 96 ? -9.719 -28.422 -6.109 1 94.44 96 GLY B C 1
ATOM 2756 O O . GLY B 1 96 ? -9.148 -27.625 -6.859 1 94.44 96 GLY B O 1
ATOM 2757 N N . GLU B 1 97 ? -9.328 -28.781 -4.906 1 94.88 97 GLU B N 1
ATOM 2758 C CA . GLU B 1 97 ? -8.086 -28.281 -4.324 1 94.88 97 GLU B CA 1
ATOM 2759 C C . GLU B 1 97 ? -6.887 -29.125 -4.754 1 94.88 97 GLU B C 1
ATOM 2761 O O . GLU B 1 97 ? -6.973 -30.344 -4.801 1 94.88 97 GLU B O 1
ATOM 2766 N N . ILE B 1 98 ? -5.785 -28.406 -5 1 95.31 98 ILE B N 1
ATOM 2767 C CA . ILE B 1 98 ? -4.602 -29.125 -5.457 1 95.31 98 ILE B CA 1
ATOM 2768 C C . ILE B 1 98 ? -4.062 -30.016 -4.332 1 95.31 98 ILE B C 1
ATOM 2770 O O . ILE B 1 98 ? -3.268 -30.922 -4.574 1 95.31 98 ILE B O 1
ATOM 2774 N N . THR B 1 99 ? -4.477 -29.75 -3.131 1 95.44 99 THR B N 1
ATOM 2775 C CA . THR B 1 99 ? -4.012 -30.531 -1.987 1 95.44 99 THR B CA 1
ATOM 2776 C C . THR B 1 99 ? -4.871 -31.766 -1.79 1 95.44 99 THR B C 1
ATOM 2778 O O . THR B 1 99 ? -4.539 -32.625 -0.979 1 95.44 99 THR B O 1
ATOM 2781 N N . ASN B 1 100 ? -5.98 -31.828 -2.453 1 94.5 100 ASN B N 1
ATOM 2782 C CA . ASN B 1 100 ? -6.84 -33 -2.348 1 94.5 100 ASN B CA 1
ATOM 2783 C C . ASN B 1 100 ? -6.383 -34.125 -3.289 1 94.5 100 ASN B C 1
ATOM 2785 O O . ASN B 1 100 ? -6.957 -34.281 -4.367 1 94.5 100 ASN B O 1
ATOM 2789 N N . PHE B 1 101 ? -5.57 -34.938 -2.852 1 92.62 101 PHE B N 1
ATOM 2790 C CA . PHE B 1 101 ? -4.914 -35.969 -3.668 1 92.62 101 PHE B CA 1
ATOM 2791 C C . PHE B 1 101 ? -5.879 -37.094 -4 1 92.62 101 PHE B C 1
ATOM 2793 O O . PHE B 1 101 ? -5.621 -37.875 -4.906 1 92.62 101 PHE B O 1
ATOM 2800 N N . GLU B 1 102 ? -6.98 -37.188 -3.273 1 91.44 102 GLU B N 1
ATOM 2801 C CA . GLU B 1 102 ? -7.984 -38.219 -3.559 1 91.44 102 GLU B CA 1
ATOM 2802 C C . GLU B 1 102 ? -8.602 -38 -4.941 1 91.44 102 GLU B C 1
ATOM 2804 O O . GLU B 1 102 ? -9.031 -38.969 -5.578 1 91.44 102 GLU B O 1
ATOM 2809 N N . LEU B 1 103 ? -8.547 -36.812 -5.398 1 88.12 103 LEU B N 1
ATOM 2810 C CA . LEU B 1 103 ? -9.188 -36.469 -6.656 1 88.12 103 LEU B CA 1
ATOM 2811 C C . LEU B 1 103 ? -8.484 -37.125 -7.84 1 88.12 103 LEU B C 1
ATOM 2813 O O . LEU B 1 103 ? -9.062 -37.25 -8.922 1 88.12 103 LEU B O 1
ATOM 2817 N N . TRP B 1 104 ? -7.242 -37.594 -7.641 1 84.31 104 TRP B N 1
ATOM 2818 C CA . TRP B 1 104 ? -6.477 -38.125 -8.766 1 84.31 104 TRP B CA 1
ATOM 2819 C C . TRP B 1 104 ? -5.547 -39.25 -8.32 1 84.31 104 TRP B C 1
ATOM 2821 O O . TRP B 1 104 ? -4.531 -39.5 -8.969 1 84.31 104 TRP B O 1
ATOM 2831 N N . LYS B 1 105 ? -5.777 -39.844 -7.234 1 87.06 105 LYS B N 1
ATOM 2832 C CA . LYS B 1 105 ? -4.91 -40.844 -6.598 1 87.06 105 LYS B CA 1
ATOM 2833 C C . LYS B 1 105 ? -4.66 -42.031 -7.52 1 87.06 105 LYS B C 1
ATOM 2835 O O . LYS B 1 105 ? -3.613 -42.688 -7.438 1 87.06 105 LYS B O 1
ATOM 2840 N N . ASP B 1 106 ? -5.484 -42.344 -8.461 1 90.5 106 ASP B N 1
ATOM 2841 C CA . ASP B 1 106 ? -5.355 -43.562 -9.258 1 90.5 106 ASP B CA 1
ATOM 2842 C C . ASP B 1 106 ? -4.852 -43.25 -10.664 1 90.5 106 ASP B C 1
ATOM 2844 O O . ASP B 1 106 ? -4.77 -44.125 -11.516 1 90.5 106 ASP B O 1
ATOM 2848 N N . ILE B 1 107 ? -4.402 -42.062 -10.859 1 93.88 107 ILE B N 1
ATOM 2849 C CA . ILE B 1 107 ? -4.055 -41.656 -12.219 1 93.88 107 ILE B CA 1
ATOM 2850 C C . ILE B 1 107 ? -2.621 -42.094 -12.531 1 93.88 107 ILE B C 1
ATOM 2852 O O . ILE B 1 107 ? -2.303 -42.438 -13.672 1 93.88 107 ILE B O 1
ATOM 2856 N N . ASN B 1 108 ? -1.66 -42.156 -11.523 1 96 108 ASN B N 1
ATOM 2857 C CA . ASN B 1 108 ? -0.251 -42.5 -11.695 1 96 108 ASN B CA 1
ATOM 2858 C C . ASN B 1 108 ? 0.358 -41.781 -12.891 1 96 108 ASN B C 1
ATOM 2860 O O . ASN B 1 108 ? 0.856 -42.406 -13.82 1 96 108 ASN B O 1
ATOM 2864 N N . PRO B 1 109 ? 0.374 -40.5 -12.906 1 98.06 109 PRO B N 1
ATOM 2865 C CA . PRO B 1 109 ? 0.782 -39.688 -14.062 1 98.06 109 PRO B CA 1
ATOM 2866 C C . PRO B 1 109 ? 2.283 -39.75 -14.328 1 98.06 109 PRO B C 1
ATOM 2868 O O . PRO B 1 109 ? 3.07 -39.969 -13.398 1 98.06 109 PRO B O 1
ATOM 2871 N N . GLU B 1 110 ? 2.662 -39.625 -15.633 1 98.44 110 GLU B N 1
ATOM 2872 C CA . GLU B 1 110 ? 4.086 -39.469 -15.93 1 98.44 110 GLU B CA 1
ATOM 2873 C C . GLU B 1 110 ? 4.535 -38.031 -15.797 1 98.44 110 GLU B C 1
ATOM 2875 O O . GLU B 1 110 ? 5.734 -37.75 -15.812 1 98.44 110 GLU B O 1
ATOM 2880 N N . LEU B 1 111 ? 3.572 -37.062 -15.664 1 98.38 111 LEU B N 1
ATOM 2881 C CA . LEU B 1 111 ? 3.893 -35.625 -15.531 1 98.38 111 LEU B CA 1
ATOM 2882 C C . LEU B 1 111 ? 2.918 -34.938 -14.586 1 98.38 111 LEU B C 1
ATOM 2884 O O . LEU B 1 111 ? 1.702 -35.094 -14.711 1 98.38 111 LEU B O 1
ATOM 2888 N N . ILE B 1 112 ? 3.422 -34.25 -13.609 1 98.38 112 ILE B N 1
ATOM 2889 C CA . ILE B 1 112 ? 2.656 -33.312 -12.789 1 98.38 112 ILE B CA 1
ATOM 2890 C C . ILE B 1 112 ? 3.221 -31.922 -12.953 1 98.38 112 ILE B C 1
ATOM 2892 O O . ILE B 1 112 ? 4.438 -31.719 -12.938 1 98.38 112 IL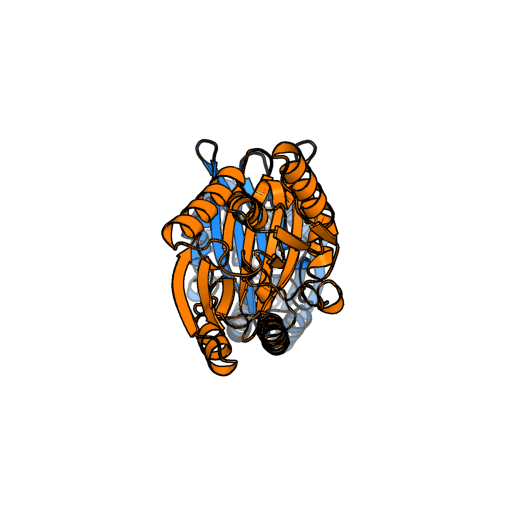E B O 1
ATOM 2896 N N . LEU B 1 113 ? 2.396 -31 -13.172 1 97.94 113 LEU B N 1
ATOM 2897 C CA . LEU B 1 113 ? 2.824 -29.609 -13.281 1 97.94 113 LEU B CA 1
ATOM 2898 C C . LEU B 1 113 ? 2.045 -28.734 -12.312 1 97.94 113 LEU B C 1
ATOM 2900 O O . LEU B 1 113 ? 0.873 -29 -12.031 1 97.94 113 LEU B O 1
ATOM 2904 N N . CYS B 1 114 ? 2.645 -27.797 -11.805 1 98.25 114 CYS B N 1
ATOM 2905 C CA . CYS B 1 114 ? 2.072 -26.703 -11.016 1 98.25 114 CYS B CA 1
ATOM 2906 C C . CYS B 1 114 ? 2.789 -25.391 -11.297 1 98.25 114 CYS B C 1
ATOM 2908 O O . CYS B 1 114 ? 3.807 -25.078 -10.672 1 98.25 114 CYS B O 1
ATOM 2910 N N . CYS B 1 115 ? 2.23 -24.594 -12.188 1 97 115 CYS B N 1
ATOM 2911 C CA . CYS B 1 115 ? 2.924 -23.406 -12.688 1 97 115 CYS B CA 1
ATOM 2912 C C . CYS B 1 115 ? 2.137 -22.141 -12.367 1 97 115 CYS B C 1
ATOM 2914 O O . CYS B 1 115 ? 1.024 -22.219 -11.836 1 97 115 CYS B O 1
ATOM 2916 N N . GLY B 1 116 ? 2.812 -20.922 -12.562 1 93.94 116 GLY B N 1
ATOM 2917 C CA . GLY B 1 116 ? 2.16 -19.625 -12.375 1 93.94 116 GLY B CA 1
ATOM 2918 C C . GLY B 1 116 ? 2.148 -19.172 -10.93 1 93.94 116 GLY B C 1
ATOM 2919 O O . GLY B 1 116 ? 1.194 -18.516 -10.492 1 93.94 116 GLY B O 1
ATOM 2920 N N . ASP B 1 117 ? 3 -19.641 -10.18 1 95.25 117 ASP B N 1
ATOM 2921 C CA . ASP B 1 117 ? 3.162 -19.219 -8.789 1 95.25 117 ASP B CA 1
ATOM 2922 C C . ASP B 1 117 ? 2.023 -19.75 -7.922 1 95.25 117 ASP B C 1
ATOM 2924 O O . ASP B 1 117 ? 1.643 -19.109 -6.938 1 95.25 117 ASP B O 1
ATOM 2928 N N . THR B 1 118 ? 1.481 -20.875 -8.25 1 96.06 118 THR B N 1
ATOM 2929 C CA . THR B 1 118 ? 0.338 -21.453 -7.559 1 96.06 118 THR B CA 1
ATOM 2930 C C . THR B 1 118 ? 0.754 -22 -6.195 1 96.06 118 THR B C 1
ATOM 2932 O O . THR B 1 118 ? 0.034 -21.828 -5.207 1 96.06 118 THR B O 1
ATOM 2935 N N . ILE B 1 119 ? 1.931 -22.625 -6.109 1 97.06 119 ILE B N 1
ATOM 2936 C CA . ILE B 1 119 ? 2.334 -23.359 -4.918 1 97.06 119 ILE B CA 1
ATOM 2937 C C . ILE B 1 119 ? 2.494 -22.391 -3.746 1 97.06 119 ILE B C 1
ATOM 2939 O O . ILE B 1 119 ? 2.307 -22.766 -2.588 1 97.06 119 ILE B O 1
ATOM 2943 N N . SER B 1 120 ? 2.861 -21.156 -4.047 1 97.38 120 SER B N 1
ATOM 2944 C CA . SER B 1 120 ? 3.066 -20.172 -2.982 1 97.38 120 SER B CA 1
ATOM 2945 C C . SER B 1 120 ? 1.75 -19.812 -2.303 1 97.38 120 SER B C 1
ATOM 2947 O O . SER B 1 120 ? 1.744 -19.188 -1.247 1 97.38 120 SER B O 1
ATOM 2949 N N . HIS B 1 121 ? 0.631 -20.234 -2.857 1 95.88 121 HIS B N 1
ATOM 2950 C CA . HIS B 1 121 ? -0.682 -19.938 -2.297 1 95.88 121 HIS B CA 1
ATOM 2951 C C . HIS B 1 121 ? -1.058 -20.938 -1.208 1 95.88 121 HIS B C 1
ATOM 2953 O O . HIS B 1 121 ? -2.07 -20.766 -0.524 1 95.88 121 HIS B O 1
ATOM 2959 N N . LEU B 1 122 ? -0.294 -21.969 -1.099 1 96.69 122 LEU B N 1
ATOM 2960 C CA . LEU B 1 122 ? -0.544 -22.891 0.008 1 96.69 122 LEU B CA 1
ATOM 2961 C C . LEU B 1 122 ? -0.298 -22.203 1.348 1 96.69 122 LEU B C 1
ATOM 2963 O O . LEU B 1 122 ? 0.177 -21.078 1.392 1 96.69 122 LEU B O 1
ATOM 2967 N N . ALA B 1 123 ? -0.557 -22.859 2.445 1 95.31 123 ALA B N 1
ATOM 2968 C CA . ALA B 1 123 ? -0.681 -22.188 3.738 1 95.31 123 ALA B CA 1
ATOM 2969 C C . ALA B 1 123 ? 0.688 -21.953 4.371 1 95.31 123 ALA B C 1
ATOM 2971 O O . ALA B 1 123 ? 0.872 -21.016 5.141 1 95.31 123 ALA B O 1
ATOM 2972 N N . SER B 1 124 ? 1.61 -22.828 4.121 1 97.38 124 SER B N 1
ATOM 2973 C CA . SER B 1 124 ? 2.928 -22.781 4.742 1 97.38 124 SER B CA 1
ATOM 2974 C C . SER B 1 124 ? 3.953 -23.562 3.939 1 97.38 124 SER B C 1
ATOM 2976 O O . SER B 1 124 ? 3.59 -24.328 3.043 1 97.38 124 SER B O 1
ATOM 2978 N N . PHE B 1 125 ? 5.164 -23.344 4.316 1 98.06 125 PHE B N 1
ATOM 2979 C CA . PHE B 1 125 ? 6.199 -24.125 3.646 1 98.06 125 PHE B CA 1
ATOM 2980 C C . PHE B 1 125 ? 6.086 -25.609 4.012 1 98.06 125 PHE B C 1
ATOM 2982 O O . PHE B 1 125 ? 6.352 -26.469 3.18 1 98.06 125 PHE B O 1
ATOM 2989 N N . ALA B 1 126 ? 5.633 -25.844 5.211 1 97.88 126 ALA B N 1
ATOM 2990 C CA . ALA B 1 126 ? 5.402 -27.234 5.621 1 97.88 126 ALA B CA 1
ATOM 2991 C C . ALA B 1 126 ? 4.355 -27.891 4.734 1 97.88 126 ALA B C 1
ATOM 2993 O O . ALA B 1 126 ? 4.504 -29.062 4.359 1 97.88 126 ALA B O 1
ATOM 2994 N N . GLU B 1 127 ? 3.342 -27.203 4.441 1 97.88 127 GLU B N 1
ATOM 2995 C CA . GLU B 1 127 ? 2.318 -27.734 3.553 1 97.88 127 GLU B CA 1
ATOM 2996 C C . GLU B 1 127 ? 2.867 -27.953 2.145 1 97.88 127 GLU B C 1
ATOM 2998 O O . GLU B 1 127 ? 2.529 -28.938 1.485 1 97.88 127 GLU B O 1
ATOM 3003 N N . ILE B 1 128 ? 3.682 -27.047 1.701 1 98.38 128 ILE B N 1
ATOM 3004 C CA . ILE B 1 128 ? 4.324 -27.203 0.4 1 98.38 128 ILE B CA 1
ATOM 3005 C C . ILE B 1 128 ? 5.164 -28.469 0.38 1 98.38 128 ILE B C 1
ATOM 3007 O O . ILE B 1 128 ? 5.094 -29.25 -0.57 1 98.38 128 ILE B O 1
ATOM 3011 N N . LYS B 1 129 ? 5.906 -28.672 1.403 1 98.31 129 LYS B N 1
ATOM 3012 C CA . LYS B 1 129 ? 6.742 -29.859 1.503 1 98.31 129 LYS B CA 1
ATOM 3013 C C . LYS B 1 129 ? 5.902 -31.125 1.412 1 98.31 129 LYS B C 1
ATOM 3015 O O . LYS B 1 129 ? 6.227 -32.031 0.646 1 98.31 129 LYS B O 1
ATOM 3020 N N . GLN B 1 130 ? 4.895 -31.125 2.189 1 97.75 130 GLN B N 1
ATOM 3021 C CA . GLN B 1 130 ? 4.008 -32.281 2.176 1 97.75 130 GLN B CA 1
ATOM 3022 C C . GLN B 1 130 ? 3.385 -32.5 0.796 1 97.75 130 GLN B C 1
ATOM 3024 O O . GLN B 1 130 ? 3.27 -33.625 0.322 1 97.75 130 GLN B O 1
ATOM 3029 N N . TRP B 1 131 ? 2.945 -31.422 0.2 1 98.06 131 TRP B N 1
ATOM 3030 C CA . TRP B 1 131 ? 2.32 -31.469 -1.117 1 98.06 131 TRP B CA 1
ATOM 3031 C C . TRP B 1 131 ? 3.291 -32 -2.164 1 98.06 131 TRP B C 1
ATOM 3033 O O . TRP B 1 131 ? 2.928 -32.875 -2.973 1 98.06 131 TRP B O 1
ATOM 3043 N N . VAL B 1 132 ? 4.52 -31.578 -2.146 1 98.31 132 VAL B N 1
ATOM 3044 C CA . VAL B 1 132 ? 5.527 -32.031 -3.1 1 98.31 132 VAL B CA 1
ATOM 3045 C C . VAL B 1 132 ? 5.84 -33.5 -2.865 1 98.31 132 VAL B C 1
ATOM 3047 O O . VAL B 1 132 ? 6.023 -34.25 -3.818 1 98.31 132 VAL B O 1
ATOM 3050 N N . GLN B 1 133 ? 5.906 -33.844 -1.634 1 97.62 133 GLN B N 1
ATOM 3051 C CA . GLN B 1 133 ? 6.133 -35.25 -1.302 1 97.62 133 GLN B CA 1
ATOM 3052 C C . GLN B 1 133 ? 5.031 -36.156 -1.876 1 97.62 133 GLN B C 1
ATOM 3054 O O . GLN B 1 133 ? 5.305 -37.219 -2.398 1 97.62 133 GLN B O 1
ATOM 3059 N N . ASN B 1 134 ? 3.863 -35.719 -1.688 1 97 134 ASN B N 1
ATOM 3060 C CA . ASN B 1 134 ? 2.736 -36.438 -2.246 1 97 134 ASN B CA 1
ATOM 3061 C C . ASN B 1 134 ? 2.82 -36.531 -3.766 1 97 134 ASN B C 1
ATOM 3063 O O . ASN B 1 134 ? 2.543 -37.594 -4.348 1 97 134 ASN B O 1
ATOM 3067 N N . CYS B 1 135 ? 3.152 -35.469 -4.43 1 97.69 135 CYS B N 1
ATOM 3068 C CA . CYS B 1 135 ? 3.34 -35.469 -5.879 1 97.69 135 CYS B CA 1
ATOM 3069 C C . CYS B 1 135 ? 4.402 -36.5 -6.285 1 97.69 135 CYS B C 1
ATOM 3071 O O . CYS B 1 135 ? 4.199 -37.25 -7.223 1 97.69 135 CYS B O 1
ATOM 3073 N N . TYR B 1 136 ? 5.516 -36.469 -5.578 1 97.88 136 TYR B N 1
ATOM 3074 C CA . TYR B 1 136 ? 6.598 -37.406 -5.859 1 97.88 136 TYR B CA 1
ATOM 3075 C C . TYR B 1 136 ? 6.113 -38.844 -5.77 1 97.88 136 TYR B C 1
ATOM 3077 O O . TYR B 1 136 ? 6.457 -39.688 -6.613 1 97.88 136 TYR B O 1
ATOM 3085 N N . SER B 1 137 ? 5.32 -39.094 -4.758 1 96.69 137 SER B N 1
ATOM 3086 C CA . SER B 1 137 ? 4.844 -40.469 -4.527 1 96.69 137 SER B CA 1
ATOM 3087 C C . SER B 1 137 ? 3.906 -40.906 -5.641 1 96.69 137 SER B C 1
ATOM 3089 O O . SER B 1 137 ? 3.812 -42.125 -5.93 1 96.69 137 SER B O 1
ATOM 3091 N N . GLN B 1 138 ? 3.246 -40 -6.273 1 96.31 138 GLN B N 1
ATOM 3092 C CA . GLN B 1 138 ? 2.223 -40.344 -7.25 1 96.31 138 GLN B CA 1
ATOM 3093 C C . GLN B 1 138 ? 2.811 -40.438 -8.656 1 96.31 138 GLN B C 1
ATOM 3095 O O . GLN B 1 138 ? 2.287 -41.156 -9.516 1 96.31 138 GLN B O 1
ATOM 3100 N N . ILE B 1 139 ? 3.852 -39.719 -8.906 1 97.44 139 ILE B N 1
ATOM 3101 C CA . ILE B 1 139 ? 4.492 -39.719 -10.219 1 97.44 139 ILE B CA 1
ATOM 3102 C C . ILE B 1 139 ? 5.145 -41.062 -10.469 1 97.44 139 ILE B C 1
ATOM 3104 O O . ILE B 1 139 ? 5.77 -41.656 -9.578 1 97.44 139 ILE B O 1
ATOM 3108 N N . ILE B 1 140 ? 5.027 -41.594 -11.648 1 98 140 ILE B N 1
ATOM 3109 C CA . ILE B 1 140 ? 5.629 -42.875 -11.969 1 98 140 ILE B CA 1
ATOM 3110 C C . ILE B 1 140 ? 7.145 -42.719 -12.07 1 98 140 ILE B C 1
ATOM 3112 O O . ILE B 1 140 ? 7.652 -41.625 -12.297 1 98 140 ILE B O 1
ATOM 3116 N N . PRO B 1 141 ? 7.863 -43.875 -11.891 1 97.19 141 PRO B N 1
ATOM 3117 C CA . PRO B 1 141 ? 9.312 -43.781 -12.078 1 97.19 141 PRO B CA 1
ATOM 3118 C C . PRO B 1 141 ? 9.703 -43.25 -13.453 1 97.19 141 PRO B C 1
ATOM 3120 O O . PRO B 1 141 ? 9.156 -43.688 -14.469 1 97.19 141 PRO B O 1
ATOM 3123 N N . GLY B 1 142 ? 10.508 -42.312 -13.492 1 96.69 142 GLY B N 1
ATOM 3124 C CA . GLY B 1 142 ? 10.93 -41.688 -14.734 1 96.69 142 GLY B CA 1
ATOM 3125 C C . GLY B 1 142 ? 10.078 -40.5 -15.133 1 96.69 142 GLY B C 1
ATOM 3126 O O . GLY B 1 142 ? 10.422 -39.781 -16.062 1 96.69 142 GLY B O 1
ATOM 3127 N N . GLY B 1 143 ? 8.984 -40.344 -14.367 1 98.25 143 GLY B N 1
ATOM 3128 C CA . GLY B 1 143 ? 8.102 -39.219 -14.641 1 98.25 143 GLY B CA 1
ATOM 3129 C C . GLY B 1 143 ? 8.703 -37.875 -14.258 1 98.25 143 GLY B C 1
ATOM 3130 O O . GLY B 1 143 ? 9.805 -37.812 -13.719 1 98.25 143 GLY B O 1
ATOM 3131 N N . LYS B 1 144 ? 8 -36.812 -14.625 1 98.44 144 LYS B N 1
ATOM 3132 C CA . LYS B 1 144 ? 8.547 -35.469 -14.453 1 98.44 144 LYS B CA 1
ATOM 3133 C C . LYS B 1 144 ? 7.617 -34.594 -13.609 1 98.44 144 LYS B C 1
ATOM 3135 O O . LYS B 1 144 ? 6.422 -34.875 -13.5 1 98.44 144 LYS B O 1
ATOM 3140 N N . PHE B 1 145 ? 8.234 -33.656 -12.984 1 98.62 145 PHE B N 1
ATOM 3141 C CA . PHE B 1 145 ? 7.574 -32.625 -12.195 1 98.62 145 PHE B CA 1
ATOM 3142 C C . PHE B 1 145 ? 7.973 -31.25 -12.68 1 98.62 145 PHE B C 1
ATOM 3144 O O . PHE B 1 145 ? 9.164 -30.922 -12.75 1 98.62 145 PHE B O 1
ATOM 3151 N N . ILE B 1 146 ? 7.008 -30.406 -13.109 1 98.69 146 ILE B N 1
ATOM 3152 C CA . ILE B 1 146 ? 7.297 -29.062 -13.578 1 98.69 146 ILE B CA 1
ATOM 3153 C C . ILE B 1 146 ? 6.688 -28.047 -12.609 1 98.69 146 ILE B C 1
ATOM 3155 O O . ILE B 1 146 ? 5.488 -28.078 -12.336 1 98.69 146 ILE B O 1
ATOM 3159 N N . LEU B 1 147 ? 7.488 -27.156 -12.141 1 98.44 147 LEU B N 1
ATOM 3160 C CA . LEU B 1 147 ? 7.07 -26.125 -11.203 1 98.44 147 LEU B CA 1
ATOM 3161 C C . LEU B 1 147 ? 7.512 -24.75 -11.672 1 98.44 147 LEU B C 1
ATOM 3163 O O . LEU B 1 147 ? 8.641 -24.578 -12.156 1 98.44 147 LEU B O 1
ATOM 3167 N N . SER B 1 148 ? 6.672 -23.781 -11.609 1 98.19 148 SER B N 1
ATOM 3168 C CA . SER B 1 148 ? 7.094 -22.391 -11.781 1 98.19 148 SER B CA 1
ATOM 3169 C C . SER B 1 148 ? 6.586 -21.516 -10.648 1 98.19 148 SER B C 1
ATOM 3171 O O . SER B 1 148 ? 5.465 -21.703 -10.164 1 98.19 148 SER B O 1
ATOM 3173 N N . PHE B 1 149 ? 7.402 -20.656 -10.148 1 98 149 PHE B N 1
ATOM 3174 C CA . PHE B 1 149 ? 7.094 -19.828 -8.984 1 98 149 PHE B CA 1
ATOM 3175 C C . PHE B 1 149 ? 7.949 -18.578 -8.969 1 98 149 PHE B C 1
ATOM 3177 O O . PHE B 1 149 ? 8.953 -18.484 -9.68 1 98 149 PHE B O 1
ATOM 3184 N N . ARG B 1 150 ? 7.516 -17.594 -8.258 1 96.88 150 ARG B N 1
ATOM 3185 C CA . ARG B 1 150 ? 8.289 -16.375 -8.055 1 96.88 150 ARG B CA 1
ATOM 3186 C C . ARG B 1 150 ? 9.281 -16.547 -6.91 1 96.88 150 ARG B C 1
ATOM 3188 O O . ARG B 1 150 ? 8.945 -17.125 -5.871 1 96.88 150 ARG B O 1
ATOM 3195 N N . ASP B 1 151 ? 10.477 -16.109 -7.137 1 97.38 151 ASP B N 1
ATOM 3196 C CA . ASP B 1 151 ? 11.508 -16.125 -6.109 1 97.38 151 ASP B CA 1
ATOM 3197 C C . ASP B 1 151 ? 11.422 -14.898 -5.215 1 97.38 151 ASP B C 1
ATOM 3199 O O . ASP B 1 151 ? 11.742 -13.781 -5.645 1 97.38 151 ASP B O 1
ATOM 3203 N N . TYR B 1 152 ? 11.102 -15.117 -3.908 1 96.75 152 TYR B N 1
ATOM 3204 C CA . TYR B 1 152 ? 10.914 -14 -2.988 1 96.75 152 TYR B CA 1
ATOM 3205 C C . TYR B 1 152 ? 12.133 -13.812 -2.094 1 96.75 152 TYR B C 1
ATOM 3207 O O . TYR B 1 152 ? 12 -13.43 -0.931 1 96.75 152 TYR B O 1
ATOM 3215 N N . SER B 1 153 ? 13.305 -14.18 -2.594 1 95.81 153 SER B N 1
ATOM 3216 C CA . SER B 1 153 ? 14.539 -14.086 -1.815 1 95.81 153 SER B CA 1
ATOM 3217 C C . SER B 1 153 ? 14.922 -12.633 -1.562 1 95.81 153 SER B C 1
ATOM 3219 O O . SER B 1 153 ? 15.562 -12.32 -0.56 1 95.81 153 SER B O 1
ATOM 3221 N N . LYS B 1 154 ? 14.586 -11.734 -2.473 1 93.12 154 LYS B N 1
ATOM 3222 C CA . LYS B 1 154 ? 14.922 -10.32 -2.338 1 93.12 154 LYS B CA 1
ATOM 3223 C C . LYS B 1 154 ? 13.68 -9.484 -2.055 1 93.12 154 LYS B C 1
ATOM 3225 O O . LYS B 1 154 ? 12.914 -9.172 -2.969 1 93.12 154 LYS B O 1
ATOM 3230 N N . PRO B 1 155 ? 13.547 -9.109 -0.847 1 92.19 155 PRO B N 1
ATOM 3231 C CA . PRO B 1 155 ? 12.383 -8.273 -0.548 1 92.19 155 PRO B CA 1
ATOM 3232 C C . PRO B 1 155 ? 12.453 -6.906 -1.216 1 92.19 155 PRO B C 1
ATOM 3234 O O . PRO B 1 155 ? 13.523 -6.285 -1.252 1 92.19 155 PRO B O 1
ATOM 3237 N N . LEU B 1 156 ? 11.359 -6.523 -1.831 1 90.31 156 LEU B N 1
ATOM 3238 C CA . LEU B 1 156 ? 11.25 -5.156 -2.326 1 90.31 156 LEU B CA 1
ATOM 3239 C C . LEU B 1 156 ? 11.031 -4.18 -1.176 1 90.31 156 LEU B C 1
ATOM 3241 O O . LEU B 1 156 ? 10.344 -4.5 -0.206 1 90.31 156 LEU B O 1
ATOM 3245 N N . GLN B 1 157 ? 11.703 -3.021 -1.298 1 87 157 GLN B N 1
ATOM 3246 C CA . GLN B 1 157 ? 11.602 -2.051 -0.213 1 87 157 GLN B CA 1
ATOM 3247 C C . GLN B 1 157 ? 10.961 -0.752 -0.698 1 87 157 GLN B C 1
ATOM 3249 O O . GLN B 1 157 ? 10.984 -0.449 -1.893 1 87 157 GLN B O 1
ATOM 3254 N N . ASP B 1 158 ? 10.414 -0.072 0.235 1 85.75 158 ASP B N 1
ATOM 3255 C CA . ASP B 1 158 ? 9.883 1.275 0.049 1 85.75 158 ASP B CA 1
ATOM 3256 C C . ASP B 1 158 ? 9.008 1.354 -1.199 1 85.75 158 ASP B C 1
ATOM 3258 O O . ASP B 1 158 ? 8.078 0.563 -1.361 1 85.75 158 ASP B O 1
ATOM 3262 N N . GLN B 1 159 ? 9.422 2.15 -2.131 1 86.69 159 GLN B N 1
ATOM 3263 C CA . GLN B 1 159 ? 8.594 2.436 -3.301 1 86.69 159 GLN B CA 1
ATOM 3264 C C . GLN B 1 159 ? 8.555 1.241 -4.25 1 86.69 159 GLN B C 1
ATOM 3266 O O . GLN B 1 159 ? 7.598 1.074 -5.004 1 86.69 159 GLN B O 1
ATOM 3271 N N . GLU B 1 160 ? 9.508 0.41 -4.105 1 92.06 160 GLU B N 1
ATOM 3272 C CA . GLU B 1 160 ? 9.594 -0.717 -5.031 1 92.06 160 GLU B CA 1
ATOM 3273 C C . GLU B 1 160 ? 8.492 -1.736 -4.766 1 92.06 160 GLU B C 1
ATOM 3275 O O . GLU B 1 160 ? 8.195 -2.576 -5.617 1 92.06 160 GLU B O 1
ATOM 3280 N N . ARG B 1 161 ? 7.914 -1.654 -3.58 1 95.31 161 ARG B N 1
ATOM 3281 C CA . ARG B 1 161 ? 6.863 -2.596 -3.207 1 95.31 161 ARG B CA 1
ATOM 3282 C C . ARG B 1 161 ? 5.578 -2.312 -3.977 1 95.31 161 ARG B C 1
ATOM 3284 O O . ARG B 1 161 ? 4.652 -3.129 -3.973 1 95.31 161 ARG B O 1
ATOM 3291 N N . PHE B 1 162 ? 5.477 -1.111 -4.504 1 95.62 162 PHE B N 1
ATOM 3292 C CA . PHE B 1 162 ? 4.309 -0.705 -5.277 1 95.62 162 PHE B CA 1
ATOM 3293 C C . PHE B 1 162 ? 4.535 -0.944 -6.766 1 95.62 162 PHE B C 1
ATOM 3295 O O . PHE B 1 162 ? 5.398 -0.313 -7.379 1 95.62 162 PHE B O 1
ATOM 3302 N N . ILE B 1 163 ? 3.762 -1.837 -7.348 1 94.69 163 ILE B N 1
ATOM 3303 C CA . ILE B 1 163 ? 4 -2.273 -8.719 1 94.69 163 ILE B CA 1
ATOM 3304 C C . ILE B 1 163 ? 2.785 -1.945 -9.586 1 94.69 163 ILE B C 1
ATOM 3306 O O . ILE B 1 163 ? 1.706 -2.51 -9.391 1 94.69 163 ILE B O 1
ATOM 3310 N N . PRO B 1 164 ? 2.922 -1.025 -10.477 1 94.62 164 PRO B N 1
ATOM 3311 C CA . PRO B 1 164 ? 1.834 -0.851 -11.445 1 94.62 164 PRO B CA 1
ATOM 3312 C C . PRO B 1 164 ? 1.666 -2.055 -12.367 1 94.62 164 PRO B C 1
ATOM 3314 O O . PRO B 1 164 ? 2.557 -2.355 -13.164 1 94.62 164 PRO B O 1
ATOM 3317 N N . VAL B 1 165 ? 0.623 -2.715 -12.383 1 91.12 165 VAL B N 1
ATOM 3318 C CA . VAL B 1 165 ? 0.444 -3.98 -13.078 1 91.12 165 VAL B CA 1
ATOM 3319 C C . VAL B 1 165 ? -0.151 -3.727 -14.461 1 91.12 165 VAL B C 1
ATOM 3321 O O . VAL B 1 165 ? 0.418 -4.141 -15.477 1 91.12 165 VAL B O 1
ATOM 3324 N N . LYS B 1 166 ? -1.279 -3.148 -14.469 1 89.44 166 LYS B N 1
ATOM 3325 C CA . LYS B 1 166 ? -2.014 -2.889 -15.703 1 89.44 166 LYS B CA 1
ATOM 3326 C C . LYS B 1 166 ? -2.955 -1.699 -15.547 1 89.44 166 LYS B C 1
ATOM 3328 O O . LYS B 1 166 ? -3.51 -1.48 -14.469 1 89.44 166 LYS B O 1
ATOM 3333 N N . SER B 1 167 ? -3.131 -0.902 -16.547 1 91.88 167 SER B N 1
ATOM 3334 C CA . SER B 1 167 ? -4.086 0.199 -16.531 1 91.88 167 SER B CA 1
ATOM 3335 C C . SER B 1 167 ? -4.664 0.458 -17.922 1 91.88 167 SER B C 1
ATOM 3337 O O . SER B 1 167 ? -4.031 0.153 -18.922 1 91.88 167 SER B O 1
ATOM 3339 N N . ASP B 1 168 ? -5.852 0.847 -17.953 1 89.44 168 ASP B N 1
ATOM 3340 C CA . ASP B 1 168 ? -6.504 1.346 -19.172 1 89.44 168 ASP B CA 1
ATOM 3341 C C . ASP B 1 168 ? -7.43 2.516 -18.844 1 89.44 168 ASP B C 1
ATOM 3343 O O . ASP B 1 168 ? -7.242 3.209 -17.844 1 89.44 168 ASP B O 1
ATOM 3347 N N . GLU B 1 169 ? -8.367 2.863 -19.719 1 87.75 169 GLU B N 1
ATOM 3348 C CA . GLU B 1 169 ? -9.195 4.051 -19.547 1 87.75 169 GLU B CA 1
ATOM 3349 C C . GLU B 1 169 ? -10.125 3.92 -18.344 1 87.75 169 GLU B C 1
ATOM 3351 O O . GLU B 1 169 ? -10.484 4.922 -17.719 1 87.75 169 GLU B O 1
ATOM 3356 N N . ASN B 1 170 ? -10.43 2.691 -17.969 1 88.88 170 ASN B N 1
ATOM 3357 C CA . ASN B 1 170 ? -11.484 2.527 -16.969 1 88.88 170 ASN B CA 1
ATOM 3358 C C . ASN B 1 170 ? -10.984 1.771 -15.75 1 88.88 170 ASN B C 1
ATOM 3360 O O . ASN B 1 170 ? -11.703 1.66 -14.75 1 88.88 170 ASN B O 1
ATOM 3364 N N . ARG B 1 171 ? -9.75 1.238 -15.82 1 90.94 171 ARG B N 1
ATOM 3365 C CA . ARG B 1 171 ? -9.266 0.433 -14.703 1 90.94 171 ARG B CA 1
ATOM 3366 C C . ARG B 1 171 ? -7.781 0.682 -14.445 1 90.94 171 ARG B C 1
ATOM 3368 O O . ARG B 1 171 ? -7.008 0.866 -15.391 1 90.94 171 ARG B O 1
ATOM 3375 N N . ILE B 1 172 ? -7.344 0.681 -13.211 1 94.5 172 ILE B N 1
ATOM 3376 C CA . ILE B 1 172 ? -5.949 0.743 -12.789 1 94.5 172 ILE B CA 1
ATOM 3377 C C . ILE B 1 172 ? -5.699 -0.286 -11.695 1 94.5 172 ILE B C 1
ATOM 3379 O O . ILE B 1 172 ? -6.387 -0.292 -10.672 1 94.5 172 ILE B O 1
ATOM 3383 N N . HIS B 1 173 ? -4.777 -1.164 -11.93 1 92.56 173 HIS B N 1
ATOM 3384 C CA . HIS B 1 173 ? -4.438 -2.197 -10.953 1 92.56 173 HIS B CA 1
ATOM 3385 C C . HIS B 1 173 ? -3.016 -2.02 -10.438 1 92.56 173 HIS B C 1
ATOM 3387 O O . HIS B 1 173 ? -2.064 -1.987 -11.219 1 92.56 173 HIS B O 1
ATOM 3393 N N . THR B 1 174 ? -2.91 -1.842 -9.195 1 95.44 174 THR B N 1
ATOM 3394 C CA . THR B 1 174 ? -1.617 -1.779 -8.523 1 95.44 174 THR B CA 1
ATOM 3395 C C . THR B 1 174 ? -1.449 -2.955 -7.566 1 95.44 174 THR B C 1
ATOM 3397 O O . THR B 1 174 ? -2.375 -3.297 -6.828 1 95.44 174 THR B O 1
ATOM 3400 N N . CYS B 1 175 ? -0.367 -3.58 -7.621 1 94.25 175 CYS B N 1
ATOM 3401 C CA . CYS B 1 175 ? -0.026 -4.625 -6.664 1 94.25 175 CYS B CA 1
ATOM 3402 C C . CYS B 1 175 ? 0.951 -4.109 -5.617 1 94.25 175 CYS B C 1
ATOM 3404 O O . CYS B 1 175 ? 1.932 -3.443 -5.949 1 94.25 175 CYS B O 1
ATOM 3406 N N . ILE B 1 176 ? 0.659 -4.312 -4.457 1 95.44 176 ILE B N 1
ATOM 3407 C CA . ILE B 1 176 ? 1.534 -3.92 -3.359 1 95.44 176 ILE B CA 1
ATOM 3408 C C . ILE B 1 176 ? 1.99 -5.16 -2.596 1 95.44 176 ILE B C 1
ATOM 3410 O O . ILE B 1 176 ? 1.171 -6.008 -2.225 1 95.44 176 ILE B O 1
ATOM 3414 N N . LEU B 1 177 ? 3.242 -5.203 -2.338 1 95.62 177 LEU B N 1
ATOM 3415 C CA . LEU B 1 177 ? 3.816 -6.355 -1.648 1 95.62 177 LEU B CA 1
ATOM 3416 C C . LEU B 1 177 ? 4.379 -5.949 -0.29 1 95.62 177 LEU B C 1
ATOM 3418 O O . LEU B 1 177 ? 5.137 -4.984 -0.19 1 95.62 177 LEU B O 1
ATOM 3422 N N . ASP B 1 178 ? 4.027 -6.609 0.723 1 93.31 178 ASP B N 1
ATOM 3423 C CA . ASP B 1 178 ? 4.602 -6.457 2.057 1 93.31 178 ASP B CA 1
ATOM 3424 C C . ASP B 1 178 ? 5.262 -7.754 2.521 1 93.31 178 ASP B C 1
ATOM 3426 O O . ASP B 1 178 ? 4.594 -8.781 2.67 1 93.31 178 ASP B O 1
ATOM 3430 N N . TYR B 1 179 ? 6.516 -7.699 2.832 1 94.62 179 TYR B N 1
ATOM 3431 C CA . TYR B 1 179 ? 7.297 -8.898 3.115 1 94.62 179 TYR B CA 1
ATOM 3432 C C . TYR B 1 179 ? 7.418 -9.125 4.617 1 94.62 179 TYR B C 1
ATOM 3434 O O . TYR B 1 179 ? 7.746 -8.203 5.367 1 94.62 179 TYR B O 1
ATOM 3442 N N . ALA B 1 180 ? 7.156 -10.258 5.043 1 93.75 180 ALA B N 1
ATOM 3443 C CA . ALA B 1 180 ? 7.516 -10.797 6.352 1 93.75 180 ALA B CA 1
ATOM 3444 C C . ALA B 1 180 ? 8.508 -11.953 6.215 1 93.75 180 ALA B C 1
ATOM 3446 O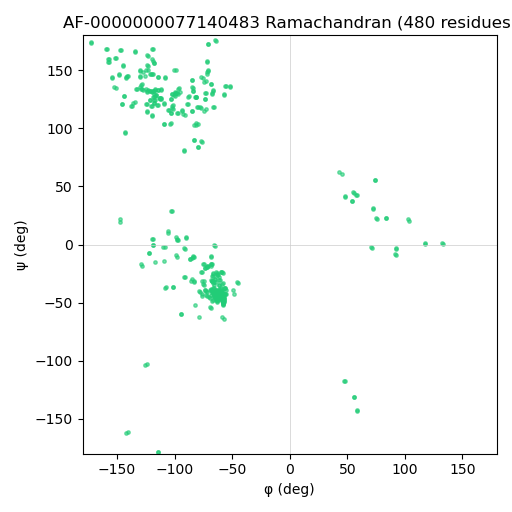 O . ALA B 1 180 ? 8.992 -12.234 5.117 1 93.75 180 ALA B O 1
ATOM 3447 N N . ASP B 1 181 ? 8.852 -12.5 7.254 1 94.75 181 ASP B N 1
ATOM 3448 C CA . ASP B 1 181 ? 9.883 -13.523 7.246 1 94.75 181 ASP B CA 1
ATOM 3449 C C . ASP B 1 181 ? 9.438 -14.75 6.445 1 94.75 181 ASP B C 1
ATOM 3451 O O . ASP B 1 181 ? 10.188 -15.258 5.613 1 94.75 181 ASP B O 1
ATOM 3455 N N . GLU B 1 182 ? 8.203 -15.219 6.625 1 96.5 182 GLU B N 1
ATOM 3456 C CA . GLU B 1 182 ? 7.781 -16.484 6.027 1 96.5 182 GLU B CA 1
ATOM 3457 C C . GLU B 1 182 ? 6.625 -16.266 5.055 1 96.5 182 GLU B C 1
ATOM 3459 O O . GLU B 1 182 ? 6.145 -17.219 4.441 1 96.5 182 GLU B O 1
ATOM 3464 N N . ALA B 1 183 ? 6.23 -15.016 4.957 1 96.94 183 ALA B N 1
ATOM 3465 C CA . ALA B 1 183 ? 5.059 -14.742 4.125 1 96.94 183 ALA B CA 1
ATOM 3466 C C . ALA B 1 183 ? 5.195 -13.406 3.408 1 96.94 183 ALA B C 1
ATOM 3468 O O . ALA B 1 183 ? 5.957 -12.531 3.84 1 96.94 183 ALA B O 1
ATOM 3469 N N . VAL B 1 184 ? 4.559 -13.289 2.355 1 96.5 184 VAL B N 1
ATOM 3470 C CA . VAL B 1 184 ? 4.398 -12.039 1.627 1 96.5 184 VAL B CA 1
ATOM 3471 C C . VAL B 1 184 ? 2.914 -11.695 1.506 1 96.5 184 VAL B C 1
ATOM 3473 O O . VAL B 1 184 ? 2.127 -12.5 0.998 1 96.5 184 VAL B O 1
ATOM 3476 N N . SER B 1 185 ? 2.543 -10.586 2.055 1 94.5 185 SER B N 1
ATOM 3477 C CA . SER B 1 185 ? 1.184 -10.094 1.849 1 94.5 185 SER B CA 1
ATOM 3478 C C . SER B 1 185 ? 1.043 -9.406 0.495 1 94.5 185 SER B C 1
ATOM 3480 O O . SER B 1 185 ? 1.776 -8.461 0.195 1 94.5 185 SER B O 1
ATOM 3482 N N . VAL B 1 186 ? 0.201 -9.938 -0.31 1 93.25 186 VAL B N 1
ATOM 3483 C CA . VAL B 1 186 ? -0.062 -9.375 -1.629 1 93.25 186 VAL B CA 1
ATOM 3484 C C . VAL B 1 186 ? -1.38 -8.602 -1.607 1 93.25 186 VAL B C 1
ATOM 3486 O O . VAL B 1 186 ? -2.436 -9.172 -1.319 1 93.25 186 VAL B O 1
ATOM 3489 N N . THR B 1 187 ? -1.322 -7.363 -1.876 1 93.5 187 THR B N 1
ATOM 3490 C CA . THR B 1 187 ? -2.523 -6.539 -1.923 1 93.5 187 THR B CA 1
ATOM 3491 C C . THR B 1 187 ? -2.812 -6.082 -3.352 1 93.5 187 THR B C 1
ATOM 3493 O O . THR B 1 187 ? -1.934 -5.543 -4.023 1 93.5 187 THR B O 1
ATOM 3496 N N . ASP B 1 188 ? -3.938 -6.352 -3.744 1 89.81 188 ASP B N 1
ATOM 3497 C CA . ASP B 1 188 ? -4.43 -5.832 -5.02 1 89.81 188 ASP B CA 1
ATOM 3498 C C . ASP B 1 188 ? -5.281 -4.582 -4.812 1 89.81 188 ASP B C 1
ATOM 3500 O O . ASP B 1 188 ? -6.324 -4.641 -4.16 1 89.81 188 ASP B O 1
ATOM 3504 N N . LEU B 1 189 ? -4.793 -3.486 -5.277 1 94.38 189 LEU B N 1
ATOM 3505 C CA . LEU B 1 189 ? -5.516 -2.219 -5.281 1 94.38 189 LEU B CA 1
ATOM 3506 C C . LEU B 1 189 ? -6.055 -1.903 -6.672 1 94.38 189 LEU B C 1
ATOM 3508 O O . LEU B 1 189 ? -5.281 -1.634 -7.594 1 94.38 189 LEU B O 1
ATOM 3512 N N . LEU B 1 190 ? -7.359 -1.918 -6.766 1 91.19 190 LEU B N 1
ATOM 3513 C CA . LEU B 1 190 ? -8.008 -1.729 -8.062 1 91.19 190 LEU B CA 1
ATOM 3514 C C . LEU B 1 190 ? -8.875 -0.475 -8.055 1 91.19 190 LEU B C 1
ATOM 3516 O O . LEU B 1 190 ? -9.68 -0.277 -7.148 1 91.19 190 LEU B O 1
ATOM 3520 N N . TYR B 1 191 ? -8.648 0.439 -8.969 1 93.75 191 TYR B N 1
ATOM 3521 C CA . TYR B 1 191 ? -9.594 1.511 -9.266 1 93.75 191 TYR B CA 1
ATOM 3522 C C . TYR B 1 191 ? -10.398 1.192 -10.523 1 93.75 191 TYR B C 1
ATOM 3524 O O . TYR B 1 191 ? -9.836 0.791 -11.547 1 93.75 191 TYR B O 1
ATOM 3532 N N . GLU B 1 192 ? -11.648 1.287 -10.438 1 90.38 192 GLU B N 1
ATOM 3533 C CA . GLU B 1 192 ? -12.547 1.119 -11.57 1 90.38 192 GLU B CA 1
ATOM 3534 C C . GLU B 1 192 ? -13.453 2.334 -11.742 1 90.38 192 GLU B C 1
ATOM 3536 O O . GLU B 1 192 ? -13.977 2.873 -10.766 1 90.38 192 GLU B O 1
ATOM 3541 N N . ARG B 1 193 ? -13.555 2.777 -12.953 1 90.62 193 ARG B N 1
ATOM 3542 C CA . ARG B 1 193 ? -14.461 3.881 -13.234 1 90.62 193 ARG B CA 1
ATOM 3543 C C . ARG B 1 193 ? -15.906 3.398 -13.289 1 90.62 193 ARG B C 1
ATOM 3545 O O . ARG B 1 193 ? -16.25 2.514 -14.078 1 90.62 193 ARG B O 1
ATOM 3552 N N . VAL B 1 194 ? -16.75 3.877 -12.422 1 87.81 194 VAL B N 1
ATOM 3553 C CA . VAL B 1 194 ? -18.172 3.549 -12.367 1 87.81 194 VAL B CA 1
ATOM 3554 C C . VAL B 1 194 ? -19 4.828 -12.438 1 87.81 194 VAL B C 1
ATOM 3556 O O . VAL B 1 194 ? -18.938 5.672 -11.539 1 87.81 194 VAL B O 1
ATOM 3559 N N . LYS B 1 195 ? -19.797 5.059 -13.492 1 88.62 195 LYS B N 1
ATOM 3560 C CA . LYS B 1 195 ? -20.641 6.23 -13.711 1 88.62 195 LYS B CA 1
ATOM 3561 C C . LYS B 1 195 ? -19.828 7.52 -13.609 1 88.62 195 LYS B C 1
ATOM 3563 O O . LYS B 1 195 ? -20.234 8.453 -12.914 1 88.62 195 LYS B O 1
ATOM 3568 N N . GLY B 1 196 ? -18.594 7.426 -14.125 1 86.62 196 GLY B N 1
ATOM 3569 C CA . GLY B 1 196 ? -17.781 8.625 -14.234 1 86.62 196 GLY B CA 1
ATOM 3570 C C . GLY B 1 196 ? -16.891 8.859 -13.031 1 86.62 196 GLY B C 1
ATOM 3571 O O . GLY B 1 196 ? -16.062 9.766 -13.039 1 86.62 196 GLY B O 1
ATOM 3572 N N . ASN B 1 197 ? -17 8.008 -12.016 1 91.75 197 ASN B N 1
ATOM 3573 C CA . ASN B 1 197 ? -16.203 8.164 -10.805 1 91.75 197 ASN B CA 1
ATOM 3574 C C . ASN B 1 197 ? -15.312 6.957 -10.555 1 91.75 197 ASN B C 1
ATOM 3576 O O . ASN B 1 197 ? -15.664 5.832 -10.922 1 91.75 197 ASN B O 1
ATOM 3580 N N . TRP B 1 198 ? -14.203 7.23 -10.008 1 93.88 198 TRP B N 1
ATOM 3581 C CA . TRP B 1 198 ? -13.312 6.125 -9.664 1 93.88 198 TRP B CA 1
ATOM 3582 C C . TRP B 1 198 ? -13.719 5.48 -8.344 1 93.88 198 TRP B C 1
ATOM 3584 O O . TRP B 1 198 ? -13.914 6.176 -7.344 1 93.88 198 TRP B O 1
ATOM 3594 N N . GLU B 1 199 ? -13.898 4.223 -8.344 1 93.19 199 GLU B N 1
ATOM 3595 C CA . GLU B 1 199 ? -14.156 3.449 -7.137 1 93.19 199 GLU B CA 1
ATOM 3596 C C . GLU B 1 199 ? -12.992 2.521 -6.812 1 93.19 199 GLU B C 1
ATOM 3598 O O . GLU B 1 199 ? -12.461 1.846 -7.695 1 93.19 199 GLU B O 1
ATOM 3603 N N . MET B 1 200 ? -12.609 2.541 -5.559 1 94.06 200 MET B N 1
ATOM 3604 C CA . MET B 1 200 ? -11.469 1.736 -5.145 1 94.06 200 MET B CA 1
ATOM 3605 C C . MET B 1 200 ? -11.922 0.404 -4.559 1 94.06 200 MET B C 1
ATOM 3607 O O . MET B 1 200 ? -12.883 0.356 -3.787 1 94.06 200 MET B O 1
ATOM 3611 N N . ARG B 1 201 ? -11.32 -0.619 -4.941 1 88.44 201 ARG B N 1
ATOM 3612 C CA . ARG B 1 201 ? -11.445 -1.935 -4.32 1 88.44 201 ARG B CA 1
ATOM 3613 C C . ARG B 1 201 ? -10.078 -2.475 -3.898 1 88.44 201 ARG B C 1
ATOM 3615 O O . ARG B 1 201 ? -9.117 -2.408 -4.664 1 88.44 201 ARG B O 1
ATOM 3622 N N . VAL B 1 202 ? -10.023 -2.957 -2.674 1 91.62 202 VAL B N 1
ATOM 3623 C CA . VAL B 1 202 ? -8.758 -3.469 -2.146 1 91.62 202 VAL B CA 1
ATOM 3624 C C . VAL B 1 202 ? -8.969 -4.871 -1.583 1 91.62 202 VAL B C 1
ATOM 3626 O O . VAL B 1 202 ? -9.977 -5.141 -0.924 1 91.62 202 VAL B O 1
ATOM 3629 N N . SER B 1 203 ? -8.062 -5.742 -1.954 1 87.62 203 SER B N 1
ATOM 3630 C CA . SER B 1 203 ? -8.047 -7.086 -1.384 1 87.62 203 SER B CA 1
ATOM 3631 C C . SER B 1 203 ? -6.621 -7.566 -1.139 1 87.62 203 SER B C 1
ATOM 3633 O O . SER B 1 203 ? -5.711 -7.234 -1.896 1 87.62 203 SER B O 1
ATOM 3635 N N . SER B 1 204 ? -6.531 -8.289 -0.102 1 90 204 SER B N 1
ATOM 3636 C CA . SER B 1 204 ? -5.211 -8.812 0.239 1 90 204 SER B CA 1
ATOM 3637 C C . SER B 1 204 ? -5.258 -10.312 0.507 1 90 204 SER B C 1
ATOM 3639 O O . SER B 1 204 ? -6.297 -10.844 0.901 1 90 204 SER B O 1
ATOM 3641 N N . TYR B 1 205 ? -4.172 -10.938 0.214 1 89.19 205 TYR B N 1
ATOM 3642 C CA . TYR B 1 205 ? -3.98 -12.344 0.558 1 89.19 205 TYR B CA 1
ATOM 3643 C C . TYR B 1 205 ? -2.518 -12.633 0.874 1 89.19 205 TYR B C 1
ATOM 3645 O O . TYR B 1 205 ? -1.642 -11.812 0.596 1 89.19 205 TYR B O 1
ATOM 3653 N N . GLN B 1 206 ? -2.311 -13.766 1.423 1 94.06 206 GLN B N 1
ATOM 3654 C CA . GLN B 1 206 ? -0.959 -14.133 1.831 1 94.06 206 GLN B CA 1
ATOM 3655 C C . GLN B 1 206 ? -0.382 -15.211 0.915 1 94.06 206 GLN B C 1
ATOM 3657 O O . GLN B 1 206 ? -1.102 -16.109 0.475 1 94.06 206 GLN B O 1
ATOM 3662 N N . LYS B 1 207 ? 0.84 -15.125 0.66 1 96.88 207 LYS B N 1
ATOM 3663 C CA . LYS B 1 207 ? 1.627 -16.156 -0.006 1 96.88 207 LYS B CA 1
ATOM 3664 C C . LYS B 1 207 ? 2.775 -16.641 0.88 1 96.88 207 LYS B C 1
ATOM 3666 O O . LYS B 1 207 ? 3.336 -15.852 1.65 1 96.88 207 LYS B O 1
ATOM 3671 N N . VAL B 1 208 ? 3.094 -17.891 0.751 1 98.25 208 VAL B N 1
ATOM 3672 C CA . VAL B 1 208 ? 4.316 -18.359 1.392 1 98.25 208 VAL B CA 1
ATOM 3673 C C . VAL B 1 208 ? 5.531 -17.734 0.712 1 98.25 208 VAL B C 1
ATOM 3675 O O . VAL B 1 208 ? 5.613 -17.703 -0.518 1 98.25 208 VAL B O 1
ATOM 3678 N N . ARG B 1 209 ? 6.418 -17.188 1.515 1 98 209 ARG B N 1
ATOM 3679 C CA . ARG B 1 209 ? 7.641 -16.609 0.967 1 98 209 ARG B CA 1
ATOM 3680 C C . ARG B 1 209 ? 8.648 -17.688 0.6 1 98 209 ARG B C 1
ATOM 3682 O O . ARG B 1 209 ? 9.523 -18.031 1.396 1 98 209 ARG B O 1
ATOM 3689 N N . ILE B 1 210 ? 8.586 -18.172 -0.582 1 97.94 210 ILE B N 1
ATOM 3690 C CA . ILE B 1 210 ? 9.484 -19.234 -1.01 1 97.94 210 ILE B CA 1
ATOM 3691 C C . ILE B 1 210 ? 10.625 -18.641 -1.84 1 97.94 210 ILE B C 1
ATOM 3693 O O . ILE B 1 210 ? 10.453 -17.609 -2.494 1 97.94 210 ILE B O 1
ATOM 3697 N N . THR B 1 211 ? 11.734 -19.281 -1.766 1 97.69 211 THR B N 1
ATOM 3698 C CA . THR B 1 211 ? 12.898 -18.906 -2.559 1 97.69 211 THR B CA 1
ATOM 3699 C C . THR B 1 211 ? 13.32 -20.047 -3.486 1 97.69 211 THR B C 1
ATOM 3701 O O . THR B 1 211 ? 12.93 -21.188 -3.279 1 97.69 211 THR B O 1
ATOM 3704 N N . LEU B 1 212 ? 14.031 -19.656 -4.508 1 98.12 212 LEU B N 1
ATOM 3705 C CA . LEU B 1 212 ? 14.555 -20.672 -5.418 1 98.12 212 LEU B CA 1
ATOM 3706 C C . LEU B 1 212 ? 15.383 -21.703 -4.664 1 98.12 212 LEU B C 1
ATOM 3708 O O . LEU B 1 212 ? 15.234 -22.906 -4.883 1 98.12 212 LEU B O 1
ATOM 3712 N N . ALA B 1 213 ? 16.203 -21.266 -3.74 1 98.12 213 ALA B N 1
ATOM 3713 C CA . ALA B 1 213 ? 17.062 -22.156 -2.961 1 98.12 213 ALA B CA 1
ATOM 3714 C C . ALA B 1 213 ? 16.219 -23.125 -2.135 1 98.12 213 ALA B C 1
ATOM 3716 O O . ALA B 1 213 ? 16.531 -24.328 -2.053 1 98.12 213 ALA B O 1
ATOM 3717 N N . MET B 1 214 ? 15.188 -22.625 -1.51 1 98.25 214 MET B N 1
ATOM 3718 C CA . MET B 1 214 ? 14.289 -23.453 -0.708 1 98.25 214 MET B CA 1
ATOM 3719 C C . MET B 1 214 ? 13.688 -24.578 -1.551 1 98.25 214 MET B C 1
ATOM 3721 O O . MET B 1 214 ? 13.68 -25.734 -1.133 1 98.25 214 MET B O 1
ATOM 3725 N N . ILE B 1 215 ? 13.227 -24.25 -2.74 1 98.69 215 ILE B N 1
ATOM 3726 C CA . ILE B 1 215 ? 12.531 -25.203 -3.592 1 98.69 215 ILE B CA 1
ATOM 3727 C C . ILE B 1 215 ? 13.523 -26.219 -4.152 1 98.69 215 ILE B C 1
ATOM 3729 O O . ILE B 1 215 ? 13.242 -27.422 -4.195 1 98.69 215 ILE B O 1
ATOM 3733 N N . GLN B 1 216 ? 14.656 -25.766 -4.598 1 98.69 216 GLN B N 1
ATOM 3734 C CA . GLN B 1 216 ? 15.68 -26.672 -5.09 1 98.69 216 GLN B CA 1
ATOM 3735 C C . GLN B 1 216 ? 16.078 -27.688 -4.02 1 98.69 216 GLN B C 1
ATOM 3737 O O . GLN B 1 216 ? 16.172 -28.891 -4.301 1 98.69 216 GLN B O 1
ATOM 3742 N N . ASN B 1 217 ? 16.344 -27.172 -2.832 1 98.69 217 ASN B N 1
ATOM 3743 C CA . ASN B 1 217 ? 16.719 -28.062 -1.729 1 98.69 217 ASN B CA 1
ATOM 3744 C C . ASN B 1 217 ? 15.609 -29.062 -1.412 1 98.69 217 ASN B C 1
ATOM 3746 O O . ASN B 1 217 ? 15.883 -30.234 -1.16 1 98.69 217 ASN B O 1
ATOM 3750 N N . LEU B 1 218 ? 14.43 -28.594 -1.381 1 98.75 218 LEU B N 1
ATOM 3751 C CA . LEU B 1 218 ? 13.273 -29.438 -1.106 1 98.75 218 LEU B CA 1
ATOM 3752 C C . LEU B 1 218 ? 13.18 -30.578 -2.127 1 98.75 218 LEU B C 1
ATOM 3754 O O . LEU B 1 218 ? 13.016 -31.734 -1.758 1 98.75 218 LEU B O 1
ATOM 3758 N N . LEU B 1 219 ? 13.219 -30.234 -3.422 1 98.75 219 LEU B N 1
ATOM 3759 C CA . LEU B 1 219 ? 13.117 -31.234 -4.484 1 98.75 219 LEU B CA 1
ATOM 3760 C C . LEU B 1 219 ? 14.219 -32.281 -4.352 1 98.75 219 LEU B C 1
ATOM 3762 O O . LEU B 1 219 ? 13.945 -33.469 -4.457 1 98.75 219 LEU B O 1
ATOM 3766 N N . LYS B 1 220 ? 15.414 -31.812 -4.09 1 98.5 220 LYS B N 1
ATOM 3767 C CA . LYS B 1 220 ? 16.547 -32.719 -3.926 1 98.5 220 LYS B CA 1
ATOM 3768 C C . LYS B 1 220 ? 16.344 -33.656 -2.723 1 98.5 220 LYS B C 1
ATOM 3770 O O . LYS B 1 220 ? 16.562 -34.844 -2.811 1 98.5 220 LYS B O 1
ATOM 3775 N N . GLU B 1 221 ? 15.945 -33.094 -1.659 1 98.44 221 GLU B N 1
ATOM 3776 C CA . GLU B 1 221 ? 15.734 -33.844 -0.425 1 98.44 221 GLU B CA 1
ATOM 3777 C C . GLU B 1 221 ? 14.695 -34.938 -0.623 1 98.44 221 GLU B C 1
ATOM 3779 O O . GLU B 1 221 ? 14.812 -36.031 -0.045 1 98.44 221 GLU B O 1
ATOM 3784 N N . ILE B 1 222 ? 13.711 -34.688 -1.337 1 98.19 222 ILE B N 1
ATOM 3785 C CA . ILE B 1 222 ? 12.617 -35.625 -1.547 1 98.19 222 ILE B CA 1
ATOM 3786 C C . ILE B 1 222 ? 13.07 -36.75 -2.496 1 98.19 222 ILE B C 1
ATOM 3788 O O . ILE B 1 222 ? 12.547 -37.844 -2.443 1 98.19 222 ILE B O 1
ATOM 3792 N N . GLY B 1 223 ? 13.945 -36.375 -3.475 1 98.19 223 GLY B N 1
ATOM 3793 C CA . GLY B 1 223 ? 14.484 -37.406 -4.359 1 98.19 223 GLY B CA 1
ATOM 3794 C C . GLY B 1 223 ? 14.414 -37 -5.828 1 98.19 223 GLY B C 1
ATOM 3795 O O . GLY B 1 223 ? 14.859 -37.75 -6.695 1 98.19 223 GLY B O 1
ATOM 3796 N N . PHE B 1 224 ? 13.906 -35.812 -6.09 1 98.62 224 PHE B N 1
ATOM 3797 C CA . PHE B 1 224 ? 13.852 -35.375 -7.473 1 98.62 224 PHE B CA 1
ATOM 3798 C C . PHE B 1 224 ? 15.242 -35.031 -7.992 1 98.62 224 PHE B C 1
ATOM 3800 O O . PHE B 1 224 ? 16.094 -34.562 -7.23 1 98.62 224 PHE B O 1
ATOM 3807 N N . GLN B 1 225 ? 15.43 -35.25 -9.273 1 98.5 225 GLN B N 1
ATOM 3808 C CA . GLN B 1 225 ? 16.609 -34.75 -9.977 1 98.5 225 GLN B CA 1
ATOM 3809 C C . GLN B 1 225 ? 16.266 -33.562 -10.867 1 98.5 225 GLN B C 1
ATOM 3811 O O . GLN B 1 225 ? 15.531 -33.719 -11.844 1 98.5 225 GLN B O 1
ATOM 3816 N N . ILE B 1 226 ? 16.797 -32.469 -10.578 1 98.62 226 ILE B N 1
ATOM 3817 C CA . ILE B 1 226 ? 16.516 -31.266 -11.359 1 98.62 226 ILE B CA 1
ATOM 3818 C C . ILE B 1 226 ? 17.219 -31.344 -12.711 1 98.62 226 ILE B C 1
ATOM 3820 O O . ILE B 1 226 ? 18.438 -31.484 -12.773 1 98.62 226 ILE B O 1
ATOM 3824 N N . GLU B 1 227 ? 16.469 -31.203 -13.703 1 98.38 227 GLU B N 1
ATOM 3825 C CA . GLU B 1 227 ? 17.016 -31.328 -15.055 1 98.38 227 GLU B CA 1
ATOM 3826 C C . GLU B 1 227 ? 17.078 -29.969 -15.742 1 98.38 227 GLU B C 1
ATOM 3828 O O . GLU B 1 227 ? 18 -29.703 -16.531 1 98.38 227 GLU B O 1
ATOM 3833 N N . ILE B 1 228 ? 16.141 -29.172 -15.531 1 97.94 228 ILE B N 1
ATOM 3834 C CA . ILE B 1 228 ? 16.047 -27.859 -16.172 1 97.94 228 ILE B CA 1
ATOM 3835 C C . ILE B 1 228 ? 15.727 -26.797 -15.117 1 97.94 228 ILE B C 1
ATOM 3837 O O . ILE B 1 228 ? 14.891 -27.016 -14.234 1 97.94 228 ILE B O 1
ATOM 3841 N N . LEU B 1 229 ? 16.375 -25.766 -15.133 1 97.94 229 LEU B N 1
ATOM 3842 C CA . LEU B 1 229 ? 16.094 -24.562 -14.367 1 97.94 229 LEU B CA 1
ATOM 3843 C C . LEU B 1 229 ? 16.281 -23.312 -15.234 1 97.94 229 LEU B C 1
ATOM 3845 O O . LEU B 1 229 ? 17.391 -23.062 -15.727 1 97.94 229 LEU B O 1
ATOM 3849 N N . GLU B 1 230 ? 15.25 -22.562 -15.406 1 97.06 230 GLU B N 1
ATOM 3850 C CA . GLU B 1 230 ? 15.391 -21.344 -16.219 1 97.06 230 GLU B CA 1
ATOM 3851 C C . GLU B 1 230 ? 14.398 -20.281 -15.781 1 97.06 230 GLU B C 1
ATOM 3853 O O . GLU B 1 230 ? 13.43 -20.562 -15.078 1 97.06 230 GLU B O 1
ATOM 3858 N N . ASP B 1 231 ? 14.711 -19.062 -16.156 1 96.44 231 ASP B N 1
ATOM 3859 C CA . ASP B 1 231 ? 13.734 -17.984 -16.047 1 96.44 231 ASP B CA 1
ATOM 3860 C C . ASP B 1 231 ? 12.648 -18.109 -17.125 1 96.44 231 ASP B C 1
ATOM 3862 O O . ASP B 1 231 ? 12.953 -18.344 -18.297 1 96.44 231 ASP B O 1
ATOM 3866 N N . PHE B 1 232 ? 11.477 -18.031 -16.734 1 94.88 232 PHE B N 1
ATOM 3867 C CA . PHE B 1 232 ? 10.344 -18.172 -17.641 1 94.88 232 PHE B CA 1
ATOM 3868 C C . PHE B 1 232 ? 9.188 -17.281 -17.219 1 94.88 232 PHE B C 1
ATOM 3870 O O . PHE B 1 232 ? 8.656 -17.422 -16.109 1 94.88 232 PHE B O 1
ATOM 3877 N N . GLN B 1 233 ? 8.75 -16.375 -18.094 1 90.94 233 GLN B N 1
ATOM 3878 C CA . GLN B 1 233 ? 7.617 -15.492 -17.844 1 90.94 233 GLN B CA 1
ATOM 3879 C C . GLN B 1 233 ? 7.719 -14.828 -16.484 1 90.94 233 GLN B C 1
ATOM 3881 O O . GLN B 1 233 ? 6.758 -14.836 -15.703 1 90.94 233 GLN B O 1
ATOM 3886 N N . ARG B 1 234 ? 8.883 -14.359 -16.016 1 88.44 234 ARG B N 1
ATOM 3887 C CA . ARG B 1 234 ? 9.203 -13.578 -14.828 1 88.44 234 ARG B CA 1
ATOM 3888 C C . ARG B 1 234 ? 9.148 -14.438 -13.57 1 88.44 234 ARG B C 1
ATOM 3890 O O . ARG B 1 234 ? 8.945 -13.93 -12.469 1 88.44 234 ARG B O 1
ATOM 3897 N N . MET B 1 235 ? 9.312 -15.742 -13.867 1 96.44 235 MET B N 1
ATOM 3898 C CA . MET B 1 235 ? 9.359 -16.719 -12.781 1 96.44 235 MET B CA 1
ATOM 3899 C C . MET B 1 235 ? 10.508 -17.703 -12.984 1 96.44 235 MET B C 1
ATOM 3901 O O . MET B 1 235 ? 11.141 -17.719 -14.039 1 96.44 235 MET B O 1
ATOM 3905 N N . ASN B 1 236 ? 10.758 -18.391 -11.898 1 97.94 236 ASN B N 1
ATOM 3906 C CA . ASN B 1 236 ? 11.602 -19.562 -12.047 1 97.94 236 ASN B CA 1
ATOM 3907 C C . ASN B 1 236 ? 10.789 -20.781 -12.492 1 97.94 236 ASN B C 1
ATOM 3909 O O . ASN B 1 236 ? 9.695 -21.031 -11.977 1 97.94 236 ASN B O 1
ATOM 3913 N N . LEU B 1 237 ? 11.266 -21.453 -13.461 1 98.56 237 LEU B N 1
ATOM 3914 C CA . LEU B 1 237 ? 10.656 -22.719 -13.891 1 98.56 237 LEU B CA 1
ATOM 3915 C C . LEU B 1 237 ? 11.625 -23.875 -13.711 1 98.56 237 LEU B C 1
ATOM 3917 O O . LEU B 1 237 ? 12.773 -23.797 -14.148 1 98.56 237 LEU B O 1
ATOM 3921 N N . ILE B 1 238 ? 11.227 -24.922 -13.062 1 98.69 238 ILE B N 1
ATOM 3922 C CA . ILE B 1 238 ? 12.047 -26.109 -12.812 1 98.69 238 ILE B CA 1
ATOM 3923 C C . ILE B 1 238 ? 11.383 -27.344 -13.406 1 98.69 238 ILE B C 1
ATOM 3925 O O . ILE B 1 238 ? 10.172 -27.531 -13.266 1 98.69 238 ILE B O 1
ATOM 3929 N N . VAL B 1 239 ? 12.117 -28.125 -14.125 1 98.75 239 VAL B N 1
ATOM 3930 C CA . VAL B 1 239 ? 11.719 -29.469 -14.508 1 98.75 239 VAL B CA 1
ATOM 3931 C C . VAL B 1 239 ? 12.57 -30.484 -13.742 1 98.75 239 VAL B C 1
ATOM 3933 O O . VAL B 1 239 ? 13.797 -30.453 -13.812 1 98.75 239 VAL B O 1
ATOM 3936 N N . ALA B 1 240 ? 11.93 -31.312 -13.016 1 98.69 240 ALA B N 1
ATOM 3937 C CA . ALA B 1 240 ? 12.617 -32.312 -12.219 1 98.69 240 ALA B CA 1
ATOM 3938 C C . ALA B 1 240 ? 12.109 -33.719 -12.555 1 98.69 240 ALA B C 1
ATOM 3940 O O . ALA B 1 240 ? 10.938 -33.906 -12.891 1 98.69 240 ALA B O 1
ATOM 3941 N N . ALA B 1 241 ? 12.945 -34.656 -12.414 1 98.31 241 ALA B N 1
ATOM 3942 C CA . ALA B 1 241 ? 12.602 -36.062 -12.719 1 98.31 241 ALA B CA 1
ATOM 3943 C C . ALA B 1 241 ? 12.617 -36.906 -11.461 1 98.31 241 ALA B C 1
ATOM 3945 O O . ALA B 1 241 ? 13.438 -36.688 -10.562 1 98.31 241 ALA B O 1
ATOM 3946 N N . LYS B 1 242 ? 11.75 -37.812 -11.422 1 97.62 242 LYS B N 1
ATOM 3947 C CA . LYS B 1 242 ? 11.781 -38.844 -10.391 1 97.62 242 LYS B CA 1
ATOM 3948 C C . LYS B 1 242 ? 12.68 -40 -10.812 1 97.62 242 LYS B C 1
ATOM 3950 O O . LYS B 1 242 ? 12.555 -40.531 -11.914 1 97.62 242 LYS B O 1
#